Protein AF-A0A3L6FJG5-F1 (afdb_monomer)

Foldseek 3Di:
DDPPLCVVLPPFDFDPPPPPDDDPDFPPLADECSDPVVVVLLVVLVVLLVVLLLVLLVCLQQPLDDDPVNVVVLLVSLVSLVVVLVNQLRYWDQDPPRRDTDRDSVVSVVVCVVPPSVLSVLLSDQLLVVLVVPPDCSSDSVSSVSNCSVNVSCVSVVVVLVVLCVPPVDDNLVSLVVVLVVVVLSQLSNQLSVLSNVLVPDPQNCQAQVCVLPVVVVVDDPVVSSVVSSVVSVCLLVVVCPVSGDGRDPVSVVSSVVSNVVSVVSVVVVVVSVVVSVCVVCVLVVVLVVVLVVLLVVCVVVVPDPVVSVVVSVQSVQCSVCVVVACQVVLVVDPLVVSLVVLCVQPLVLQCLELLCPPPDPQLSSLLSSQWDKDKDAAFDWPAAFQAQLFKKKAWQAAKKWWWDDDPNDIDTLDMDGRSYIASVLCLVLVGGGHTTIGTHHTTMIIIHTSVSNVVSLVVRVVCVVVSLVSVVVVLVVVVVVPSDDPVVSVVSVVSSVVVVPPDDPDPDPDPPDDDDDDDPDDDDDDDDDDDDDDDDDDDDDDDDDDDDDDDDDDDDDDDDDDDDDDDDDDPPPVVVVVVVVVVVVVVPPPPPDDDDDDDDDDDDDDDDDDDDDDDDDDDDDDDDDDDDDDDPDDFAKEWEWEDDDPDDDDDTDIDIDTQDPWVVVVQVVVCVVPPPDRFPWKAWPVRHTDPTSVVDGHYTYIYTYHD

Secondary structure (DSSP, 8-state):
--SSTTGGGS--PPSTTS-TT----PPTTPBPTT-HHHHHHHHHHHHHHHHHHHHHHHHHHH-SS--HHHHHHHHHHHHHHHHHHHHHTTB-EE-TTT--EE--HHHHHHHHHHHTHHHHHHTTS-HHHHHHHTTT-TT-HHHHHHHGGGGGGGHHHHHHHHHHTT-TTS-HHHHHHHHHHHHHHHHHHHHHHHHHHHHHTSSSTTSSTTTTT-TTTTTS-HHHHHHHHHHHHHHHHTT---SSS---SHHHHHHHHHHHHHHHHHHHHHHHHHHHHHHHHHHHHHHHHHHHHHHHHHHHHTT--HHHHHHHHHHHHHHHHHGGG--HHHHHTS-HHHHHHHHHHHHHHHHTTSGGGTT--HHHHHHHHHH-EEEEE-TT-EEE-TT----EEEEEEES-EEEEEEETTEEEEEEEE-TT-EESHHHHHHT---SSEEEESS-EEEEEEEHHHHHHHHHH-HHHHHHHHHHHHHHHHHHHHTT-S-HHHHHHHHHHHHHHTTS--S----SS-SS--SS-----------------------PPP--PPP-------------------S-SSSHHHHHHHHHHHHHTTGGGS--------------------------------------------EEEEEEPPPTT-------EEEE--SSHHHHHHHHHHHSTT----EEE-TTS-B---GGG--TT-EEEEE--

Organism: Zea mays (NCBI:txid4577)

Mean predicted aligned error: 19.04 Å

InterPro domains:
  IPR000595 Cyclic nucleotide-binding domain [PF00027] (375-461)
  IPR000595 Cyclic nucleotide-binding domain [PS50042] (356-475)
  IPR000595 Cyclic nucleotide-binding domain [SM00100] (356-473)
  IPR000595 Cyclic nucleotide-binding domain [cd00038] (356-469)
  IPR003938 Potassium channel, voltage-dependent, EAG/ELK/ERG-like [PR01463] (51-58)
  IPR003938 Potassium channel, voltage-dependent, EAG/ELK/ERG-like [PR01463] (74-84)
  IPR003938 Potassium channel, voltage-dependent, EAG/ELK/ERG-like [PR01463] (85-94)
  IPR003938 Potassium channel, voltage-dependent, EAG/ELK/ERG-like [PR01463] (226-243)
  IPR003938 Potassium channel, voltage-dependent, EAG/ELK/ERG-like [PR01463] (252-263)
  IPR003938 Potassium channel, voltage-dependent, EAG/ELK/ERG-like [PR01463] (270-279)
  IPR005821 Ion transport domain [PF00520] (38-280)
  IPR014710 RmlC-like jelly roll fold [G3DSA:2.60.120.10] (320-484)
  IPR018490 Cyclic nucleotide-binding domain superfamily [SSF51206] (284-474)
  IPR021789 KHA domain [PF11834] (637-705)
  IPR021789 KHA domain [PS51490] (638-708)
  IPR045319 Potassium channel KAT/AKT [PTHR45743] (7-481)

Sequence (708 aa):
MEDISNIFHNDLLPSLGAKANESIKLRKFIISPYDSCYRTWETFLLVLVVYSAWICPFELAFLRHLSWVLFLVENIVNSFFAIDIILTFFLAYLDKKSYLLVDNPKRIAARYISSWFIFDVCSTIPYQAFGLLFKKHANGLAYRILNMLRLWRLRRLSDLFARLEKDIRLDYYWIRCIKLISVTLFTVHCSGCFNYLIADRYPNPARTWIGAARPDYRSESLWVRYVTSIYWSITTLTTTGYGDLHAENPREMLFSICYMLFNLGLTAYLIGNMTNLVVQGSCRTRNFRDTIHAASQFAARNQLPEYIRDEMLSHICLRYKTESLKQKETLDSLPKGIRSGIAYHLFFHVIEKVYLFRGVSYTCMLQLVTAMEAEYFPPRELVILQNEAPTDVYILVSGAVEERFVIDGVEKVQGVMYAGEIFGEIGALCSVPQPFTICTTKISQLLRVSTTVLKNIIEENKDDEQTVLNNIFQVFTKTAQDQRFSTEVSGKFLGKLNQEFRKPNNYSAFNQVGQENESEAKGRVTSCCRNERCKELNESERCNHVTIHKTAKQDDFNIINNFPAKGESKEKHILTNLMFMESVYRGEADVHRQILPDSSLTRSEEDHVITQNSLEHTKKVSISSEKDGSSAVLEIKRVTIHVYPQQNKKFVPCAKVIKLPGSLDELFNIACQKFSGYCPTKVFNQEFAEIDDVTVIRDGDRLFLMES

pLDDT: mean 73.42, std 26.28, range [20.58, 97.81]

Nearest PDB structures (foldseek):
  6v1x-assembly1_A  TM=9.480E-01  e=1.011E-43  Arabidopsis thaliana
  7wm2-assembly1_B  TM=8.315E-01  e=1.389E-44  Arabidopsis thaliana
  7fcv-assembly1_D  TM=8.790E-01  e=3.978E-43  Arabidopsis thaliana
  7cal-assembly1_A  TM=9.215E-01  e=3.264E-40  Arabidopsis thaliana
  7xuf-assembly1_C  TM=7.719E-01  e=6.211E-34  Arabidopsis thaliana

Solvent-accessible surface area (backbone atoms only — not comparable to full-atom values): 43091 Å² total; per-residue (Å²): 147,75,88,64,79,63,59,77,75,61,80,55,77,53,58,92,86,57,67,95,83,64,78,88,74,65,53,91,86,47,44,57,81,81,37,66,70,52,48,52,50,52,53,53,49,51,54,51,38,55,52,52,52,58,46,48,45,44,44,68,39,72,46,90,68,80,50,72,67,57,52,49,51,54,50,53,54,32,48,55,53,52,52,47,62,59,50,55,48,32,41,37,43,76,38,94,83,67,56,43,77,46,63,53,52,71,58,37,39,52,53,40,60,76,72,48,42,66,60,55,50,59,33,42,58,61,46,55,59,52,27,56,72,60,80,83,56,45,83,38,68,66,44,52,57,57,51,54,41,41,53,62,52,50,55,59,56,54,56,44,51,68,43,54,68,67,38,88,90,48,62,55,68,59,54,52,50,53,52,54,52,52,53,52,53,51,49,29,51,45,50,13,25,51,54,48,34,52,40,75,69,40,91,57,53,52,58,19,38,60,17,64,74,32,70,62,61,89,76,53,57,71,65,60,54,50,52,56,25,38,50,52,29,42,35,52,54,71,70,62,61,88,66,80,64,49,65,66,35,75,66,50,41,53,52,48,54,54,48,48,57,49,31,56,54,50,52,52,52,52,51,57,52,52,52,54,53,53,52,62,74,42,41,69,66,47,55,52,52,54,50,54,49,53,52,51,49,51,30,59,76,67,66,52,56,67,67,62,45,53,51,53,52,47,49,54,56,47,44,63,73,48,46,88,67,56,53,53,70,65,48,69,72,43,58,68,71,59,43,36,55,50,32,44,76,75,41,44,80,47,54,60,64,20,69,54,50,48,91,49,50,70,67,51,51,51,53,49,39,61,61,43,43,74,46,74,44,52,51,72,41,76,79,43,53,54,65,34,77,43,59,52,27,37,35,32,68,40,46,34,34,35,37,27,41,73,58,100,88,43,80,42,78,77,47,76,48,47,57,44,42,74,48,45,54,67,12,34,71,73,69,40,53,23,85,38,25,34,31,26,71,31,63,25,36,32,37,39,35,43,33,67,59,52,48,52,52,36,66,73,36,63,82,34,39,59,43,35,53,50,38,50,51,57,49,52,58,52,45,64,73,66,65,76,57,62,68,68,59,53,50,58,50,53,53,51,53,56,52,64,77,56,61,87,71,96,69,98,78,88,89,85,84,86,71,91,90,87,84,81,94,81,83,82,84,90,87,81,92,86,87,82,90,86,81,91,82,90,91,82,86,86,81,86,83,85,84,89,83,89,79,88,81,91,87,89,88,89,86,84,88,82,87,88,86,88,79,91,90,86,77,80,75,65,56,61,62,54,55,56,54,55,55,61,66,54,63,73,64,70,80,78,77,84,90,84,82,86,86,87,84,87,77,88,77,89,79,91,80,84,90,79,90,85,86,89,84,90,82,89,84,90,87,79,88,78,89,84,91,79,86,78,80,76,78,85,37,36,29,35,42,33,70,64,81,68,99,85,70,96,74,81,86,67,70,43,80,43,70,64,59,97,40,59,70,53,45,33,52,52,43,31,71,73,39,81,92,44,74,44,76,46,42,21,43,87,84,69,48,76,59,94,57,61,83,83,63,56,69,69,39,51,36,40,34,33,69,126

Radius of gyration: 41.22 Å; Cα contacts (8 Å, |Δi|>4): 668; chains: 1; bounding box: 122×80×101 Å

Structure (mmCIF, N/CA/C/O backbone):
data_AF-A0A3L6FJG5-F1
#
_entry.id   AF-A0A3L6FJG5-F1
#
loop_
_atom_site.group_PDB
_atom_site.id
_atom_site.type_symbol
_atom_site.label_atom_id
_atom_site.label_alt_id
_atom_site.label_comp_id
_atom_site.label_asym_id
_atom_site.label_entity_id
_atom_site.label_seq_id
_atom_site.pdbx_PDB_ins_code
_atom_site.Cartn_x
_atom_site.Cartn_y
_atom_site.Cartn_z
_atom_site.occupancy
_atom_site.B_iso_or_equiv
_atom_site.auth_seq_id
_atom_site.auth_comp_id
_atom_site.auth_asym_id
_atom_site.auth_atom_id
_atom_site.pdbx_PDB_model_num
ATOM 1 N N . MET A 1 1 ? -23.208 -10.099 -10.665 1.00 35.62 1 MET A N 1
ATOM 2 C CA . MET A 1 1 ? -21.875 -9.582 -10.271 1.00 35.62 1 MET A CA 1
ATOM 3 C C . MET A 1 1 ? -21.671 -8.267 -11.010 1.00 35.62 1 MET A C 1
ATOM 5 O O . MET A 1 1 ? -20.768 -8.119 -11.820 1.00 35.62 1 MET A O 1
ATOM 9 N N . GLU A 1 2 ? -22.595 -7.347 -10.763 1.00 32.53 2 GLU A N 1
ATOM 10 C CA . GLU A 1 2 ? -22.761 -6.049 -11.418 1.00 32.53 2 GLU A CA 1
ATOM 11 C C . GLU A 1 2 ? -22.976 -5.029 -10.278 1.00 32.53 2 GLU A C 1
ATOM 13 O O . GLU A 1 2 ? -23.153 -5.451 -9.134 1.00 32.53 2 GLU A O 1
ATOM 18 N N . ASP A 1 3 ? -22.880 -3.725 -10.552 1.00 34.44 3 ASP A N 1
ATOM 19 C CA . ASP A 1 3 ? -22.921 -2.629 -9.556 1.00 34.44 3 ASP A CA 1
ATOM 20 C C . ASP A 1 3 ? -21.723 -2.477 -8.591 1.00 34.44 3 ASP A C 1
ATOM 22 O O . ASP A 1 3 ? -21.869 -2.138 -7.420 1.00 34.44 3 ASP A O 1
ATOM 26 N N . ILE A 1 4 ? -20.493 -2.596 -9.113 1.00 39.47 4 ILE A N 1
ATOM 27 C CA . ILE A 1 4 ? -19.288 -2.014 -8.465 1.00 39.47 4 ILE A CA 1
ATOM 28 C C . ILE A 1 4 ? -18.603 -0.956 -9.357 1.00 39.47 4 ILE A C 1
ATOM 30 O O . ILE A 1 4 ? -17.954 -0.038 -8.858 1.00 39.47 4 ILE A O 1
ATOM 34 N N . SER A 1 5 ? -18.811 -0.996 -10.678 1.00 33.47 5 SER A N 1
ATOM 35 C CA . SER A 1 5 ? -18.321 0.022 -11.627 1.00 33.47 5 SER A CA 1
ATOM 36 C C . SER A 1 5 ? -18.883 1.428 -11.372 1.00 33.47 5 SER A C 1
ATOM 38 O O . SER A 1 5 ? -18.210 2.410 -11.677 1.00 33.47 5 SER A O 1
ATOM 40 N N . ASN A 1 6 ? -20.077 1.528 -10.778 1.00 34.03 6 ASN A N 1
ATOM 41 C CA . ASN A 1 6 ? -20.745 2.796 -10.475 1.00 34.03 6 ASN A CA 1
ATOM 42 C C . ASN A 1 6 ? -20.192 3.519 -9.230 1.00 34.03 6 ASN A C 1
ATOM 44 O O . ASN A 1 6 ? -20.401 4.722 -9.099 1.00 34.03 6 ASN A O 1
ATOM 48 N N . ILE A 1 7 ? -19.456 2.837 -8.341 1.00 37.31 7 ILE A N 1
ATOM 49 C CA . ILE A 1 7 ? -18.935 3.452 -7.103 1.00 37.31 7 ILE A CA 1
ATOM 50 C C . ILE A 1 7 ? -17.881 4.519 -7.446 1.00 37.31 7 ILE A C 1
ATOM 52 O O . ILE A 1 7 ? -18.029 5.681 -7.074 1.00 37.31 7 ILE A O 1
ATOM 56 N N . PHE A 1 8 ? -16.908 4.171 -8.296 1.00 37.22 8 PHE A N 1
ATOM 57 C CA . PHE A 1 8 ? -15.863 5.092 -8.771 1.00 37.22 8 PHE A CA 1
ATOM 58 C C . PHE A 1 8 ? -16.368 6.242 -9.664 1.00 37.22 8 PHE A C 1
ATOM 60 O O . PHE A 1 8 ? -15.586 7.113 -10.046 1.00 37.22 8 PHE A O 1
ATOM 67 N N . HIS A 1 9 ? -17.650 6.250 -10.041 1.00 38.78 9 HIS A N 1
ATOM 68 C CA . HIS A 1 9 ? -18.231 7.303 -10.874 1.00 38.78 9 HIS A CA 1
ATOM 69 C C . HIS A 1 9 ? -18.632 8.557 -10.073 1.00 38.78 9 HIS A C 1
ATOM 71 O O . HIS A 1 9 ? -18.805 9.616 -10.677 1.00 38.78 9 HIS A O 1
ATOM 77 N N . ASN A 1 10 ? -18.734 8.448 -8.738 1.00 40.69 10 ASN A N 1
ATOM 78 C CA . ASN A 1 10 ? -19.227 9.496 -7.833 1.00 40.69 10 ASN A CA 1
ATOM 79 C C . ASN A 1 10 ? -18.192 9.990 -6.794 1.00 40.69 10 ASN A C 1
ATOM 81 O O . ASN A 1 10 ? -18.536 10.821 -5.957 1.00 40.69 10 ASN A O 1
ATOM 85 N N . ASP A 1 11 ? -16.933 9.538 -6.849 1.00 38.97 11 ASP A N 1
ATOM 86 C CA . ASP A 1 11 ? -15.881 9.776 -5.829 1.00 38.97 11 ASP A CA 1
ATOM 87 C C . ASP A 1 11 ? -15.458 11.246 -5.604 1.00 38.97 11 ASP A C 1
ATOM 89 O O . ASP A 1 11 ? -14.556 11.537 -4.815 1.00 38.97 11 ASP A O 1
ATOM 93 N N . LEU A 1 12 ? -16.059 12.198 -6.314 1.00 49.44 12 LEU A N 1
ATOM 94 C CA . LEU A 1 12 ? -15.664 13.602 -6.311 1.00 49.44 12 LEU A CA 1
ATOM 95 C C . LEU A 1 12 ? -16.887 14.468 -6.031 1.00 49.44 12 LEU A C 1
ATOM 97 O O . LEU A 1 12 ? -17.510 15.014 -6.943 1.00 49.44 12 LEU A O 1
ATOM 101 N N . LEU A 1 13 ? -17.212 14.594 -4.740 1.00 46.19 13 LEU A N 1
ATOM 102 C CA . LEU A 1 13 ? -18.152 15.604 -4.264 1.00 46.19 13 LEU A CA 1
ATOM 103 C C . LEU A 1 13 ? -17.676 16.979 -4.763 1.00 46.19 13 LEU A C 1
ATOM 105 O O . LEU A 1 13 ? -16.559 17.392 -4.428 1.00 46.19 13 LEU A O 1
ATOM 109 N N . PRO A 1 14 ? -18.483 17.700 -5.559 1.00 51.94 14 PRO A N 1
ATOM 110 C CA . PRO A 1 14 ? -18.124 19.043 -5.979 1.00 51.94 14 PRO A CA 1
ATOM 111 C C . PRO A 1 14 ? -18.064 19.967 -4.755 1.00 51.94 14 PRO A C 1
ATOM 113 O O . PRO A 1 14 ? -18.696 19.710 -3.728 1.00 51.94 14 PRO A O 1
ATOM 116 N N . SER A 1 15 ? -17.318 21.072 -4.861 1.00 54.16 15 SER A N 1
ATOM 117 C CA . SER A 1 15 ? -17.267 22.100 -3.811 1.00 54.16 15 SER A CA 1
ATOM 118 C C . SER A 1 15 ? -18.678 22.483 -3.358 1.00 54.16 15 SER A C 1
ATOM 120 O O . SER A 1 15 ? -19.525 22.726 -4.216 1.00 54.16 15 SER A O 1
ATOM 122 N N . LEU A 1 16 ? -18.917 22.557 -2.044 1.00 48.50 16 LEU A N 1
ATOM 123 C CA . LEU A 1 16 ? -20.246 22.722 -1.440 1.00 48.50 16 LEU A CA 1
ATOM 124 C C . LEU A 1 16 ? -21.122 23.747 -2.199 1.00 48.50 16 LEU A C 1
ATOM 126 O O . LEU A 1 16 ? -20.778 24.924 -2.283 1.00 48.50 16 LEU A O 1
ATOM 130 N N . GLY A 1 17 ? -22.239 23.284 -2.773 1.00 54.69 17 GLY A N 1
ATOM 131 C CA . GLY A 1 17 ? -23.172 24.101 -3.568 1.00 54.69 17 GLY A CA 1
ATOM 132 C C . GLY A 1 17 ? -22.933 24.127 -5.089 1.00 54.69 17 GLY A C 1
ATOM 133 O O . GLY A 1 17 ? -23.800 24.588 -5.831 1.00 54.69 17 GLY A O 1
ATOM 134 N N . ALA A 1 18 ? -21.819 23.600 -5.601 1.00 51.22 18 ALA A N 1
ATOM 135 C CA . ALA A 1 18 ? -21.574 23.522 -7.040 1.00 51.22 18 ALA A CA 1
ATOM 136 C C . ALA A 1 18 ? -22.298 22.316 -7.673 1.00 51.22 18 ALA A C 1
ATOM 138 O O . ALA A 1 18 ? -21.834 21.186 -7.587 1.00 51.22 18 ALA A O 1
ATOM 139 N N . LYS A 1 19 ? -23.402 22.588 -8.383 1.00 54.78 19 LYS A N 1
ATOM 140 C CA . LYS A 1 19 ? -24.131 21.654 -9.271 1.00 54.78 19 LYS A CA 1
ATOM 141 C C . LYS A 1 19 ? -24.721 20.401 -8.601 1.00 54.78 19 LYS A C 1
ATOM 143 O O . LYS A 1 19 ? -24.334 19.277 -8.898 1.00 54.78 19 LYS A O 1
ATOM 148 N N . ALA A 1 20 ? -25.778 20.593 -7.815 1.00 42.34 20 ALA A N 1
ATOM 149 C CA . ALA A 1 20 ? -26.560 19.502 -7.221 1.00 42.34 20 ALA A CA 1
ATOM 150 C C . ALA A 1 20 ? -27.376 18.631 -8.214 1.00 42.34 20 ALA A C 1
ATOM 152 O O . ALA A 1 20 ? -27.966 17.651 -7.780 1.00 42.34 20 ALA A O 1
ATOM 153 N N . ASN A 1 21 ? -27.454 18.980 -9.510 1.00 40.34 21 ASN A N 1
ATOM 154 C CA . ASN A 1 21 ? -28.410 18.375 -10.460 1.00 40.34 21 ASN A CA 1
ATOM 155 C C . ASN A 1 21 ? -27.870 18.094 -11.882 1.00 40.34 21 ASN A C 1
ATOM 157 O O . ASN A 1 21 ? -28.651 17.783 -12.780 1.00 40.34 21 ASN A O 1
ATOM 161 N N . GLU A 1 22 ? -26.559 18.188 -12.133 1.00 49.66 22 GLU A N 1
ATOM 162 C CA . GLU A 1 22 ? -25.997 17.867 -13.456 1.00 49.66 22 GLU A CA 1
ATOM 163 C C . GLU A 1 22 ? -25.148 16.594 -13.425 1.00 49.66 22 GLU A C 1
ATOM 165 O O . GLU A 1 22 ? -24.020 16.594 -12.936 1.00 49.66 22 GLU A O 1
ATOM 170 N N . SER A 1 23 ? -25.649 15.530 -14.063 1.00 51.00 23 SER A N 1
ATOM 171 C CA . SER A 1 23 ? -24.800 14.442 -14.562 1.00 51.00 23 SER A CA 1
ATOM 172 C C . SER A 1 23 ? -23.644 15.047 -15.366 1.00 51.00 23 SER A C 1
ATOM 174 O O . SER A 1 23 ? -23.915 15.854 -16.263 1.00 51.00 23 SER A O 1
ATOM 176 N N . ILE A 1 24 ? -22.391 14.665 -15.094 1.00 58.06 24 ILE A N 1
ATOM 177 C CA . ILE A 1 24 ? -21.201 15.248 -15.741 1.00 58.06 24 ILE A CA 1
ATOM 178 C C . ILE A 1 24 ? -21.165 14.872 -17.234 1.00 58.06 24 ILE A C 1
ATOM 180 O O . ILE A 1 24 ? -20.502 13.925 -17.657 1.00 58.06 24 ILE A O 1
ATOM 184 N N . LYS A 1 25 ? -21.891 15.632 -18.059 1.00 64.56 25 LYS A N 1
ATOM 185 C CA . LYS A 1 25 ? -21.864 15.534 -19.519 1.00 64.56 25 LYS A CA 1
ATOM 186 C C . LYS A 1 25 ? -20.622 16.254 -20.028 1.00 64.56 25 LYS A C 1
ATOM 188 O O . LYS A 1 25 ? -20.619 17.473 -20.193 1.00 64.56 25 LYS A O 1
ATOM 193 N N . LEU A 1 26 ? -19.564 15.481 -20.259 1.00 74.69 26 LEU A N 1
ATOM 194 C CA . LEU A 1 26 ? -18.355 15.948 -20.934 1.00 74.69 26 LEU A CA 1
ATOM 195 C C . LEU A 1 26 ? -18.698 16.518 -22.321 1.00 74.69 26 LEU A C 1
ATOM 197 O O . LEU A 1 26 ? -19.633 16.062 -22.987 1.00 74.69 26 LEU A O 1
ATOM 201 N N . ARG A 1 27 ? -17.919 17.504 -22.780 1.00 79.69 27 ARG A N 1
ATOM 202 C CA . ARG A 1 27 ? -18.013 18.005 -24.160 1.00 79.69 27 ARG A CA 1
ATOM 203 C C . ARG A 1 27 ? -17.850 16.869 -25.169 1.00 79.69 27 ARG A C 1
ATOM 205 O O . ARG A 1 27 ? -17.051 15.953 -24.987 1.00 79.69 27 ARG A O 1
ATOM 212 N N . LYS A 1 28 ? -18.569 16.986 -26.288 1.00 75.50 28 LYS A N 1
ATOM 213 C CA . LYS A 1 28 ? -18.437 16.087 -27.440 1.00 75.50 28 LYS A CA 1
ATOM 214 C C . LYS A 1 28 ? -16.959 15.995 -27.859 1.00 75.50 28 LYS A C 1
ATOM 216 O O . LYS A 1 28 ? -16.297 17.026 -27.951 1.00 75.50 28 LYS A O 1
ATOM 221 N N . PHE A 1 29 ? -16.485 14.775 -28.122 1.00 82.69 29 PHE A N 1
ATOM 222 C CA . PHE A 1 29 ? -15.083 14.424 -28.423 1.00 82.69 29 PHE A CA 1
ATOM 223 C C . PHE A 1 29 ? -14.076 14.493 -27.255 1.00 82.69 29 PHE A C 1
ATOM 225 O O . PHE A 1 29 ? -12.879 14.390 -27.505 1.00 82.69 29 PHE A O 1
ATOM 232 N N . ILE A 1 30 ? -14.518 14.619 -25.997 1.00 89.75 30 ILE A N 1
ATOM 233 C CA . ILE A 1 30 ? -13.650 14.462 -24.817 1.00 89.75 30 ILE A CA 1
ATOM 234 C C . ILE A 1 30 ? -13.895 13.098 -24.161 1.00 89.75 30 ILE A C 1
ATOM 236 O O . ILE A 1 30 ? -15.036 12.737 -23.873 1.00 89.75 30 ILE A O 1
ATOM 240 N N . ILE A 1 31 ? -12.818 12.352 -23.917 1.00 89.88 31 ILE A N 1
ATOM 241 C CA . ILE A 1 31 ? -12.832 11.018 -23.307 1.00 89.88 31 ILE A CA 1
ATOM 242 C C . ILE A 1 31 ? -12.720 11.156 -21.783 1.00 89.88 31 ILE A C 1
ATOM 244 O O . ILE A 1 31 ? -11.904 11.929 -21.272 1.00 89.88 31 ILE A O 1
ATOM 248 N N . SER A 1 32 ? -13.532 10.392 -21.047 1.00 86.94 32 SER A N 1
ATOM 249 C CA . SER A 1 32 ? -13.420 10.292 -19.589 1.00 86.94 32 SER A CA 1
ATOM 250 C C . SER A 1 32 ? -12.255 9.373 -19.202 1.00 86.94 32 SER A C 1
ATOM 252 O O . SER A 1 32 ? -12.206 8.247 -19.695 1.00 86.94 32 SER A O 1
ATOM 254 N N . PRO A 1 33 ? -11.377 9.747 -18.252 1.00 86.06 33 PRO A N 1
ATOM 255 C CA . PRO A 1 33 ? -10.353 8.835 -17.726 1.00 86.06 33 PRO A CA 1
ATOM 256 C C . PRO A 1 33 ? -10.943 7.647 -16.935 1.00 86.06 33 PRO A C 1
ATOM 258 O O . PRO A 1 33 ? -10.221 6.719 -16.568 1.00 86.06 33 PRO A O 1
ATOM 261 N N . TYR A 1 34 ? -12.252 7.665 -16.664 1.00 81.88 34 TYR A N 1
ATOM 262 C CA . TYR A 1 34 ? -12.988 6.583 -16.007 1.00 81.88 34 TYR A CA 1
ATOM 263 C C . TYR A 1 34 ? -13.673 5.621 -16.994 1.00 81.88 34 TYR A C 1
ATOM 265 O O . TYR A 1 34 ? -14.159 4.580 -16.560 1.00 81.88 34 TYR A O 1
ATOM 273 N N . ASP A 1 35 ? -13.682 5.928 -18.297 1.00 85.81 35 ASP A N 1
ATOM 274 C CA . ASP A 1 35 ? -14.275 5.068 -19.329 1.00 85.81 35 ASP A CA 1
ATOM 275 C C . ASP A 1 35 ? -13.577 3.696 -19.375 1.00 85.81 35 ASP A C 1
ATOM 277 O O . ASP A 1 35 ? -12.345 3.598 -19.424 1.00 85.81 35 ASP A O 1
ATOM 281 N N . SER A 1 36 ? -14.368 2.621 -19.374 1.00 84.44 36 SER A N 1
ATOM 282 C CA . SER A 1 36 ? -13.882 1.246 -19.482 1.00 84.44 36 SER A CA 1
ATOM 283 C C . SER A 1 36 ? -13.061 1.020 -20.752 1.00 84.44 36 SER A C 1
ATOM 285 O O . SER A 1 36 ? -12.018 0.375 -20.675 1.00 84.44 36 SER A O 1
ATOM 287 N N . CYS A 1 37 ? -13.458 1.599 -21.892 1.00 89.38 37 CYS A N 1
ATOM 288 C CA . CYS A 1 37 ? -12.708 1.459 -23.142 1.00 89.38 37 CYS A CA 1
ATOM 289 C C . CYS A 1 37 ? -11.311 2.091 -23.028 1.00 89.38 37 CYS A C 1
ATOM 291 O O . CYS A 1 37 ? -10.309 1.484 -23.416 1.00 89.38 37 CYS A O 1
ATOM 293 N N . TYR A 1 38 ? -11.226 3.286 -22.434 1.00 89.75 38 TYR A N 1
ATOM 294 C CA . TYR A 1 38 ? -9.953 3.965 -22.197 1.00 89.75 38 TYR A CA 1
ATOM 295 C C . TYR A 1 38 ? -9.073 3.216 -21.178 1.00 89.75 38 TYR A C 1
ATOM 297 O O . TYR A 1 38 ? -7.867 3.095 -21.379 1.00 89.75 38 TYR A O 1
ATOM 305 N N . ARG A 1 39 ? -9.658 2.628 -20.125 1.00 88.88 39 ARG A N 1
ATOM 306 C CA . ARG A 1 39 ? -8.927 1.789 -19.154 1.00 88.88 39 ARG A CA 1
ATOM 307 C C . ARG A 1 39 ? -8.369 0.503 -19.773 1.00 88.88 39 ARG A C 1
ATOM 309 O O . ARG A 1 39 ? -7.253 0.096 -19.441 1.00 88.88 39 ARG A O 1
ATOM 316 N N . THR A 1 40 ? -9.099 -0.133 -20.691 1.00 91.38 40 THR A N 1
ATOM 317 C CA . THR A 1 40 ? -8.589 -1.281 -21.459 1.00 91.38 40 THR A CA 1
ATOM 318 C C . THR A 1 40 ? -7.444 -0.863 -22.383 1.00 91.38 40 THR A C 1
ATOM 320 O O . THR A 1 40 ? -6.418 -1.541 -22.414 1.00 91.38 40 THR A O 1
ATOM 323 N N . TRP A 1 41 ? -7.566 0.280 -23.069 1.00 94.25 41 TRP A N 1
ATOM 324 C CA . TRP A 1 41 ? -6.487 0.864 -23.876 1.00 94.25 41 TRP A CA 1
ATOM 325 C C . TRP A 1 41 ? -5.234 1.173 -23.042 1.00 94.25 41 TRP A C 1
ATOM 327 O O . TRP A 1 41 ? -4.132 0.773 -23.415 1.00 94.25 41 TRP A O 1
ATOM 337 N N . GLU A 1 42 ? -5.388 1.800 -21.873 1.00 91.81 42 GLU A N 1
ATOM 338 C CA . GLU A 1 42 ? -4.275 2.081 -20.961 1.00 91.81 42 GLU A CA 1
ATOM 339 C C . GLU A 1 42 ? -3.577 0.787 -20.505 1.00 91.81 42 GLU A C 1
ATOM 341 O O . GLU A 1 42 ? -2.348 0.706 -20.507 1.00 91.81 42 GLU A O 1
ATOM 346 N N . THR A 1 43 ? -4.352 -0.252 -20.182 1.00 91.31 43 THR A N 1
ATOM 347 C CA . THR A 1 43 ? -3.834 -1.568 -19.776 1.00 91.31 43 THR A CA 1
ATOM 348 C C . THR A 1 43 ? -3.068 -2.249 -20.915 1.00 91.31 43 THR A C 1
ATOM 350 O O . THR A 1 43 ? -1.980 -2.781 -20.696 1.00 91.31 43 THR A O 1
ATOM 353 N N . PHE A 1 44 ? -3.578 -2.177 -22.147 1.00 95.50 44 PHE A N 1
ATOM 354 C CA . PHE A 1 44 ? -2.879 -2.653 -23.342 1.00 95.50 44 PHE A CA 1
ATOM 355 C C . PHE A 1 44 ? -1.551 -1.909 -23.567 1.00 95.50 44 PHE A C 1
ATOM 357 O O . PHE A 1 44 ? -0.513 -2.543 -23.771 1.00 95.50 44 PHE A O 1
ATOM 364 N N . LEU A 1 45 ? -1.540 -0.577 -23.444 1.00 94.88 45 LEU A N 1
ATOM 365 C CA . LEU A 1 45 ? -0.305 0.204 -23.545 1.00 94.88 45 LEU A CA 1
ATOM 366 C C . LEU A 1 45 ? 0.711 -0.156 -22.459 1.00 94.88 45 LEU A C 1
ATOM 368 O O . LEU A 1 45 ? 1.903 -0.193 -22.750 1.00 94.88 45 LEU A O 1
ATOM 372 N N . LEU A 1 46 ? 0.280 -0.450 -21.230 1.00 94.81 46 LEU A N 1
ATOM 373 C CA . LEU A 1 46 ? 1.181 -0.868 -20.149 1.00 94.81 46 LEU A CA 1
ATOM 374 C C . LEU A 1 46 ? 1.916 -2.176 -20.493 1.00 94.81 46 LEU A C 1
ATOM 376 O O . LEU A 1 46 ? 3.119 -2.268 -20.247 1.00 94.81 46 LEU A O 1
ATOM 380 N N . VAL A 1 47 ? 1.252 -3.134 -21.153 1.00 95.44 47 VAL A N 1
ATOM 381 C CA . VAL A 1 47 ? 1.906 -4.347 -21.688 1.00 95.44 47 VAL A CA 1
ATOM 382 C C . VAL A 1 47 ? 2.954 -3.985 -22.751 1.00 95.44 47 VAL A C 1
ATOM 384 O O . VAL A 1 47 ? 4.083 -4.481 -22.696 1.00 95.44 47 VAL A O 1
ATOM 387 N N . LEU A 1 48 ? 2.637 -3.061 -23.668 1.00 95.75 48 LEU A N 1
ATOM 388 C CA . LEU A 1 48 ? 3.603 -2.568 -24.662 1.00 95.75 48 LEU A CA 1
ATOM 389 C C . LEU A 1 48 ? 4.786 -1.813 -24.028 1.00 95.75 48 LEU A C 1
ATOM 391 O O . LEU A 1 48 ? 5.895 -1.865 -24.564 1.00 95.75 48 LEU A O 1
ATOM 395 N N . VAL A 1 49 ? 4.595 -1.137 -22.888 1.00 96.00 49 VAL A N 1
ATOM 396 C CA . VAL A 1 49 ? 5.690 -0.502 -22.132 1.00 96.00 49 VAL A CA 1
ATOM 397 C C . VAL A 1 49 ? 6.629 -1.554 -21.544 1.00 96.00 49 VAL A C 1
ATOM 399 O O . VAL A 1 49 ? 7.839 -1.399 -21.691 1.00 96.00 49 VAL A O 1
ATOM 402 N N . VAL A 1 50 ? 6.110 -2.625 -20.930 1.00 95.44 50 VAL A N 1
ATOM 403 C CA . VAL A 1 50 ? 6.945 -3.723 -20.395 1.00 95.44 50 VAL A CA 1
ATOM 404 C C . VAL A 1 50 ? 7.767 -4.367 -21.515 1.00 95.44 50 VAL A C 1
ATOM 406 O O . VAL A 1 50 ? 8.986 -4.491 -21.387 1.00 95.44 50 VAL A O 1
ATOM 409 N N . TYR A 1 51 ? 7.126 -4.693 -22.644 1.00 95.25 51 TYR A N 1
ATOM 410 C CA . TYR A 1 51 ? 7.803 -5.209 -23.838 1.00 95.25 51 TYR A CA 1
ATOM 411 C C . TYR A 1 51 ? 8.912 -4.260 -24.324 1.00 95.25 51 TYR A C 1
ATOM 413 O O . TYR A 1 51 ? 10.073 -4.656 -24.439 1.00 95.25 51 TYR A O 1
ATOM 421 N N . SER A 1 52 ? 8.575 -2.983 -24.546 1.00 93.88 52 SER A N 1
ATOM 422 C CA . SER A 1 52 ? 9.515 -1.982 -25.060 1.00 93.88 52 SER A CA 1
ATOM 423 C C . SER A 1 52 ? 10.673 -1.714 -24.097 1.00 93.88 52 SER A C 1
ATOM 425 O O . SER A 1 52 ? 11.770 -1.401 -24.556 1.00 93.88 52 SER A O 1
ATOM 427 N N . ALA A 1 53 ? 10.454 -1.813 -22.784 1.00 94.75 53 ALA A N 1
ATOM 428 C CA . ALA A 1 53 ? 11.501 -1.645 -21.784 1.00 94.75 53 ALA A CA 1
ATOM 429 C C . ALA A 1 53 ? 12.481 -2.824 -21.771 1.00 94.75 53 ALA A C 1
ATOM 431 O O . ALA A 1 53 ? 13.682 -2.605 -21.640 1.00 94.75 53 ALA A O 1
ATOM 432 N N . TRP A 1 54 ? 11.996 -4.056 -21.952 1.00 94.75 54 TRP A N 1
ATOM 433 C CA . TRP A 1 54 ? 12.856 -5.240 -22.001 1.00 94.75 54 TRP A CA 1
ATOM 434 C C . TRP A 1 54 ? 13.641 -5.337 -23.314 1.00 94.75 54 TRP A C 1
ATOM 436 O O . TRP A 1 54 ? 14.845 -5.596 -23.308 1.00 94.75 54 TRP A O 1
ATOM 446 N N . ILE A 1 55 ? 12.995 -5.085 -24.455 1.00 92.69 55 ILE A N 1
ATOM 447 C CA . ILE A 1 55 ? 13.650 -5.189 -25.766 1.00 92.69 55 ILE A CA 1
ATOM 448 C C . ILE A 1 55 ? 14.683 -4.080 -25.992 1.00 92.69 55 ILE A C 1
ATOM 450 O O . ILE A 1 55 ? 15.710 -4.340 -26.608 1.00 92.69 55 ILE A O 1
ATOM 454 N N . CYS A 1 56 ? 14.484 -2.870 -25.464 1.00 92.06 56 CYS A N 1
ATOM 455 C CA . CYS A 1 56 ? 15.339 -1.724 -25.788 1.00 92.06 56 CYS A CA 1
ATOM 456 C C . CYS A 1 56 ? 16.837 -1.896 -25.397 1.00 92.06 56 CYS A C 1
ATOM 458 O O . CYS A 1 56 ? 17.686 -1.732 -26.280 1.00 92.06 56 CYS A O 1
ATOM 460 N N . PRO A 1 57 ? 17.212 -2.314 -24.165 1.00 94.19 57 PRO A N 1
ATOM 461 C CA . PRO A 1 57 ? 18.603 -2.653 -23.831 1.00 94.19 57 PRO A CA 1
ATOM 462 C C . PRO A 1 57 ? 19.135 -3.863 -24.615 1.00 94.19 57 PRO A C 1
ATOM 464 O O . PRO A 1 57 ? 20.304 -3.891 -25.002 1.00 94.19 57 PRO A O 1
ATOM 467 N N . PHE A 1 58 ? 18.275 -4.854 -24.874 1.00 93.56 58 PHE A N 1
ATOM 468 C CA . PHE A 1 58 ? 18.638 -6.085 -25.578 1.00 93.56 58 PHE A CA 1
ATOM 469 C C . PHE A 1 58 ? 18.970 -5.830 -27.059 1.00 93.56 58 PHE A C 1
ATOM 471 O O . PHE A 1 58 ? 19.985 -6.318 -27.558 1.00 93.56 58 PHE A O 1
ATOM 478 N N . GLU A 1 59 ? 18.165 -5.013 -27.747 1.00 90.62 59 GLU A N 1
ATOM 479 C CA . GLU A 1 59 ? 18.410 -4.551 -29.118 1.00 90.62 59 GLU A CA 1
ATOM 480 C C . GLU A 1 59 ? 19.747 -3.807 -29.211 1.00 90.62 59 GLU A C 1
ATOM 482 O O . GLU A 1 59 ? 20.565 -4.101 -30.087 1.00 90.62 59 GLU A O 1
ATOM 487 N N . LEU A 1 60 ? 19.989 -2.868 -28.288 1.00 89.56 60 LEU A N 1
ATOM 488 C CA . LEU A 1 60 ? 21.210 -2.066 -28.263 1.00 89.56 60 LEU A CA 1
ATOM 489 C C . LEU A 1 60 ? 22.471 -2.939 -28.131 1.00 89.56 60 LEU A C 1
ATOM 491 O O . LEU A 1 60 ? 23.461 -2.682 -28.823 1.00 89.56 60 LEU A O 1
ATOM 495 N N . ALA A 1 61 ? 22.428 -3.942 -27.249 1.00 91.38 61 ALA A N 1
ATOM 496 C CA . ALA A 1 61 ? 23.571 -4.772 -26.882 1.00 91.38 61 ALA A CA 1
ATOM 497 C C . ALA A 1 61 ? 23.819 -5.954 -27.834 1.00 91.38 61 ALA A C 1
ATOM 499 O O . ALA A 1 61 ? 24.938 -6.128 -28.316 1.00 91.38 61 ALA A O 1
ATOM 500 N N . PHE A 1 62 ? 22.795 -6.765 -28.115 1.00 90.06 62 PHE A N 1
ATOM 501 C CA . PHE A 1 62 ? 22.958 -8.059 -28.790 1.00 90.06 62 PHE A CA 1
ATOM 502 C C . PHE A 1 62 ? 22.648 -8.011 -30.294 1.00 90.06 62 PHE A C 1
ATOM 504 O O . PHE A 1 62 ? 23.266 -8.740 -31.075 1.00 90.06 62 PHE A O 1
ATOM 511 N N . LEU A 1 63 ? 21.725 -7.150 -30.741 1.00 85.88 63 LEU A N 1
ATOM 512 C CA . LEU A 1 63 ? 21.244 -7.155 -32.127 1.00 85.88 63 LEU A CA 1
ATOM 513 C C . LEU A 1 63 ? 22.066 -6.220 -33.027 1.00 85.88 63 LEU A C 1
ATOM 515 O O . LEU A 1 63 ? 21.742 -5.055 -33.262 1.00 85.88 63 LEU A O 1
ATOM 519 N N . ARG A 1 64 ? 23.150 -6.750 -33.608 1.00 73.56 64 ARG A N 1
ATOM 520 C CA . ARG A 1 64 ? 23.967 -6.019 -34.600 1.00 73.56 64 ARG A CA 1
ATOM 521 C C . ARG A 1 64 ? 23.192 -5.661 -35.873 1.00 73.56 64 ARG A C 1
ATOM 523 O O . ARG A 1 64 ? 23.401 -4.568 -36.396 1.00 73.56 64 ARG A O 1
ATOM 530 N N . HIS A 1 65 ? 22.260 -6.503 -36.312 1.00 72.56 65 HIS A N 1
ATOM 531 C CA . HIS A 1 65 ? 21.309 -6.204 -37.385 1.00 72.56 65 HIS A CA 1
ATOM 532 C C . HIS A 1 65 ? 19.901 -6.570 -36.923 1.00 72.56 65 HIS A C 1
ATOM 534 O O . HIS A 1 65 ? 19.705 -7.640 -36.348 1.00 72.56 65 HIS A O 1
ATOM 540 N N . LEU A 1 66 ? 18.931 -5.688 -37.170 1.00 71.81 66 LEU A N 1
ATOM 541 C CA . LEU A 1 66 ? 17.532 -5.976 -36.874 1.00 71.81 66 LEU A CA 1
ATOM 542 C C . LEU A 1 66 ? 16.936 -6.804 -38.013 1.00 71.81 66 LEU A C 1
ATOM 544 O O . LEU A 1 66 ? 17.094 -6.450 -39.182 1.00 71.81 66 LEU A O 1
ATOM 548 N N . SER A 1 67 ? 16.251 -7.900 -37.684 1.00 83.06 67 SER A N 1
ATOM 549 C CA . SER A 1 67 ? 15.475 -8.634 -38.684 1.00 83.06 67 SER A CA 1
ATOM 550 C C . SER A 1 67 ? 14.305 -7.769 -39.161 1.00 83.06 67 SER A C 1
ATOM 552 O O . SER A 1 67 ? 13.782 -6.946 -38.406 1.00 83.06 67 SER A O 1
ATOM 554 N N . TRP A 1 68 ? 13.860 -7.968 -40.404 1.00 81.75 68 TRP A N 1
ATOM 555 C CA . TRP A 1 68 ? 12.716 -7.229 -40.953 1.00 81.75 68 TRP A CA 1
ATOM 556 C C . TRP A 1 68 ? 11.450 -7.391 -40.094 1.00 81.75 68 TRP A C 1
ATOM 558 O O . TRP A 1 68 ? 10.696 -6.441 -39.908 1.00 81.75 68 TRP A O 1
ATOM 568 N N . VAL A 1 69 ? 11.257 -8.580 -39.511 1.00 88.12 69 VAL A N 1
ATOM 569 C CA . VAL A 1 69 ? 10.135 -8.892 -38.612 1.00 88.12 69 VAL A CA 1
ATOM 570 C C . VAL A 1 69 ? 10.210 -8.057 -37.331 1.00 88.12 69 VAL A C 1
ATOM 572 O O . VAL A 1 69 ? 9.230 -7.409 -36.981 1.00 88.12 69 VAL A O 1
ATOM 575 N N . LEU A 1 70 ? 11.369 -8.010 -36.660 1.00 84.81 70 LEU A N 1
ATOM 576 C CA . LEU A 1 70 ? 11.539 -7.181 -35.461 1.00 84.81 70 LEU A CA 1
ATOM 577 C C . LEU A 1 70 ? 11.399 -5.692 -35.795 1.00 84.81 70 LEU A C 1
ATOM 579 O O . LEU A 1 70 ? 10.700 -4.977 -35.090 1.00 84.81 70 LEU A O 1
ATOM 583 N N . PHE A 1 71 ? 11.964 -5.230 -36.914 1.00 85.31 71 PHE A N 1
ATOM 584 C CA . PHE A 1 71 ? 11.775 -3.854 -37.378 1.00 85.31 71 PHE A CA 1
ATOM 585 C C . PHE A 1 71 ? 10.294 -3.507 -37.599 1.00 85.31 71 PHE A C 1
ATOM 587 O O . PHE A 1 71 ? 9.856 -2.421 -37.219 1.00 85.31 71 PHE A O 1
ATOM 594 N N . LEU A 1 72 ? 9.504 -4.418 -38.173 1.00 89.00 72 LEU A N 1
ATOM 595 C CA . LEU A 1 72 ? 8.066 -4.223 -38.344 1.00 89.00 72 LEU A CA 1
ATOM 596 C C . LEU A 1 72 ? 7.342 -4.133 -36.989 1.00 89.00 72 LEU A C 1
ATOM 598 O O . LEU A 1 72 ? 6.579 -3.191 -36.781 1.00 89.00 72 LEU A O 1
ATOM 602 N N . VAL A 1 73 ? 7.620 -5.057 -36.062 1.00 90.75 73 VAL A N 1
ATOM 603 C CA . VAL A 1 73 ? 7.029 -5.066 -34.710 1.00 90.75 73 VAL A CA 1
ATOM 604 C C . VAL A 1 73 ? 7.351 -3.774 -33.954 1.00 90.75 73 VAL A C 1
ATOM 606 O O . VAL A 1 73 ? 6.440 -3.128 -33.442 1.00 90.75 73 VAL A O 1
ATOM 609 N N . GLU A 1 74 ? 8.609 -3.333 -33.955 1.00 88.19 74 GLU A N 1
ATOM 610 C CA . GLU A 1 74 ? 9.021 -2.095 -33.285 1.00 88.19 74 GLU A CA 1
ATOM 611 C C . GLU A 1 74 ? 8.323 -0.852 -33.857 1.00 88.19 74 GLU A C 1
ATOM 613 O O . GLU A 1 74 ? 7.934 0.047 -33.107 1.00 88.19 74 GLU A O 1
ATOM 618 N N . ASN A 1 75 ? 8.109 -0.794 -35.176 1.00 89.69 75 ASN A N 1
ATOM 619 C CA . ASN A 1 75 ? 7.355 0.299 -35.789 1.00 89.69 75 ASN A CA 1
ATOM 620 C C . ASN A 1 75 ? 5.862 0.250 -35.427 1.00 89.69 75 ASN A C 1
ATOM 622 O O . ASN A 1 75 ? 5.305 1.293 -35.095 1.00 89.69 75 ASN A O 1
ATOM 626 N N . ILE A 1 76 ? 5.238 -0.935 -35.403 1.00 93.31 76 ILE A N 1
ATOM 627 C CA . ILE A 1 76 ? 3.844 -1.117 -34.955 1.00 93.31 76 ILE A CA 1
ATOM 628 C C . ILE A 1 76 ? 3.675 -0.645 -33.500 1.00 93.31 76 ILE A C 1
ATOM 630 O O . ILE A 1 76 ? 2.753 0.112 -33.196 1.00 93.31 76 ILE A O 1
ATOM 634 N N . VAL A 1 77 ? 4.595 -1.024 -32.606 1.00 93.94 77 VAL A N 1
ATOM 635 C CA . VAL A 1 77 ? 4.595 -0.573 -31.203 1.00 93.94 77 VAL A CA 1
ATOM 636 C C . VAL A 1 77 ? 4.719 0.952 -31.118 1.00 93.94 77 VAL A C 1
ATOM 638 O O . VAL A 1 77 ? 3.966 1.590 -30.382 1.00 93.94 77 VAL A O 1
ATOM 641 N N . ASN A 1 78 ? 5.608 1.567 -31.906 1.00 92.31 78 ASN A N 1
ATOM 642 C CA . ASN A 1 78 ? 5.728 3.028 -31.967 1.00 92.31 78 ASN A CA 1
ATOM 643 C C . ASN A 1 78 ? 4.450 3.705 -32.504 1.00 92.31 78 ASN A C 1
ATOM 645 O O . ASN A 1 78 ? 4.082 4.767 -32.001 1.00 92.31 78 ASN A O 1
ATOM 649 N N . SER A 1 79 ? 3.733 3.096 -33.456 1.00 93.88 79 SER A N 1
ATOM 650 C CA . SER A 1 79 ? 2.443 3.610 -33.939 1.00 93.88 79 SER A CA 1
ATOM 651 C C . SER A 1 79 ? 1.373 3.647 -32.843 1.00 93.88 79 SER A C 1
ATOM 653 O O . SER A 1 79 ? 0.655 4.641 -32.752 1.00 93.88 79 SER A O 1
ATOM 655 N N . PHE A 1 80 ? 1.292 2.638 -31.967 1.00 96.25 80 PHE A N 1
ATOM 656 C CA . PHE A 1 80 ? 0.358 2.666 -30.831 1.00 96.25 80 PHE A CA 1
ATOM 657 C C . PHE A 1 80 ? 0.653 3.819 -29.856 1.00 96.25 80 PHE A C 1
ATOM 659 O O . PHE A 1 80 ? -0.270 4.522 -29.445 1.00 96.25 80 PHE A O 1
ATOM 666 N N . PHE A 1 81 ? 1.927 4.087 -29.546 1.00 95.44 81 PHE A N 1
ATOM 667 C CA . PHE A 1 81 ? 2.299 5.244 -28.720 1.00 95.44 81 PHE A CA 1
ATOM 668 C C . PHE A 1 81 ? 2.058 6.590 -29.426 1.00 95.44 81 PHE A C 1
ATOM 670 O O . PHE A 1 81 ? 1.674 7.556 -28.770 1.00 95.44 81 PHE A O 1
ATOM 677 N N . ALA A 1 82 ? 2.202 6.662 -30.754 1.00 95.44 82 ALA A N 1
ATOM 678 C CA . ALA A 1 82 ? 1.852 7.860 -31.522 1.00 95.44 82 ALA A CA 1
ATOM 679 C C . ALA A 1 82 ? 0.337 8.145 -31.506 1.00 95.44 82 ALA A C 1
ATOM 681 O O . ALA A 1 82 ? -0.067 9.295 -31.338 1.00 95.44 82 ALA A O 1
ATOM 682 N N . ILE A 1 83 ? -0.498 7.104 -31.615 1.00 95.75 83 ILE A N 1
ATOM 683 C CA . ILE A 1 83 ? -1.957 7.208 -31.444 1.00 95.75 83 ILE A CA 1
ATOM 684 C C . ILE A 1 83 ? -2.292 7.700 -30.029 1.00 95.75 83 ILE A C 1
ATOM 686 O O . ILE A 1 83 ? -3.129 8.585 -29.872 1.00 95.75 83 ILE A O 1
ATOM 690 N N . ASP A 1 84 ? -1.607 7.197 -29.002 1.00 95.56 84 ASP A N 1
ATOM 691 C CA . ASP A 1 84 ? -1.852 7.609 -27.618 1.00 95.56 84 ASP A CA 1
ATOM 692 C C . ASP A 1 84 ? -1.500 9.078 -27.330 1.00 95.56 84 ASP A C 1
ATOM 694 O O . ASP A 1 84 ? -2.232 9.758 -26.610 1.00 95.56 84 ASP A O 1
ATOM 698 N N . ILE A 1 85 ? -0.434 9.611 -27.940 1.00 94.81 85 ILE A N 1
ATOM 699 C CA . ILE A 1 85 ? -0.121 11.050 -27.872 1.00 94.81 85 ILE A CA 1
ATOM 700 C C . ILE A 1 85 ? -1.296 11.875 -28.416 1.00 94.81 85 ILE A C 1
ATOM 702 O O . ILE A 1 85 ? -1.662 12.883 -27.814 1.00 94.81 85 ILE A O 1
ATOM 706 N N . ILE A 1 86 ? -1.923 11.435 -29.515 1.00 94.75 86 ILE A N 1
ATOM 707 C CA . ILE A 1 86 ? -3.103 12.096 -30.095 1.00 94.75 86 ILE A CA 1
ATOM 708 C C . ILE A 1 86 ? -4.311 11.966 -29.153 1.00 94.75 86 ILE A C 1
ATOM 710 O O . ILE A 1 86 ? -4.957 12.971 -28.860 1.00 94.75 86 ILE A O 1
ATOM 714 N N . LEU A 1 87 ? -4.590 10.768 -28.626 1.00 92.69 87 LEU A N 1
ATOM 715 C CA . LEU A 1 87 ? -5.689 10.527 -27.678 1.00 92.69 87 LEU A CA 1
ATOM 716 C C . LEU A 1 87 ? -5.548 11.348 -26.386 1.00 92.69 87 LEU A C 1
ATOM 718 O O . LEU A 1 87 ? -6.545 11.840 -25.860 1.00 92.69 87 LEU A O 1
ATOM 722 N N . THR A 1 88 ? -4.320 11.578 -25.915 1.00 93.06 88 THR A N 1
ATOM 723 C CA . THR A 1 88 ? -4.033 12.361 -24.700 1.00 93.06 88 THR A CA 1
ATOM 724 C C . THR A 1 88 ? -4.515 13.817 -24.806 1.00 93.06 88 THR A C 1
ATOM 726 O O . THR A 1 88 ? -4.915 14.400 -23.799 1.00 93.06 88 THR A O 1
ATOM 729 N N . PHE A 1 89 ? -4.579 14.408 -26.008 1.00 93.75 89 PHE A N 1
ATOM 730 C CA . PHE A 1 89 ? -5.170 15.744 -26.209 1.00 93.75 89 PHE A CA 1
ATOM 731 C C . PHE A 1 89 ? -6.698 15.785 -26.029 1.00 93.75 89 PHE A C 1
ATOM 733 O O . PHE A 1 89 ? -7.252 16.862 -25.801 1.00 93.75 89 PHE A O 1
ATOM 740 N N . PHE A 1 90 ? -7.370 14.634 -26.106 1.00 93.19 90 PHE A N 1
ATOM 741 C CA . PHE A 1 90 ? -8.817 14.485 -25.925 1.00 93.19 90 PHE A CA 1
ATOM 742 C C . PHE A 1 90 ? -9.201 13.944 -24.539 1.00 93.19 90 PHE A C 1
ATOM 744 O O . PHE A 1 90 ? -10.387 13.813 -24.243 1.00 93.19 90 PHE A O 1
ATOM 751 N N . LEU A 1 91 ? -8.229 13.638 -23.675 1.00 91.88 91 LEU A N 1
ATOM 752 C CA . LEU A 1 91 ? -8.472 13.067 -22.353 1.00 91.88 91 LEU A CA 1
ATOM 753 C C . LEU A 1 91 ? -8.775 14.158 -21.314 1.00 91.88 91 LEU A C 1
ATOM 755 O O . LEU A 1 91 ? -7.951 15.041 -21.060 1.00 91.88 91 LEU A O 1
ATOM 759 N N . ALA A 1 92 ? -9.938 14.079 -20.662 1.00 90.56 92 ALA A N 1
ATOM 760 C CA . ALA A 1 92 ? -10.241 14.934 -19.516 1.00 90.56 92 ALA A CA 1
ATOM 761 C C . ALA A 1 92 ? -9.303 14.624 -18.338 1.00 90.56 92 ALA A C 1
ATOM 763 O O . ALA A 1 92 ? -8.976 13.469 -18.067 1.00 90.56 92 ALA A O 1
ATOM 764 N N . TYR A 1 93 ? -8.906 15.655 -17.590 1.00 88.00 93 TYR A N 1
ATOM 765 C CA . TYR A 1 93 ? -8.058 15.490 -16.408 1.00 88.00 93 TYR A CA 1
ATOM 766 C C . TYR A 1 93 ? -8.765 15.947 -15.135 1.00 88.00 93 TYR A C 1
ATOM 768 O O . TYR A 1 93 ? -9.558 16.886 -15.157 1.00 88.00 93 TYR A O 1
ATOM 776 N N . LEU A 1 94 ? -8.401 15.349 -14.000 1.00 85.06 94 LEU A N 1
ATOM 777 C CA . LEU A 1 94 ? -8.797 15.849 -12.686 1.00 85.06 94 LEU A CA 1
ATOM 778 C C . LEU A 1 94 ? -7.914 17.036 -12.270 1.00 85.06 94 LEU A C 1
ATOM 780 O O . LEU A 1 94 ? -6.676 16.952 -12.318 1.00 85.06 94 LEU A O 1
ATOM 784 N N . ASP A 1 95 ? -8.532 18.159 -11.903 1.00 85.12 95 ASP A N 1
ATOM 785 C CA . ASP A 1 95 ? -7.819 19.294 -11.316 1.00 85.12 95 ASP A CA 1
ATOM 786 C C . ASP A 1 95 ? -7.574 19.080 -9.814 1.00 85.12 95 ASP A C 1
ATOM 788 O O . ASP A 1 95 ? -8.483 18.743 -9.063 1.00 85.12 95 ASP A O 1
ATOM 792 N N . LYS A 1 96 ? -6.339 19.329 -9.363 1.00 81.56 96 LYS A N 1
ATOM 793 C CA . LYS A 1 96 ? -5.907 19.076 -7.976 1.00 81.56 96 LYS A CA 1
ATOM 794 C C . LYS A 1 96 ? -6.495 20.053 -6.951 1.00 81.56 96 LYS A C 1
ATOM 796 O O . LYS A 1 96 ? -6.373 19.798 -5.759 1.00 81.56 96 LYS A O 1
ATOM 801 N N . LYS A 1 97 ? -7.035 21.197 -7.392 1.00 83.00 97 LYS A N 1
ATOM 802 C CA . LYS A 1 97 ? -7.608 22.224 -6.506 1.00 83.00 97 LYS A CA 1
ATOM 803 C C . LYS A 1 97 ? -9.121 22.101 -6.400 1.00 83.00 97 LYS A C 1
ATOM 805 O O . LYS A 1 97 ? -9.652 22.066 -5.300 1.00 83.00 97 LYS A O 1
ATOM 810 N N . SER A 1 98 ? -9.801 22.067 -7.544 1.00 78.81 98 SER A N 1
ATOM 811 C CA . SER A 1 98 ? -11.264 22.001 -7.599 1.00 78.81 98 SER A CA 1
ATOM 812 C C . SER A 1 98 ? -11.824 20.587 -7.465 1.00 78.81 98 SER A C 1
ATOM 814 O O . SER A 1 98 ? -13.014 20.460 -7.204 1.00 78.81 98 SER A O 1
ATOM 816 N N . TYR A 1 99 ? -11.006 19.543 -7.658 1.00 77.38 99 TYR A N 1
ATOM 817 C CA . TYR A 1 99 ? -11.453 18.144 -7.716 1.00 77.38 99 TYR A CA 1
ATOM 818 C C . TYR A 1 99 ? -12.539 17.888 -8.781 1.00 77.38 99 TYR A C 1
ATOM 820 O O . TYR A 1 99 ? -13.226 16.873 -8.761 1.00 77.38 99 TYR A O 1
ATOM 828 N N . LEU A 1 100 ? -12.651 18.779 -9.773 1.00 80.94 100 LEU A N 1
ATOM 829 C CA . LEU A 1 100 ? -13.551 18.634 -10.912 1.00 80.94 100 LEU A CA 1
ATOM 830 C C . LEU A 1 100 ? -12.796 18.132 -12.148 1.00 80.94 100 LEU A C 1
ATOM 832 O O . LEU A 1 100 ? -11.621 18.453 -12.369 1.00 80.94 100 LEU A O 1
ATOM 836 N N . LEU A 1 101 ? -13.499 17.363 -12.981 1.00 83.19 101 LEU A N 1
ATOM 837 C CA . LEU A 1 101 ? -13.030 16.975 -14.309 1.00 83.19 101 LEU A CA 1
ATOM 838 C C . LEU A 1 101 ? -12.992 18.202 -15.229 1.00 83.19 101 LEU A C 1
ATOM 840 O O . LEU A 1 101 ? -14.011 18.840 -15.489 1.00 83.19 101 LEU A O 1
ATOM 844 N N . VAL A 1 102 ? -11.804 18.526 -15.739 1.00 87.00 102 VAL A N 1
ATOM 845 C CA . VAL A 1 102 ? -11.599 19.612 -16.700 1.00 87.00 102 VAL A CA 1
ATOM 846 C C . VAL A 1 102 ? -11.686 19.052 -18.115 1.00 87.00 102 VAL A C 1
ATOM 848 O O . VAL A 1 102 ? -10.815 18.310 -18.562 1.00 87.00 102 VAL A O 1
ATOM 851 N N . ASP A 1 103 ? -12.727 19.474 -18.828 1.00 86.38 103 ASP A N 1
ATOM 852 C CA . ASP A 1 103 ? -13.078 19.060 -20.192 1.00 86.38 103 ASP A CA 1
ATOM 853 C C . ASP A 1 103 ? -12.632 20.057 -21.283 1.00 86.38 103 ASP A C 1
ATOM 855 O O . ASP A 1 103 ? -12.877 19.859 -22.470 1.00 86.38 103 ASP A O 1
ATOM 859 N N . ASN A 1 104 ? -12.026 21.181 -20.892 1.00 89.38 104 ASN A N 1
ATOM 860 C CA . ASN A 1 104 ? -11.728 22.284 -21.802 1.00 89.38 104 ASN A CA 1
ATOM 861 C C . ASN A 1 104 ? -10.478 21.964 -22.647 1.00 89.38 104 ASN A C 1
ATOM 863 O O . ASN A 1 104 ? -9.370 22.026 -22.100 1.00 89.38 104 ASN A O 1
ATOM 867 N N . PRO A 1 105 ? -10.586 21.734 -23.974 1.00 90.38 105 PRO A N 1
ATOM 868 C CA . PRO A 1 105 ? -9.473 21.225 -24.785 1.00 90.38 105 PRO A CA 1
ATOM 869 C C . PRO A 1 105 ? -8.259 22.161 -24.800 1.00 90.38 105 PRO A C 1
ATOM 871 O O . PRO A 1 105 ? -7.124 21.700 -24.754 1.00 90.38 105 PRO A O 1
ATOM 874 N N . LYS A 1 106 ? -8.468 23.487 -24.747 1.00 92.12 106 LYS A N 1
ATOM 875 C CA . LYS A 1 106 ? -7.367 24.463 -24.629 1.00 92.12 106 LYS A CA 1
ATOM 876 C C . LYS A 1 106 ? -6.557 24.291 -23.334 1.00 92.12 106 LYS A C 1
ATOM 878 O O . LYS A 1 106 ? -5.344 24.466 -23.356 1.00 92.12 106 LYS A O 1
ATOM 883 N N . ARG A 1 107 ? -7.206 23.941 -22.212 1.00 90.94 107 ARG A N 1
ATOM 884 C CA . ARG A 1 107 ? -6.528 23.690 -20.925 1.00 90.94 107 ARG A CA 1
ATOM 885 C C . ARG A 1 107 ? -5.846 22.322 -20.909 1.00 90.94 107 ARG A C 1
ATOM 887 O O . ARG A 1 107 ? -4.732 22.229 -20.405 1.00 90.94 107 ARG A O 1
ATOM 894 N N . ILE A 1 108 ? -6.478 21.299 -21.491 1.00 92.69 108 ILE A N 1
ATOM 895 C CA . ILE A 1 108 ? -5.899 19.955 -21.669 1.00 92.69 108 ILE A CA 1
ATOM 896 C C . ILE A 1 108 ? -4.608 20.052 -22.498 1.00 92.69 108 ILE A C 1
ATOM 898 O O . ILE A 1 108 ? -3.540 19.680 -22.010 1.00 92.69 108 ILE A O 1
ATOM 902 N N . ALA A 1 109 ? -4.674 20.665 -23.684 1.00 93.38 109 ALA A N 1
ATOM 903 C CA . ALA A 1 109 ? -3.523 20.861 -24.562 1.00 93.38 109 ALA A CA 1
ATOM 904 C C . ALA A 1 109 ? -2.405 21.683 -23.899 1.00 93.38 109 ALA A C 1
ATOM 906 O O . ALA A 1 109 ? -1.258 21.247 -23.891 1.00 93.38 109 ALA A O 1
ATOM 907 N N . ALA A 1 110 ? -2.723 22.831 -23.283 1.00 93.75 110 ALA A N 1
ATOM 908 C CA . ALA A 1 110 ? -1.721 23.658 -22.604 1.00 93.75 110 ALA A CA 1
ATOM 909 C C . ALA A 1 110 ? -1.029 22.911 -21.448 1.00 93.75 110 ALA A C 1
ATOM 911 O O . ALA A 1 110 ? 0.194 22.983 -21.314 1.00 93.75 110 ALA A O 1
ATOM 912 N N . ARG A 1 111 ? -1.787 22.148 -20.645 1.00 92.69 111 ARG A N 1
ATOM 913 C CA . ARG A 1 111 ? -1.230 21.305 -19.578 1.00 92.69 111 ARG A CA 1
ATOM 914 C C . ARG A 1 111 ? -0.311 20.225 -20.151 1.00 92.69 111 ARG A C 1
ATOM 916 O O . ARG A 1 111 ? 0.779 20.036 -19.616 1.00 92.69 111 ARG A O 1
ATOM 923 N N . TYR A 1 112 ? -0.726 19.521 -21.204 1.00 94.06 112 TYR A N 1
ATOM 924 C CA . TYR A 1 112 ? 0.049 18.413 -21.768 1.00 94.06 112 TYR A CA 1
ATOM 925 C C . TYR A 1 112 ? 1.336 18.889 -22.462 1.00 94.06 112 TYR A C 1
ATOM 927 O O . TYR A 1 112 ? 2.414 18.364 -22.172 1.00 94.06 112 TYR A O 1
ATOM 935 N N . ILE A 1 113 ? 1.241 19.944 -23.283 1.00 94.31 113 ILE A N 1
ATOM 936 C CA . ILE A 1 113 ? 2.379 20.567 -23.982 1.00 94.31 113 ILE A CA 1
ATOM 937 C C . ILE A 1 113 ? 3.435 21.071 -22.990 1.00 94.31 113 ILE A C 1
ATOM 939 O O . ILE A 1 113 ? 4.624 20.851 -23.203 1.00 94.31 113 ILE A O 1
ATOM 943 N N . SER A 1 114 ? 3.006 21.693 -21.887 1.00 92.06 114 SER A N 1
ATOM 944 C CA . SER A 1 114 ? 3.898 22.255 -20.861 1.00 92.06 114 SER A CA 1
ATOM 945 C C . SER A 1 114 ? 4.569 21.207 -19.954 1.00 92.06 114 SER A C 1
ATOM 947 O O . SER A 1 114 ? 5.559 21.512 -19.295 1.00 92.06 114 SER A O 1
ATOM 949 N N . SER A 1 115 ? 4.053 19.972 -19.894 1.00 89.12 115 SER A N 1
ATOM 950 C CA . SER A 1 115 ? 4.529 18.954 -18.938 1.00 89.12 115 SER A CA 1
ATOM 951 C C . SER A 1 115 ? 5.275 17.788 -19.580 1.00 89.12 115 SER A C 1
ATOM 953 O O . SER A 1 115 ? 6.423 17.526 -19.232 1.00 89.12 115 SER A O 1
ATOM 955 N N . TRP A 1 116 ? 4.628 17.061 -20.491 1.00 90.69 116 TRP A N 1
ATOM 956 C CA . TRP A 1 116 ? 5.079 15.720 -20.882 1.00 90.69 116 TRP A CA 1
ATOM 957 C C . TRP A 1 116 ? 5.231 15.523 -22.390 1.00 90.69 116 TRP A C 1
ATOM 959 O O . TRP A 1 116 ? 6.031 14.686 -22.804 1.00 90.69 116 TRP A O 1
ATOM 969 N N . PHE A 1 117 ? 4.527 16.317 -23.202 1.00 93.69 117 PHE A N 1
ATOM 970 C CA . PHE A 1 117 ? 4.463 16.175 -24.660 1.00 93.69 117 PHE A CA 1
ATOM 971 C C . PHE A 1 117 ? 5.835 16.047 -25.338 1.00 93.69 117 PHE A C 1
ATOM 973 O O . PHE A 1 117 ? 6.034 15.134 -26.132 1.00 93.69 117 PHE A O 1
ATOM 980 N N . ILE A 1 118 ? 6.796 16.919 -25.005 1.00 93.50 118 ILE A N 1
ATOM 981 C CA . ILE A 1 118 ? 8.132 16.922 -25.632 1.00 93.50 118 ILE A CA 1
ATOM 982 C C . ILE A 1 118 ? 8.839 15.577 -25.422 1.00 93.50 118 ILE A C 1
ATOM 984 O O . ILE A 1 118 ? 9.355 14.990 -26.371 1.00 93.50 118 ILE A O 1
ATOM 988 N N . PHE A 1 119 ? 8.833 15.060 -24.192 1.00 93.12 119 PHE A N 1
ATOM 989 C CA . PHE A 1 119 ? 9.475 13.786 -23.878 1.00 93.12 119 PHE A CA 1
ATOM 990 C C . PHE A 1 119 ? 8.721 12.597 -24.481 1.00 93.12 119 PHE A C 1
ATOM 992 O O . PHE A 1 119 ? 9.349 11.672 -24.992 1.00 93.12 119 PHE A O 1
ATOM 999 N N . ASP A 1 120 ? 7.388 12.632 -24.474 1.00 93.81 120 ASP A N 1
ATOM 1000 C CA . ASP A 1 120 ? 6.560 11.577 -25.058 1.00 93.81 120 ASP A CA 1
ATOM 1001 C C . ASP A 1 120 ? 6.788 11.490 -26.585 1.00 93.81 120 ASP A C 1
ATOM 1003 O O . ASP A 1 120 ? 7.028 10.395 -27.105 1.00 93.81 120 ASP A O 1
ATOM 1007 N N . VAL A 1 121 ? 6.841 12.630 -27.289 1.00 94.19 121 VAL A N 1
ATOM 1008 C CA . VAL A 1 121 ? 7.187 12.723 -28.722 1.00 94.19 121 VAL A CA 1
ATOM 1009 C C . VAL A 1 121 ? 8.606 12.220 -28.985 1.00 94.19 121 VAL A C 1
ATOM 1011 O O . VAL A 1 121 ? 8.778 11.319 -29.805 1.00 94.19 121 VAL A O 1
ATOM 1014 N N . CYS A 1 122 ? 9.617 12.718 -28.263 1.00 92.06 122 CYS A N 1
ATOM 1015 C CA . CYS A 1 122 ? 11.000 12.244 -28.405 1.00 92.06 122 CYS A CA 1
ATOM 1016 C C . CYS A 1 122 ? 11.126 10.733 -28.149 1.00 92.06 122 CYS A C 1
ATOM 1018 O O . CYS A 1 122 ? 11.841 10.045 -28.868 1.00 92.06 122 CYS A O 1
ATOM 1020 N N . SER A 1 123 ? 10.375 10.179 -27.192 1.00 92.38 123 SER A N 1
ATOM 1021 C CA . SER A 1 123 ? 10.354 8.733 -26.935 1.00 92.38 123 SER A CA 1
ATOM 1022 C C . SER A 1 123 ? 9.667 7.911 -28.035 1.00 92.38 123 SER A C 1
ATOM 1024 O O . SER A 1 123 ? 9.791 6.689 -28.036 1.00 92.38 123 SER A O 1
ATOM 1026 N N . THR A 1 124 ? 8.924 8.543 -28.950 1.00 91.69 124 THR A N 1
ATOM 1027 C CA . THR A 1 124 ? 8.090 7.886 -29.978 1.00 91.69 124 THR A CA 1
ATOM 1028 C C . THR A 1 124 ? 8.706 7.936 -31.380 1.00 91.69 124 THR A C 1
ATOM 1030 O O . THR A 1 124 ? 8.359 7.119 -32.232 1.00 91.69 124 THR A O 1
ATOM 1033 N N . ILE A 1 125 ? 9.666 8.834 -31.622 1.00 88.62 125 ILE A N 1
ATOM 1034 C CA . ILE A 1 125 ? 10.361 8.958 -32.910 1.00 88.62 125 ILE A CA 1
ATOM 1035 C C . ILE A 1 125 ? 11.146 7.665 -33.235 1.00 88.62 125 ILE A C 1
ATOM 1037 O O . ILE A 1 125 ? 12.019 7.263 -32.461 1.00 88.62 125 ILE A O 1
ATOM 1041 N N . PRO A 1 126 ? 10.917 7.019 -34.397 1.00 85.06 126 PRO A N 1
ATOM 1042 C CA . PRO A 1 126 ? 11.657 5.827 -34.811 1.00 85.06 126 PRO A CA 1
ATOM 1043 C C . PRO A 1 126 ? 13.040 6.205 -35.377 1.00 85.06 126 PRO A C 1
ATOM 1045 O O . PRO A 1 126 ? 13.287 6.124 -36.582 1.00 85.06 126 PRO A O 1
ATOM 1048 N N . TYR A 1 127 ? 13.967 6.621 -34.506 1.00 80.25 127 TYR A N 1
ATOM 1049 C CA . TYR A 1 127 ? 15.308 7.110 -34.880 1.00 80.25 127 TYR A CA 1
ATOM 1050 C C . TYR A 1 127 ? 16.080 6.164 -35.819 1.00 80.25 127 TYR A C 1
ATOM 1052 O O . TYR A 1 127 ? 16.778 6.620 -36.726 1.00 80.25 127 TYR A O 1
ATOM 1060 N N . GLN A 1 128 ? 15.913 4.849 -35.653 1.00 73.44 128 GLN A N 1
ATOM 1061 C CA . GLN A 1 128 ? 16.555 3.826 -36.486 1.00 73.44 128 GLN A CA 1
ATOM 1062 C C . GLN A 1 128 ? 15.990 3.767 -37.918 1.00 73.44 128 GLN A C 1
ATOM 1064 O O . GLN A 1 128 ? 16.746 3.546 -38.864 1.00 73.44 128 GLN A O 1
ATOM 1069 N N . ALA A 1 129 ? 14.690 4.027 -38.106 1.00 74.56 129 ALA A N 1
ATOM 1070 C CA . ALA A 1 129 ? 14.079 4.125 -39.434 1.00 74.56 129 ALA A CA 1
ATOM 1071 C C . ALA A 1 129 ? 14.543 5.397 -40.166 1.00 74.56 129 ALA A C 1
ATOM 1073 O O . ALA A 1 129 ? 14.886 5.349 -41.347 1.00 74.56 129 ALA A O 1
ATOM 1074 N N . PHE A 1 130 ? 14.645 6.522 -39.448 1.00 70.69 130 PHE A N 1
ATOM 1075 C CA . PHE A 1 130 ? 15.192 7.765 -39.998 1.00 70.69 130 PHE A CA 1
ATOM 1076 C C . PHE A 1 130 ? 16.662 7.630 -40.418 1.00 70.69 130 PHE A C 1
ATOM 1078 O O . PHE A 1 130 ? 17.026 8.095 -41.498 1.00 70.69 130 PHE A O 1
ATOM 1085 N N . GLY A 1 131 ? 17.494 6.939 -39.630 1.00 68.81 131 GLY A N 1
ATOM 1086 C CA . GLY A 1 131 ? 18.882 6.644 -40.004 1.00 68.81 131 GLY A CA 1
ATOM 1087 C C . GLY A 1 131 ? 19.018 5.785 -41.271 1.00 68.81 131 GLY A C 1
ATOM 1088 O O . GLY A 1 131 ? 20.010 5.914 -41.989 1.00 68.81 131 GLY A O 1
ATOM 1089 N N . LEU A 1 132 ? 18.026 4.934 -41.569 1.00 69.44 132 LEU A N 1
ATOM 1090 C CA . LEU A 1 132 ? 17.964 4.125 -42.792 1.00 69.44 132 LEU A CA 1
ATOM 1091 C C . LEU A 1 132 ? 17.552 4.956 -44.023 1.00 69.44 132 LEU A C 1
ATOM 1093 O O . LEU A 1 132 ? 18.122 4.782 -45.100 1.00 69.44 132 LEU A O 1
ATOM 1097 N N . LEU A 1 133 ? 16.589 5.870 -43.853 1.00 69.44 133 LEU A N 1
ATOM 1098 C CA . LEU A 1 133 ? 16.100 6.779 -44.898 1.00 69.44 133 LEU A CA 1
ATOM 1099 C C . LEU A 1 133 ? 17.155 7.822 -45.303 1.00 69.44 133 LEU A C 1
ATOM 1101 O O . LEU A 1 133 ? 17.428 8.010 -46.490 1.00 69.44 133 LEU A O 1
ATOM 1105 N N . PHE A 1 134 ? 17.797 8.470 -44.329 1.00 69.19 134 PHE A N 1
ATOM 1106 C CA . PHE A 1 134 ? 18.841 9.468 -44.568 1.00 69.19 134 PHE A CA 1
ATOM 1107 C C . PHE A 1 134 ? 20.217 8.797 -44.744 1.00 69.19 134 PHE A C 1
ATOM 1109 O O . PHE A 1 134 ? 21.055 8.769 -43.842 1.00 69.19 134 PHE A O 1
ATOM 1116 N N . LYS A 1 135 ? 20.439 8.224 -45.937 1.00 57.47 135 LYS A N 1
ATOM 1117 C CA . LYS A 1 135 ? 21.637 7.451 -46.325 1.00 57.47 135 LYS A CA 1
ATOM 1118 C C . LYS A 1 135 ? 22.979 8.091 -45.908 1.00 57.47 135 LYS A C 1
ATOM 1120 O O . LYS A 1 135 ? 23.524 8.908 -46.647 1.00 57.47 135 LYS A O 1
ATOM 1125 N N . LYS A 1 136 ? 23.578 7.579 -44.820 1.00 53.69 136 LYS A N 1
ATOM 1126 C CA . LYS A 1 136 ? 24.991 7.103 -44.775 1.00 53.69 136 LYS A CA 1
ATOM 1127 C C . LYS A 1 136 ? 25.413 6.432 -43.457 1.00 53.69 136 LYS A C 1
ATOM 1129 O O . LYS A 1 136 ? 26.368 5.661 -43.478 1.00 53.69 136 LYS A O 1
ATOM 1134 N N . HIS A 1 137 ? 24.709 6.646 -42.338 1.00 55.47 137 HIS A N 1
ATOM 1135 C CA . HIS A 1 137 ? 25.111 6.115 -41.018 1.00 55.47 137 HIS A CA 1
ATOM 1136 C C . HIS A 1 137 ? 23.982 5.440 -40.206 1.00 55.47 137 HIS A C 1
ATOM 1138 O O . HIS A 1 137 ? 23.963 5.528 -38.980 1.00 55.47 137 HIS A O 1
ATOM 1144 N N . ALA A 1 138 ? 23.090 4.687 -40.863 1.00 51.50 138 ALA A N 1
ATOM 1145 C CA . ALA A 1 138 ? 21.983 3.947 -40.227 1.00 51.50 138 ALA A CA 1
ATOM 1146 C C . ALA A 1 138 ? 22.390 3.064 -39.024 1.00 51.50 138 ALA A C 1
ATOM 1148 O O . ALA A 1 138 ? 21.624 2.895 -38.082 1.00 51.50 138 ALA A O 1
ATOM 1149 N N . ASN A 1 139 ? 23.612 2.517 -39.044 1.00 56.75 139 ASN A N 1
ATOM 1150 C CA . ASN A 1 139 ? 24.155 1.647 -37.993 1.00 56.75 139 ASN A CA 1
ATOM 1151 C C . ASN A 1 139 ? 25.029 2.382 -36.957 1.00 56.75 139 ASN A C 1
ATOM 1153 O O . ASN A 1 139 ? 25.698 1.734 -36.150 1.00 56.75 139 ASN A O 1
ATOM 1157 N N . GLY A 1 140 ? 25.056 3.719 -36.977 1.00 68.94 140 GLY A N 1
ATOM 1158 C CA . GLY A 1 140 ? 25.823 4.521 -36.028 1.00 68.94 140 GLY A CA 1
ATOM 1159 C C . GLY A 1 140 ? 25.356 4.307 -34.585 1.00 68.94 140 GLY A C 1
ATOM 1160 O O . GLY A 1 140 ? 24.158 4.335 -34.304 1.00 68.94 140 GLY A O 1
ATOM 1161 N N . LEU A 1 141 ? 26.311 4.141 -33.661 1.00 75.19 141 LEU A N 1
ATOM 1162 C CA . LEU A 1 141 ? 26.053 3.949 -32.226 1.00 75.19 141 LEU A CA 1
ATOM 1163 C C . LEU A 1 141 ? 25.107 5.029 -31.662 1.00 75.19 141 LEU A C 1
ATOM 1165 O O . LEU A 1 141 ? 24.210 4.715 -30.887 1.00 75.19 141 LEU A O 1
ATOM 1169 N N . ALA A 1 142 ? 25.264 6.277 -32.118 1.00 79.38 142 ALA A N 1
ATOM 1170 C CA . ALA A 1 142 ? 24.441 7.415 -31.716 1.00 79.38 142 ALA A CA 1
ATOM 1171 C C . ALA A 1 142 ? 22.934 7.198 -31.954 1.00 79.38 142 ALA A C 1
ATOM 1173 O O . ALA A 1 142 ? 22.146 7.422 -31.040 1.00 79.38 142 ALA A O 1
ATOM 1174 N N . TYR A 1 143 ? 22.517 6.700 -33.126 1.00 78.31 143 TYR A N 1
ATOM 1175 C CA . TYR A 1 143 ? 21.094 6.459 -33.416 1.00 78.31 143 TYR A CA 1
ATOM 1176 C C . TYR A 1 143 ? 20.493 5.357 -32.534 1.00 78.31 143 TYR A C 1
ATOM 1178 O O . TYR A 1 143 ? 19.322 5.437 -32.166 1.00 78.31 143 TYR A O 1
ATOM 1186 N N . ARG A 1 144 ? 21.298 4.363 -32.135 1.00 78.56 144 ARG A N 1
ATOM 1187 C CA . ARG A 1 144 ? 20.872 3.310 -31.200 1.00 78.56 144 ARG A CA 1
ATOM 1188 C C . ARG A 1 144 ? 20.794 3.809 -29.760 1.00 78.56 144 ARG A C 1
ATOM 1190 O O . ARG A 1 144 ? 19.871 3.443 -29.046 1.00 78.56 144 ARG A O 1
ATOM 1197 N N . ILE A 1 145 ? 21.711 4.684 -29.345 1.00 84.50 145 ILE A N 1
ATOM 1198 C CA . ILE A 1 145 ? 21.647 5.341 -28.031 1.00 84.50 145 ILE A CA 1
ATOM 1199 C C . ILE A 1 145 ? 20.427 6.274 -27.957 1.00 84.50 145 ILE A C 1
ATOM 1201 O O . ILE A 1 145 ? 19.723 6.256 -26.954 1.00 84.50 145 ILE A O 1
ATOM 1205 N N . LEU A 1 146 ? 20.096 7.012 -29.024 1.00 84.62 146 LEU A N 1
ATOM 1206 C CA . LEU A 1 146 ? 18.850 7.793 -29.093 1.00 84.62 146 LEU A CA 1
ATOM 1207 C C . LEU A 1 146 ? 17.594 6.912 -28.982 1.00 84.62 146 LEU A C 1
ATOM 1209 O O . LEU A 1 146 ? 16.597 7.337 -28.405 1.00 84.62 146 LEU A O 1
ATOM 1213 N N . ASN A 1 147 ? 17.648 5.658 -29.444 1.00 83.88 147 ASN A N 1
ATOM 1214 C CA . ASN A 1 147 ? 16.560 4.691 -29.274 1.00 83.88 147 ASN A CA 1
ATOM 1215 C C . ASN A 1 147 ? 16.270 4.376 -27.786 1.00 83.88 147 ASN A C 1
ATOM 1217 O O . ASN A 1 147 ? 15.143 4.011 -27.457 1.00 83.88 147 ASN A O 1
ATOM 1221 N N . MET A 1 148 ? 17.228 4.601 -26.870 1.00 88.75 148 MET A N 1
ATOM 1222 C CA . MET A 1 148 ? 17.026 4.458 -25.417 1.00 88.75 148 MET A CA 1
ATOM 1223 C C . MET A 1 148 ? 16.052 5.488 -24.830 1.00 88.75 148 MET A C 1
ATOM 1225 O O . MET A 1 148 ? 15.522 5.264 -23.742 1.00 88.75 148 MET A O 1
ATOM 1229 N N . LEU A 1 149 ? 15.734 6.577 -25.548 1.00 91.25 149 LEU A N 1
ATOM 1230 C CA . LEU A 1 149 ? 14.697 7.535 -25.138 1.00 91.25 149 LEU A CA 1
ATOM 1231 C C . LEU A 1 149 ? 13.314 6.875 -24.983 1.00 91.25 149 LEU A C 1
ATOM 1233 O O . LEU A 1 149 ? 12.475 7.382 -24.241 1.00 91.25 149 LEU A O 1
ATOM 1237 N N . ARG A 1 150 ? 13.088 5.705 -25.598 1.00 92.06 150 ARG A N 1
ATOM 1238 C CA . ARG A 1 150 ? 11.894 4.873 -25.373 1.00 92.06 150 ARG A CA 1
ATOM 1239 C C . ARG A 1 150 ? 11.710 4.451 -23.914 1.00 92.06 150 ARG A C 1
ATOM 1241 O O . ARG A 1 150 ? 10.570 4.272 -23.493 1.00 92.06 150 ARG A O 1
ATOM 1248 N N . LEU A 1 151 ? 12.784 4.340 -23.121 1.00 93.44 151 LEU A N 1
ATOM 1249 C CA . LEU A 1 151 ? 12.685 4.016 -21.692 1.00 93.44 151 LEU A CA 1
ATOM 1250 C C . LEU A 1 151 ? 11.904 5.070 -20.895 1.00 93.44 151 LEU A C 1
ATOM 1252 O O . LEU A 1 151 ? 11.352 4.741 -19.851 1.00 93.44 151 LEU A O 1
ATOM 1256 N N . TRP A 1 152 ? 11.752 6.297 -21.406 1.00 93.94 152 TRP A N 1
ATOM 1257 C CA . TRP A 1 152 ? 10.859 7.306 -20.824 1.00 93.94 152 TRP A CA 1
ATOM 1258 C C . TRP A 1 152 ? 9.421 6.795 -20.612 1.00 93.94 152 TRP A C 1
ATOM 1260 O O . TRP A 1 152 ? 8.757 7.154 -19.637 1.00 93.94 152 TRP A O 1
ATOM 1270 N N . ARG A 1 153 ? 8.954 5.886 -21.481 1.00 94.06 153 ARG A N 1
ATOM 1271 C CA . ARG A 1 153 ? 7.620 5.274 -21.403 1.00 94.06 153 ARG A CA 1
ATOM 1272 C C . ARG A 1 153 ? 7.387 4.509 -20.087 1.00 94.06 153 ARG A C 1
ATOM 1274 O O . ARG A 1 153 ? 6.235 4.391 -19.670 1.00 94.06 153 ARG A O 1
ATOM 1281 N N . LEU A 1 154 ? 8.450 4.076 -19.389 1.00 94.00 154 LEU A N 1
ATOM 1282 C CA . LEU A 1 154 ? 8.392 3.438 -18.061 1.00 94.00 154 LEU A CA 1
ATOM 1283 C C . LEU A 1 154 ? 7.679 4.288 -16.998 1.00 94.00 154 LEU A C 1
ATOM 1285 O O . LEU A 1 154 ? 7.142 3.720 -16.046 1.00 94.00 154 LEU A O 1
ATOM 1289 N N . ARG A 1 155 ? 7.591 5.619 -17.169 1.00 92.81 155 ARG A N 1
ATOM 1290 C CA . ARG A 1 155 ? 6.787 6.503 -16.301 1.00 92.81 155 ARG A CA 1
ATOM 1291 C C . ARG A 1 155 ? 5.367 5.958 -16.094 1.00 92.81 155 ARG A C 1
ATOM 1293 O O . ARG A 1 155 ? 4.879 5.955 -14.971 1.00 92.81 155 ARG A O 1
ATOM 1300 N N . ARG A 1 156 ? 4.754 5.395 -17.144 1.00 92.12 156 ARG A N 1
ATOM 1301 C CA . ARG A 1 156 ? 3.396 4.823 -17.103 1.00 92.12 156 ARG A CA 1
ATOM 1302 C C . ARG A 1 156 ? 3.272 3.645 -16.129 1.00 92.12 156 ARG A C 1
ATOM 1304 O O . ARG A 1 156 ? 2.249 3.515 -15.467 1.00 92.12 156 ARG A O 1
ATOM 1311 N N . LEU A 1 157 ? 4.317 2.821 -15.991 1.00 92.69 157 LEU A N 1
ATOM 1312 C CA . LEU A 1 157 ? 4.351 1.742 -14.995 1.00 92.69 157 LEU A CA 1
ATOM 1313 C C . LEU A 1 157 ? 4.537 2.288 -13.572 1.00 92.69 157 LEU A C 1
ATOM 1315 O O . LEU A 1 157 ? 3.938 1.761 -12.640 1.00 92.69 157 LEU A O 1
ATOM 1319 N N . SER A 1 158 ? 5.291 3.379 -13.394 1.00 91.88 158 SER A N 1
ATOM 1320 C CA . SER A 1 158 ? 5.361 4.083 -12.102 1.00 91.88 158 SER A CA 1
ATOM 1321 C C . SER A 1 158 ? 3.985 4.624 -11.683 1.00 91.88 158 SER A C 1
ATOM 1323 O O . SER A 1 158 ? 3.547 4.401 -10.552 1.00 91.88 158 SER A O 1
ATOM 1325 N N . ASP A 1 159 ? 3.258 5.244 -12.620 1.00 89.44 159 ASP A N 1
ATOM 1326 C CA . ASP A 1 159 ? 1.892 5.743 -12.411 1.00 89.44 159 ASP A CA 1
ATOM 1327 C C . ASP A 1 159 ? 0.877 4.604 -12.171 1.00 89.44 159 ASP A C 1
ATOM 1329 O O . ASP A 1 159 ? -0.085 4.772 -11.419 1.00 89.44 159 ASP A O 1
ATOM 1333 N N . LEU A 1 160 ? 1.082 3.421 -12.769 1.00 89.69 160 LEU A N 1
ATOM 1334 C CA . LEU A 1 160 ? 0.323 2.207 -12.449 1.00 89.69 160 LEU A CA 1
ATOM 1335 C C . LEU A 1 160 ? 0.564 1.775 -10.998 1.00 89.69 160 LEU A C 1
ATOM 1337 O O . LEU A 1 160 ? -0.396 1.672 -10.240 1.00 89.69 160 LEU A O 1
ATOM 1341 N N . PHE A 1 161 ? 1.817 1.568 -10.579 1.00 91.12 161 PHE A N 1
ATOM 1342 C CA . PHE A 1 161 ? 2.116 1.158 -9.202 1.00 91.12 161 PHE A CA 1
ATOM 1343 C C . PHE A 1 161 ? 1.597 2.174 -8.172 1.00 91.12 161 PHE A C 1
ATOM 1345 O O . PHE A 1 161 ? 1.020 1.775 -7.167 1.00 91.12 161 PHE A O 1
ATOM 1352 N N . ALA A 1 162 ? 1.698 3.478 -8.447 1.00 89.62 162 ALA A N 1
ATOM 1353 C CA . ALA A 1 162 ? 1.155 4.534 -7.586 1.00 89.62 162 ALA A CA 1
ATOM 1354 C C . ALA A 1 162 ? -0.391 4.573 -7.508 1.00 89.62 162 ALA A C 1
ATOM 1356 O O . ALA A 1 162 ? -0.938 5.278 -6.651 1.00 89.62 162 ALA A O 1
ATOM 1357 N N . ARG A 1 163 ? -1.093 3.858 -8.401 1.00 87.62 163 ARG A N 1
ATOM 1358 C CA . ARG A 1 163 ? -2.541 3.597 -8.330 1.00 87.62 163 ARG A CA 1
ATOM 1359 C C . ARG A 1 163 ? -2.844 2.271 -7.636 1.00 87.62 163 ARG A C 1
ATOM 1361 O O . ARG A 1 163 ? -3.684 2.264 -6.747 1.00 87.62 163 ARG A O 1
ATOM 1368 N N . LEU A 1 164 ? -2.138 1.190 -7.982 1.00 89.44 164 LEU A N 1
ATOM 1369 C CA . LEU A 1 164 ? -2.324 -0.129 -7.360 1.00 89.44 164 LEU A CA 1
ATOM 1370 C C . LEU A 1 164 ? -2.018 -0.108 -5.853 1.00 89.44 164 LEU A C 1
ATOM 1372 O O . LEU A 1 164 ? -2.736 -0.730 -5.085 1.00 89.44 164 LEU A O 1
ATOM 1376 N N . GLU A 1 165 ? -1.025 0.672 -5.408 1.00 89.25 165 GLU A N 1
ATOM 1377 C CA . GLU A 1 165 ? -0.728 0.902 -3.980 1.00 89.25 165 GLU A CA 1
ATOM 1378 C C . GLU A 1 165 ? -1.862 1.610 -3.208 1.00 89.25 165 GLU A C 1
ATOM 1380 O O . GLU A 1 165 ? -1.798 1.693 -1.984 1.00 89.25 165 GLU A O 1
ATOM 1385 N N . LYS A 1 166 ? -2.873 2.147 -3.906 1.00 87.25 166 LYS A N 1
ATOM 1386 C CA . LYS A 1 166 ? -4.038 2.841 -3.332 1.00 87.25 166 LYS A CA 1
ATOM 1387 C C . LYS A 1 166 ? -5.356 2.100 -3.568 1.00 87.25 166 LYS A C 1
ATOM 1389 O O . LYS A 1 166 ? -6.391 2.575 -3.110 1.00 87.25 166 LYS A O 1
ATOM 1394 N N . ASP A 1 167 ? -5.343 0.991 -4.307 1.00 86.25 167 ASP A N 1
ATOM 1395 C CA . ASP A 1 167 ? -6.545 0.196 -4.537 1.00 86.25 167 ASP A CA 1
ATOM 1396 C C . ASP A 1 167 ? -6.801 -0.685 -3.311 1.00 86.25 167 ASP A C 1
ATOM 1398 O O . ASP A 1 167 ? -6.055 -1.622 -3.036 1.00 86.25 167 ASP A O 1
ATOM 1402 N N . ILE A 1 168 ? -7.880 -0.389 -2.584 1.00 83.75 168 ILE A N 1
ATOM 1403 C CA . ILE A 1 168 ? -8.310 -1.124 -1.383 1.00 83.75 168 ILE A CA 1
ATOM 1404 C C . ILE A 1 168 ? -8.603 -2.610 -1.641 1.00 83.75 168 ILE A C 1
ATOM 1406 O O . ILE A 1 168 ? -8.753 -3.378 -0.696 1.00 83.75 168 ILE A O 1
ATOM 1410 N N . ARG A 1 169 ? -8.719 -3.022 -2.909 1.00 86.88 169 ARG A N 1
ATOM 1411 C CA . ARG A 1 169 ? -8.960 -4.411 -3.320 1.00 86.88 169 ARG A CA 1
ATOM 1412 C C . ARG A 1 169 ? -7.682 -5.245 -3.412 1.00 86.88 169 ARG A C 1
ATOM 1414 O O . ARG A 1 169 ? -7.779 -6.441 -3.680 1.00 86.88 169 ARG A O 1
ATOM 1421 N N . LEU A 1 170 ? -6.509 -4.625 -3.277 1.00 88.38 170 LEU A N 1
ATOM 1422 C CA . LEU A 1 170 ? -5.208 -5.257 -3.466 1.00 88.38 170 LEU A CA 1
ATOM 1423 C C . LEU A 1 170 ? -4.369 -5.165 -2.192 1.00 88.38 170 LEU A C 1
ATOM 1425 O O . LEU A 1 170 ? -4.267 -4.115 -1.561 1.00 88.38 170 LEU A O 1
ATOM 1429 N N . ASP A 1 171 ? -3.703 -6.264 -1.847 1.00 89.56 171 ASP A N 1
ATOM 1430 C CA . ASP A 1 171 ? -2.808 -6.305 -0.696 1.00 89.56 171 ASP A CA 1
ATOM 1431 C C . ASP A 1 171 ? -1.584 -5.410 -0.911 1.00 89.56 171 ASP A C 1
ATOM 1433 O O . ASP A 1 171 ? -0.690 -5.706 -1.714 1.00 89.56 171 ASP A O 1
ATOM 1437 N N . TYR A 1 172 ? -1.503 -4.342 -0.117 1.00 89.06 172 TYR A N 1
ATOM 1438 C CA . TYR A 1 172 ? -0.403 -3.377 -0.132 1.00 89.06 172 TYR A CA 1
ATOM 1439 C C . TYR A 1 172 ? 0.988 -4.036 -0.057 1.00 89.06 172 TYR A C 1
ATOM 1441 O O . TYR A 1 172 ? 1.915 -3.630 -0.765 1.00 89.06 172 TYR A O 1
ATOM 1449 N N . TYR A 1 173 ? 1.120 -5.087 0.762 1.00 90.50 173 TYR A N 1
ATOM 1450 C CA . TYR A 1 173 ? 2.346 -5.877 0.906 1.00 90.50 173 TYR A CA 1
ATOM 1451 C C . TYR A 1 173 ? 2.806 -6.467 -0.436 1.00 90.50 173 TYR A C 1
ATOM 1453 O O . TYR A 1 173 ? 3.931 -6.217 -0.875 1.00 90.50 173 TYR A O 1
ATOM 1461 N N . TRP A 1 174 ? 1.923 -7.196 -1.125 1.00 91.25 174 TRP A N 1
ATOM 1462 C CA . TRP A 1 174 ? 2.253 -7.879 -2.376 1.00 91.25 174 TRP A CA 1
ATOM 1463 C C . TRP A 1 174 ? 2.557 -6.895 -3.507 1.00 91.25 174 TRP A C 1
ATOM 1465 O O . TRP A 1 174 ? 3.544 -7.082 -4.220 1.00 91.25 174 TRP A O 1
ATOM 1475 N N . ILE A 1 175 ? 1.787 -5.808 -3.633 1.00 93.56 175 ILE A N 1
ATOM 1476 C CA . ILE A 1 175 ? 2.032 -4.773 -4.651 1.00 93.56 175 ILE A CA 1
ATOM 1477 C C . ILE A 1 175 ? 3.415 -4.131 -4.470 1.00 93.56 175 ILE A C 1
ATOM 1479 O O . ILE A 1 175 ? 4.159 -3.982 -5.446 1.00 93.56 175 ILE A O 1
ATOM 1483 N N . ARG A 1 176 ? 3.807 -3.811 -3.228 1.00 92.56 176 ARG A N 1
ATOM 1484 C CA . ARG A 1 176 ? 5.132 -3.243 -2.939 1.00 92.56 176 ARG A CA 1
ATOM 1485 C C . ARG A 1 176 ? 6.253 -4.254 -3.207 1.00 92.56 176 ARG A C 1
ATOM 1487 O O . ARG A 1 176 ? 7.247 -3.881 -3.826 1.00 92.56 176 ARG A O 1
ATOM 1494 N N . CYS A 1 177 ? 6.087 -5.527 -2.845 1.00 94.12 177 CYS A N 1
ATOM 1495 C CA . CYS A 1 177 ? 7.054 -6.583 -3.169 1.00 94.12 177 CYS A CA 1
ATOM 1496 C C . CYS A 1 177 ? 7.245 -6.765 -4.688 1.00 94.12 177 CYS A C 1
ATOM 1498 O O . CYS A 1 177 ? 8.381 -6.763 -5.165 1.00 94.12 177 CYS A O 1
ATOM 1500 N N . ILE A 1 178 ? 6.157 -6.838 -5.467 1.00 94.38 178 ILE A N 1
ATOM 1501 C CA . ILE A 1 178 ? 6.198 -6.966 -6.937 1.00 94.38 178 ILE A CA 1
ATOM 1502 C C . ILE A 1 178 ? 6.927 -5.775 -7.575 1.00 94.38 178 ILE A C 1
ATOM 1504 O O . ILE A 1 178 ? 7.755 -5.960 -8.471 1.00 94.38 178 ILE A O 1
ATOM 1508 N N . LYS A 1 179 ? 6.666 -4.553 -7.097 1.00 94.62 179 LYS A N 1
ATOM 1509 C CA . LYS A 1 179 ? 7.344 -3.329 -7.550 1.00 94.62 179 LYS A CA 1
ATOM 1510 C C . LYS A 1 179 ? 8.856 -3.389 -7.321 1.00 94.62 179 LYS A C 1
ATOM 1512 O O . LYS A 1 179 ? 9.615 -3.097 -8.243 1.00 94.62 179 LYS A O 1
ATOM 1517 N N . LEU A 1 180 ? 9.292 -3.798 -6.127 1.00 94.88 180 LEU A N 1
ATOM 1518 C CA . LEU A 1 180 ? 10.716 -3.923 -5.792 1.00 94.88 180 LEU A CA 1
ATOM 1519 C C . LEU A 1 180 ? 11.401 -4.978 -6.673 1.00 94.88 180 LEU A C 1
ATOM 1521 O O . LEU A 1 180 ? 12.407 -4.670 -7.306 1.00 94.88 180 LEU A O 1
ATOM 1525 N N . ILE A 1 181 ? 10.807 -6.170 -6.803 1.00 95.69 181 ILE A N 1
ATOM 1526 C CA . ILE A 1 181 ? 11.319 -7.252 -7.663 1.00 95.69 181 ILE A CA 1
ATOM 1527 C C . ILE A 1 181 ? 11.430 -6.788 -9.124 1.00 95.69 181 ILE A C 1
ATOM 1529 O O . ILE A 1 181 ? 12.445 -7.034 -9.774 1.00 95.69 181 ILE A O 1
ATOM 1533 N N . SER A 1 182 ? 10.427 -6.067 -9.634 1.00 94.88 182 SER A N 1
ATOM 1534 C CA . SER A 1 182 ? 10.415 -5.552 -11.013 1.00 94.88 182 SER A CA 1
ATOM 1535 C C . SER A 1 182 ? 11.566 -4.576 -11.281 1.00 94.88 182 SER A C 1
ATOM 1537 O O . SER A 1 182 ? 12.221 -4.664 -12.320 1.00 94.88 182 SER A O 1
ATOM 1539 N N . VAL A 1 183 ? 11.845 -3.670 -10.334 1.00 95.25 183 VAL A N 1
ATOM 1540 C CA . VAL A 1 183 ? 12.981 -2.734 -10.413 1.00 95.25 183 VAL A CA 1
ATOM 1541 C C . VAL A 1 183 ? 14.309 -3.494 -10.402 1.00 95.25 183 VAL A C 1
ATOM 1543 O O . VAL A 1 183 ? 15.158 -3.241 -11.253 1.00 95.25 183 VAL A O 1
ATOM 1546 N N . THR A 1 184 ? 14.469 -4.469 -9.504 1.00 96.50 184 THR A N 1
ATOM 1547 C CA . THR A 1 184 ? 15.679 -5.299 -9.409 1.00 96.50 184 THR A CA 1
ATOM 1548 C C . THR A 1 184 ? 15.940 -6.093 -10.693 1.00 96.50 184 THR A C 1
ATOM 1550 O O . THR A 1 184 ? 17.050 -6.049 -11.222 1.00 96.50 184 THR A O 1
ATOM 1553 N N . LEU A 1 185 ? 14.926 -6.771 -11.245 1.00 96.88 185 LEU A N 1
ATOM 1554 C CA . LEU A 1 185 ? 15.054 -7.530 -12.496 1.00 96.88 185 LEU A CA 1
ATOM 1555 C C . LEU A 1 185 ? 15.420 -6.626 -13.681 1.00 96.88 185 LEU A C 1
ATOM 1557 O O . LEU A 1 185 ? 16.296 -6.972 -14.475 1.00 96.88 185 LEU A O 1
ATOM 1561 N N . PHE A 1 186 ? 14.803 -5.445 -13.778 1.00 96.50 186 PHE A N 1
ATOM 1562 C CA . PHE A 1 186 ? 15.120 -4.474 -14.825 1.00 96.50 186 PHE A CA 1
ATOM 1563 C C . PHE A 1 186 ? 16.554 -3.927 -14.707 1.00 96.50 186 PHE A C 1
ATOM 1565 O O . PHE A 1 186 ? 17.229 -3.760 -15.725 1.00 96.50 186 PHE A O 1
ATOM 1572 N N . THR A 1 187 ? 17.053 -3.707 -13.485 1.00 96.44 187 THR A N 1
ATOM 1573 C CA . THR A 1 187 ? 18.457 -3.351 -13.230 1.00 96.44 187 THR A CA 1
ATOM 1574 C C . THR A 1 187 ? 19.414 -4.436 -13.723 1.00 96.44 187 THR A C 1
ATOM 1576 O O . THR A 1 187 ? 20.333 -4.118 -14.476 1.00 96.44 187 THR A O 1
ATOM 1579 N N . VAL A 1 188 ? 19.206 -5.703 -13.335 1.00 97.56 188 VAL A N 1
ATOM 1580 C CA . VAL A 1 188 ? 20.059 -6.834 -13.758 1.00 97.56 188 VAL A CA 1
ATOM 1581 C C . VAL A 1 188 ? 20.080 -6.960 -15.283 1.00 97.56 188 VAL A C 1
ATOM 1583 O O . VAL A 1 188 ? 21.142 -7.111 -15.887 1.00 97.56 188 VAL A O 1
ATOM 1586 N N . HIS A 1 189 ? 18.915 -6.842 -15.923 1.00 97.56 189 HIS A N 1
ATOM 1587 C CA . HIS A 1 189 ? 18.802 -6.895 -17.379 1.00 97.56 189 HIS A CA 1
ATOM 1588 C C . HIS A 1 189 ? 19.569 -5.762 -18.071 1.00 97.56 189 HIS A C 1
ATOM 1590 O O . HIS A 1 189 ? 20.376 -6.020 -18.967 1.00 97.56 189 HIS A O 1
ATOM 1596 N N . CYS A 1 190 ? 19.375 -4.515 -17.632 1.00 96.75 190 CYS A N 1
ATOM 1597 C CA . CYS A 1 190 ? 20.070 -3.358 -18.195 1.00 96.75 190 CYS A CA 1
ATOM 1598 C C . CYS A 1 190 ? 21.591 -3.450 -18.019 1.00 96.75 190 CYS A C 1
ATOM 1600 O O . CYS A 1 190 ? 22.326 -3.270 -18.990 1.00 96.75 190 CYS A O 1
ATOM 1602 N N . SER A 1 191 ? 22.072 -3.754 -16.811 1.00 96.44 191 SER A N 1
ATOM 1603 C CA . SER A 1 191 ? 23.509 -3.819 -16.522 1.00 96.44 191 SER A CA 1
ATOM 1604 C C . SER A 1 191 ? 24.206 -4.974 -17.242 1.00 96.44 191 SER A C 1
ATOM 1606 O O . SER A 1 191 ? 25.286 -4.764 -17.796 1.00 96.44 191 SER A O 1
ATOM 1608 N N . GLY A 1 192 ? 23.574 -6.150 -17.343 1.00 97.38 192 GLY A N 1
ATOM 1609 C CA . GLY A 1 192 ? 24.073 -7.253 -18.169 1.00 97.38 192 GLY A CA 1
ATOM 1610 C C . GLY A 1 192 ? 24.170 -6.874 -19.652 1.00 97.38 192 GLY A C 1
ATOM 1611 O O . GLY A 1 192 ? 25.209 -7.083 -20.279 1.00 97.38 192 GLY A O 1
ATOM 1612 N N . CYS A 1 193 ? 23.131 -6.236 -20.207 1.00 96.56 193 CYS A N 1
ATOM 1613 C CA . CYS A 1 193 ? 23.148 -5.747 -21.589 1.00 96.56 193 CYS A CA 1
ATOM 1614 C C . CYS A 1 193 ? 24.254 -4.700 -21.822 1.00 96.56 193 CYS A C 1
ATOM 1616 O O . CYS A 1 193 ? 24.992 -4.792 -22.804 1.00 96.56 193 CYS A O 1
ATOM 1618 N N . PHE A 1 194 ? 24.416 -3.722 -20.925 1.00 95.38 194 PHE A N 1
ATOM 1619 C CA . PHE A 1 194 ? 25.460 -2.703 -21.062 1.00 95.38 194 PHE A CA 1
ATOM 1620 C C . PHE A 1 194 ? 26.875 -3.281 -20.928 1.00 95.38 194 PHE A C 1
ATOM 1622 O O . PHE A 1 194 ? 27.745 -2.902 -21.712 1.00 95.38 194 PHE A O 1
ATOM 1629 N N . ASN A 1 195 ? 27.115 -4.233 -20.020 1.00 96.06 195 ASN A N 1
ATOM 1630 C CA . ASN A 1 195 ? 28.438 -4.849 -19.890 1.00 96.06 195 ASN A CA 1
ATOM 1631 C C . ASN A 1 195 ? 28.805 -5.713 -21.111 1.00 96.06 195 ASN A C 1
ATOM 1633 O O . ASN A 1 195 ? 29.945 -5.686 -21.582 1.00 96.06 195 ASN A O 1
ATOM 1637 N N . TYR A 1 196 ? 27.831 -6.423 -21.695 1.00 95.94 196 TYR A N 1
ATOM 1638 C CA . TYR A 1 196 ? 28.027 -7.110 -22.976 1.00 95.94 196 TYR A CA 1
ATOM 1639 C C . TYR A 1 196 ? 28.316 -6.125 -24.118 1.00 95.94 196 TYR A C 1
ATOM 1641 O O . TYR A 1 196 ? 29.226 -6.354 -24.913 1.00 95.94 196 TYR A O 1
ATOM 1649 N N . LEU A 1 197 ? 27.593 -5.000 -24.187 1.00 93.62 197 LEU A N 1
ATOM 1650 C CA . LEU A 1 197 ? 27.828 -3.958 -25.191 1.00 93.62 197 LEU A CA 1
ATOM 1651 C C . LEU A 1 197 ? 29.250 -3.380 -25.101 1.00 93.62 197 LEU A C 1
ATOM 1653 O O . LEU A 1 197 ? 29.869 -3.137 -26.136 1.00 93.62 197 LEU A O 1
ATOM 1657 N N . ILE A 1 198 ? 29.773 -3.159 -23.891 1.00 94.12 198 ILE A N 1
ATOM 1658 C CA . ILE A 1 198 ? 31.141 -2.659 -23.685 1.00 94.12 198 ILE A CA 1
ATOM 1659 C C . ILE A 1 198 ? 32.165 -3.674 -24.214 1.00 94.12 198 ILE A C 1
ATOM 1661 O O . ILE A 1 198 ? 33.033 -3.290 -25.003 1.00 94.12 198 ILE A O 1
ATOM 1665 N N . ALA A 1 199 ? 32.018 -4.957 -23.866 1.00 94.12 199 ALA A N 1
ATOM 1666 C CA . ALA A 1 199 ? 32.902 -6.027 -24.333 1.00 94.12 199 ALA A CA 1
ATOM 1667 C C . ALA A 1 199 ? 32.833 -6.231 -25.859 1.00 94.12 199 ALA A C 1
ATOM 1669 O O . ALA A 1 199 ? 33.866 -6.260 -26.534 1.00 94.12 199 ALA A O 1
ATOM 1670 N N . ASP A 1 200 ? 31.631 -6.292 -26.448 1.00 91.31 200 ASP A N 1
ATOM 1671 C CA . ASP A 1 200 ? 31.472 -6.505 -27.892 1.00 91.31 200 ASP A CA 1
ATOM 1672 C C . ASP A 1 200 ? 32.051 -5.350 -28.727 1.00 91.31 200 ASP A C 1
ATOM 1674 O O . ASP A 1 200 ? 32.504 -5.563 -29.854 1.00 91.31 200 ASP A O 1
ATOM 1678 N N . ARG A 1 201 ? 32.084 -4.132 -28.170 1.00 89.25 201 ARG A N 1
ATOM 1679 C CA . ARG A 1 201 ? 32.662 -2.936 -28.804 1.00 89.25 201 ARG A CA 1
ATOM 1680 C C . ARG A 1 201 ? 34.145 -2.720 -28.497 1.00 89.25 201 ARG A C 1
ATOM 1682 O O . ARG A 1 201 ? 34.734 -1.800 -29.069 1.00 89.25 201 ARG A O 1
ATOM 1689 N N . TYR A 1 202 ? 34.759 -3.526 -27.632 1.00 92.56 202 TYR A N 1
ATOM 1690 C CA . TYR A 1 202 ? 36.184 -3.405 -27.343 1.00 92.56 202 TYR A CA 1
ATOM 1691 C C . TYR A 1 202 ? 37.035 -3.947 -28.516 1.00 92.56 202 TYR A C 1
ATOM 1693 O O . TYR A 1 202 ? 36.669 -4.973 -29.107 1.00 92.56 202 TYR A O 1
ATOM 1701 N N . PRO A 1 203 ? 38.157 -3.289 -28.893 1.00 90.44 203 PRO A N 1
ATOM 1702 C CA . PRO A 1 203 ? 38.950 -3.702 -30.057 1.00 90.44 203 PRO A CA 1
ATOM 1703 C C . PRO A 1 203 ? 39.540 -5.113 -29.945 1.00 90.44 203 PRO A C 1
ATOM 1705 O O . PRO A 1 203 ? 39.505 -5.858 -30.920 1.00 90.44 203 PRO A O 1
ATOM 1708 N N . ASN A 1 204 ? 40.033 -5.489 -28.758 1.00 92.00 204 ASN A N 1
ATOM 1709 C CA . ASN A 1 204 ? 40.721 -6.760 -28.512 1.00 92.00 204 ASN A CA 1
ATOM 1710 C C . ASN A 1 204 ? 39.787 -7.728 -27.763 1.00 92.00 204 ASN A C 1
ATOM 1712 O O . ASN A 1 204 ? 39.650 -7.585 -26.548 1.00 92.00 204 ASN A O 1
ATOM 1716 N N . PRO A 1 205 ? 39.153 -8.718 -28.423 1.00 89.62 205 PRO A N 1
ATOM 1717 C CA . PRO A 1 205 ? 38.049 -9.473 -27.820 1.00 89.62 205 PRO A CA 1
ATOM 1718 C C . PRO A 1 205 ? 38.472 -10.290 -26.598 1.00 89.62 205 PRO A C 1
ATOM 1720 O O . PRO A 1 205 ? 37.739 -10.325 -25.616 1.00 89.62 205 PRO A O 1
ATOM 1723 N N . ALA A 1 206 ? 39.675 -10.871 -26.632 1.00 90.38 206 ALA A N 1
ATOM 1724 C CA . ALA A 1 206 ? 40.233 -11.677 -25.547 1.00 90.38 206 ALA A CA 1
ATOM 1725 C C . ALA A 1 206 ? 40.488 -10.889 -24.246 1.00 90.38 206 ALA A C 1
ATOM 1727 O O . ALA A 1 206 ? 40.580 -11.492 -23.187 1.00 90.38 206 ALA A O 1
ATOM 1728 N N . ARG A 1 207 ? 40.585 -9.550 -24.300 1.00 92.94 207 ARG A N 1
ATOM 1729 C CA . ARG A 1 207 ? 40.835 -8.694 -23.125 1.00 92.94 207 ARG A CA 1
ATOM 1730 C C . ARG A 1 207 ? 39.550 -8.008 -22.648 1.00 92.94 207 ARG A C 1
ATOM 1732 O O . ARG A 1 207 ? 39.464 -6.780 -22.565 1.00 92.94 207 ARG A O 1
ATOM 1739 N N . THR A 1 208 ? 38.536 -8.834 -22.414 1.00 96.19 208 THR A N 1
ATOM 1740 C CA . THR A 1 208 ? 37.201 -8.459 -21.930 1.00 96.19 208 THR A CA 1
ATOM 1741 C C . THR A 1 208 ? 36.710 -9.509 -20.939 1.00 96.19 208 THR A C 1
ATOM 1743 O O . THR A 1 208 ? 37.097 -10.674 -21.053 1.00 96.19 208 THR A O 1
ATOM 1746 N N . TRP A 1 209 ? 35.824 -9.124 -20.021 1.00 95.25 209 TRP A N 1
ATOM 1747 C CA . TRP A 1 209 ? 35.287 -9.999 -18.967 1.00 95.25 209 TRP A CA 1
ATOM 1748 C C . TRP A 1 209 ? 34.723 -11.343 -19.458 1.00 95.25 209 TRP A C 1
ATOM 1750 O O . TRP A 1 209 ? 34.822 -12.348 -18.759 1.00 95.25 209 TRP A O 1
ATOM 1760 N N . ILE A 1 210 ? 34.139 -11.376 -20.662 1.00 95.25 210 ILE A N 1
ATOM 1761 C CA . ILE A 1 210 ? 33.620 -12.602 -21.286 1.00 95.25 210 ILE A CA 1
ATOM 1762 C C . ILE A 1 210 ? 34.658 -13.276 -22.190 1.00 95.25 210 ILE A C 1
ATOM 1764 O O . ILE A 1 210 ? 34.698 -14.501 -22.265 1.00 95.25 210 ILE A O 1
ATOM 1768 N N . GLY A 1 211 ? 35.511 -12.499 -22.863 1.00 93.38 211 GLY A N 1
ATOM 1769 C CA . GLY A 1 211 ? 36.492 -13.010 -23.819 1.00 93.38 211 GLY A CA 1
ATOM 1770 C C . GLY A 1 211 ? 37.694 -13.706 -23.186 1.00 93.38 211 GLY A C 1
ATOM 1771 O O . GLY A 1 211 ? 38.251 -14.602 -23.813 1.00 93.38 211 GLY A O 1
ATOM 1772 N N . ALA A 1 212 ? 38.057 -13.347 -21.951 1.00 91.62 212 ALA A N 1
ATOM 1773 C CA . ALA A 1 212 ? 39.091 -14.046 -21.189 1.00 91.62 212 ALA A CA 1
ATOM 1774 C C . ALA A 1 212 ? 38.642 -15.468 -20.799 1.00 91.62 212 ALA A C 1
ATOM 1776 O O . ALA A 1 212 ? 39.400 -16.423 -20.947 1.00 91.62 212 ALA A O 1
ATOM 1777 N N . ALA A 1 213 ? 37.378 -15.625 -20.384 1.00 91.06 213 ALA A N 1
ATOM 1778 C CA . ALA A 1 213 ? 36.784 -16.925 -20.067 1.00 91.06 213 ALA A CA 1
ATOM 1779 C C . ALA A 1 213 ? 36.357 -17.724 -21.317 1.00 91.06 213 ALA A C 1
ATOM 1781 O O . ALA A 1 213 ? 36.334 -18.955 -21.292 1.00 91.06 213 ALA A O 1
ATOM 1782 N N . ARG A 1 214 ? 35.975 -17.043 -22.409 1.00 90.12 214 ARG A N 1
ATOM 1783 C CA . ARG A 1 214 ? 35.490 -17.645 -23.664 1.00 90.12 214 ARG A CA 1
ATOM 1784 C C . ARG A 1 214 ? 36.006 -16.870 -24.887 1.00 90.12 214 ARG A C 1
ATOM 1786 O O . ARG A 1 214 ? 35.320 -15.953 -25.345 1.00 90.12 214 ARG A O 1
ATOM 1793 N N . PRO A 1 215 ? 37.156 -17.255 -25.472 1.00 87.12 215 PRO A N 1
ATOM 1794 C CA . PRO A 1 215 ? 37.772 -16.528 -26.588 1.00 87.12 215 PRO A CA 1
ATOM 1795 C C . PRO A 1 215 ? 36.825 -16.268 -27.772 1.00 87.12 215 PRO A C 1
ATOM 1797 O O . PRO A 1 215 ? 36.756 -15.147 -28.279 1.00 87.12 215 PRO A O 1
ATOM 1800 N N . ASP A 1 216 ? 36.019 -17.268 -28.144 1.00 87.75 216 ASP A N 1
ATOM 1801 C CA . ASP A 1 216 ? 35.105 -17.221 -29.292 1.00 87.75 216 ASP A CA 1
ATOM 1802 C C . ASP A 1 216 ? 33.652 -16.848 -28.934 1.00 87.75 216 ASP A C 1
ATOM 1804 O O . ASP A 1 216 ? 32.719 -17.157 -29.676 1.00 87.75 216 ASP A O 1
ATOM 1808 N N . TYR A 1 217 ? 33.411 -16.107 -27.842 1.00 90.25 217 TYR A N 1
ATOM 1809 C CA . TYR A 1 217 ? 32.052 -15.696 -27.430 1.00 90.25 217 TYR A CA 1
ATOM 1810 C C . TYR A 1 217 ? 31.235 -14.968 -28.523 1.00 90.25 217 TYR A C 1
ATOM 1812 O O . TYR A 1 217 ? 30.015 -14.832 -28.410 1.00 90.25 217 TYR A O 1
ATOM 1820 N N . ARG A 1 218 ? 31.886 -14.469 -29.585 1.00 88.81 218 ARG A N 1
ATOM 1821 C CA . ARG A 1 218 ? 31.243 -13.805 -30.729 1.00 88.81 218 ARG A CA 1
ATOM 1822 C C . ARG A 1 218 ? 30.645 -14.748 -31.779 1.00 88.81 218 ARG A C 1
ATOM 1824 O O . ARG A 1 218 ? 29.870 -14.250 -32.601 1.00 88.81 218 ARG A O 1
ATOM 1831 N N . SER A 1 219 ? 30.939 -16.049 -31.761 1.00 88.50 219 SER A N 1
ATOM 1832 C CA . SER A 1 219 ? 30.284 -17.063 -32.613 1.00 88.50 219 SER A CA 1
ATOM 1833 C C . SER A 1 219 ? 29.132 -17.785 -31.896 1.00 88.50 219 SER A C 1
ATOM 1835 O O . SER A 1 219 ? 28.174 -18.197 -32.544 1.00 88.50 219 SER A O 1
ATOM 1837 N N . GLU A 1 220 ? 29.179 -17.842 -30.563 1.00 89.88 220 GLU A N 1
ATOM 1838 C CA . GLU A 1 220 ? 28.198 -18.482 -29.673 1.00 89.88 220 GLU A CA 1
ATOM 1839 C C . GLU A 1 220 ? 26.738 -18.050 -29.878 1.00 89.88 220 GLU A C 1
ATOM 1841 O O . GLU A 1 220 ? 26.450 -16.936 -30.322 1.00 89.88 220 GLU A O 1
ATOM 1846 N N . SER A 1 221 ? 25.784 -18.890 -29.473 1.00 93.12 221 SER A N 1
ATOM 1847 C CA . SER A 1 221 ? 24.356 -18.542 -29.566 1.00 93.12 221 SER A CA 1
ATOM 1848 C C . SER A 1 221 ? 23.999 -17.288 -28.745 1.00 93.12 221 SER A C 1
ATOM 1850 O O . SER A 1 221 ? 24.577 -17.026 -27.687 1.00 93.12 221 SER A O 1
ATOM 1852 N N . LEU A 1 222 ? 23.005 -16.509 -29.201 1.00 92.12 222 LEU A N 1
ATOM 1853 C CA . LEU A 1 222 ? 22.531 -15.320 -28.469 1.00 92.12 222 LEU A CA 1
ATOM 1854 C C . LEU A 1 222 ? 22.061 -15.663 -27.047 1.00 92.12 222 LEU A C 1
ATOM 1856 O O . LEU A 1 222 ? 22.281 -14.876 -26.130 1.00 92.12 222 LEU A O 1
ATOM 1860 N N . TRP A 1 223 ? 21.466 -16.847 -26.867 1.00 93.88 223 TRP A N 1
ATOM 1861 C CA . TRP A 1 223 ? 21.038 -17.359 -25.566 1.00 93.88 223 TRP A CA 1
ATOM 1862 C C . TRP A 1 223 ? 22.210 -17.489 -24.591 1.00 93.88 223 TRP A C 1
ATOM 1864 O O . TRP A 1 223 ? 22.156 -16.923 -23.503 1.00 93.88 223 TRP A O 1
ATOM 1874 N N . VAL A 1 224 ? 23.294 -18.158 -25.003 1.00 94.31 224 VAL A N 1
ATOM 1875 C CA . VAL A 1 224 ? 24.498 -18.339 -24.175 1.00 94.31 224 VAL A CA 1
ATOM 1876 C C . VAL A 1 224 ? 25.068 -16.988 -23.747 1.00 94.31 224 VAL A C 1
ATOM 1878 O O . VAL A 1 224 ? 25.263 -16.757 -22.557 1.00 94.31 224 VAL A O 1
ATOM 1881 N N . ARG A 1 225 ? 25.254 -16.053 -24.689 1.00 95.06 225 ARG A N 1
ATOM 1882 C CA . ARG A 1 225 ? 25.801 -14.720 -24.378 1.00 95.06 225 ARG A CA 1
ATOM 1883 C C . ARG A 1 225 ? 24.907 -13.932 -23.421 1.00 95.06 225 ARG A C 1
ATOM 1885 O O . ARG A 1 225 ? 25.413 -13.302 -22.493 1.00 95.06 225 ARG A O 1
ATOM 1892 N N . TYR A 1 226 ? 23.591 -13.966 -23.638 1.00 96.56 226 TYR A N 1
ATOM 1893 C CA . TYR A 1 226 ? 22.625 -13.281 -22.783 1.00 96.56 226 TYR A CA 1
ATOM 1894 C C . TYR A 1 226 ? 22.633 -13.857 -21.363 1.00 96.56 226 TYR A C 1
ATOM 1896 O O . TYR A 1 226 ? 22.834 -13.106 -20.412 1.00 96.56 226 TYR A O 1
ATOM 1904 N N . VAL A 1 227 ? 22.526 -15.182 -21.216 1.00 96.94 227 VAL A N 1
ATOM 1905 C CA . VAL A 1 227 ? 22.554 -15.859 -19.909 1.00 96.94 227 VAL A CA 1
ATOM 1906 C C . VAL A 1 227 ? 23.863 -15.581 -19.166 1.00 96.94 227 VAL A C 1
ATOM 1908 O O . VAL A 1 227 ? 23.815 -15.218 -17.995 1.00 96.94 227 VAL A O 1
ATOM 1911 N N . THR A 1 228 ? 25.020 -15.645 -19.834 1.00 96.38 228 THR A N 1
ATOM 1912 C CA . THR A 1 228 ? 26.320 -15.303 -19.226 1.00 96.38 228 THR A CA 1
ATOM 1913 C C . THR A 1 228 ? 26.386 -13.837 -18.765 1.00 96.38 228 THR A C 1
ATOM 1915 O O . THR A 1 228 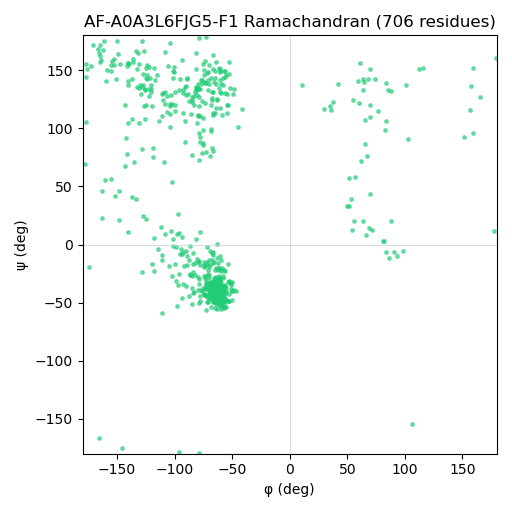? 26.945 -13.552 -17.707 1.00 96.38 228 THR A O 1
ATOM 1918 N N . SER A 1 229 ? 25.762 -12.908 -19.495 1.00 97.06 229 SER A N 1
ATOM 1919 C CA . SER A 1 229 ? 25.718 -11.481 -19.128 1.00 97.06 229 SER A CA 1
ATOM 1920 C C . SER A 1 229 ? 24.774 -11.190 -17.957 1.00 97.06 229 SER A C 1
ATOM 1922 O O . SER A 1 229 ? 25.097 -10.385 -17.084 1.00 97.06 229 SER A O 1
ATOM 1924 N N . ILE A 1 230 ? 23.624 -11.868 -17.905 1.00 97.81 230 ILE A N 1
ATOM 1925 C CA . ILE A 1 230 ? 22.696 -11.810 -16.767 1.00 97.81 230 ILE A CA 1
ATOM 1926 C C . ILE A 1 230 ? 23.329 -12.443 -15.524 1.00 97.81 230 ILE A C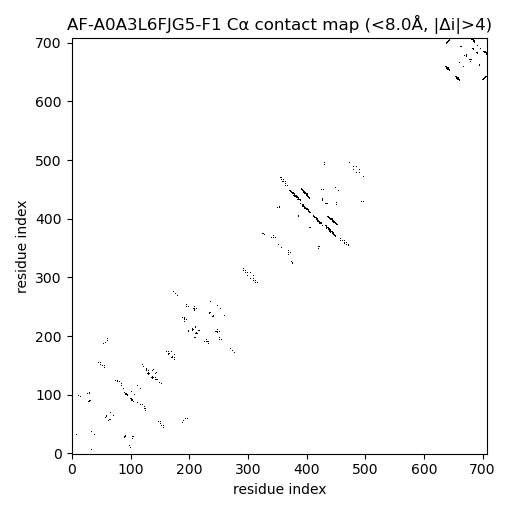 1
ATOM 1928 O O . ILE A 1 230 ? 23.236 -11.865 -14.446 1.00 97.81 230 ILE A O 1
ATOM 1932 N N . TYR A 1 231 ? 24.026 -13.572 -15.673 1.00 97.50 231 TYR A N 1
ATOM 1933 C CA . TYR A 1 231 ? 24.756 -14.239 -14.593 1.00 97.50 231 TYR A CA 1
ATOM 1934 C C . TYR A 1 231 ? 25.848 -13.341 -13.983 1.00 97.50 231 TYR A C 1
ATOM 1936 O O . TYR A 1 231 ? 25.892 -13.183 -12.764 1.00 97.50 231 TYR A O 1
ATOM 1944 N N . TRP A 1 232 ? 26.664 -12.667 -14.801 1.00 97.25 232 TRP A N 1
ATOM 1945 C CA . TRP A 1 232 ? 27.618 -11.663 -14.306 1.00 97.25 232 TRP A CA 1
ATOM 1946 C C . TRP A 1 232 ? 26.919 -10.508 -13.569 1.00 97.25 232 TRP A C 1
ATOM 1948 O O . TRP A 1 232 ? 27.345 -10.078 -12.494 1.00 97.25 232 TRP A O 1
ATOM 1958 N N . SER A 1 233 ? 25.813 -10.005 -14.129 1.00 97.62 233 SER A N 1
ATOM 1959 C CA . SER A 1 233 ? 25.111 -8.862 -13.546 1.00 97.62 233 SER A CA 1
ATOM 1960 C C . SER A 1 233 ? 24.422 -9.209 -12.225 1.00 97.62 233 SER A C 1
ATOM 1962 O O . SER A 1 233 ? 24.441 -8.388 -11.310 1.00 97.62 233 SER A O 1
ATOM 1964 N N . ILE A 1 234 ? 23.837 -10.405 -12.093 1.00 97.12 234 ILE A N 1
ATOM 1965 C CA . ILE A 1 234 ? 23.163 -10.816 -10.857 1.00 97.12 234 ILE A CA 1
ATOM 1966 C C . ILE A 1 234 ? 24.168 -11.157 -9.754 1.00 97.12 234 ILE A C 1
ATOM 1968 O O . ILE A 1 234 ? 23.987 -10.670 -8.645 1.00 97.12 234 ILE A O 1
ATOM 1972 N N . THR A 1 235 ? 25.265 -11.870 -10.046 1.00 97.19 235 THR A N 1
ATOM 1973 C CA . THR A 1 235 ? 26.299 -12.203 -9.040 1.00 97.19 235 THR A CA 1
ATOM 1974 C C . THR A 1 235 ? 27.029 -10.969 -8.505 1.00 97.19 235 THR A C 1
ATOM 1976 O O . THR A 1 235 ? 27.458 -10.959 -7.349 1.00 97.19 235 THR A O 1
ATOM 1979 N N . THR A 1 236 ? 27.128 -9.910 -9.316 1.00 96.38 236 THR A N 1
ATOM 1980 C CA . THR A 1 236 ? 27.651 -8.596 -8.908 1.00 96.38 236 THR A CA 1
ATOM 1981 C C . THR A 1 236 ? 26.616 -7.778 -8.119 1.00 96.38 236 THR A C 1
ATOM 1983 O O . THR A 1 236 ? 26.982 -7.044 -7.202 1.00 96.38 236 THR A O 1
ATOM 1986 N N . LEU A 1 237 ? 25.318 -7.902 -8.429 1.00 96.12 237 LEU A N 1
ATOM 1987 C CA . LEU A 1 237 ? 24.238 -7.260 -7.669 1.00 96.12 237 LEU A CA 1
ATOM 1988 C C . LEU A 1 237 ? 24.055 -7.878 -6.279 1.00 96.12 237 LEU A C 1
ATOM 1990 O O . LEU A 1 237 ? 23.952 -7.148 -5.297 1.00 96.12 237 LEU A O 1
ATOM 1994 N N . THR A 1 238 ? 24.035 -9.208 -6.189 1.00 96.06 238 THR A N 1
ATOM 1995 C CA . THR A 1 238 ? 23.890 -9.961 -4.931 1.00 96.06 238 THR A CA 1
ATOM 1996 C C . THR A 1 238 ? 25.185 -10.019 -4.119 1.00 96.06 238 THR A C 1
ATOM 1998 O O . THR A 1 238 ? 25.279 -10.796 -3.170 1.00 96.06 238 THR A O 1
ATOM 2001 N N . THR A 1 239 ? 26.195 -9.226 -4.504 1.00 95.38 239 THR A N 1
ATOM 2002 C CA . THR A 1 239 ? 27.514 -9.134 -3.859 1.00 95.38 239 THR A CA 1
ATOM 2003 C C . THR A 1 239 ? 28.174 -10.499 -3.619 1.00 95.38 239 THR A C 1
ATOM 2005 O O . THR A 1 239 ? 28.860 -10.696 -2.624 1.00 95.38 239 THR A O 1
ATOM 2008 N N . THR A 1 240 ? 27.937 -11.460 -4.519 1.00 96.50 240 THR A N 1
ATOM 2009 C CA . THR A 1 240 ? 28.443 -12.837 -4.413 1.00 96.50 240 THR A CA 1
ATOM 2010 C C . THR A 1 240 ? 29.830 -12.965 -5.036 1.00 96.50 240 THR A C 1
ATOM 2012 O O . THR A 1 240 ? 30.711 -13.557 -4.427 1.00 96.50 240 THR A O 1
ATOM 2015 N N . GLY A 1 241 ? 30.028 -12.380 -6.225 1.00 92.50 241 GLY A N 1
ATOM 2016 C CA . GLY A 1 241 ? 31.351 -12.143 -6.815 1.00 92.50 241 GLY A CA 1
ATOM 2017 C C . GLY A 1 241 ? 32.293 -13.353 -6.886 1.00 92.50 241 GLY A C 1
ATOM 2018 O O . GLY A 1 241 ? 33.408 -13.265 -6.384 1.00 92.50 241 GLY A O 1
ATOM 2019 N N . TYR A 1 242 ? 31.890 -14.452 -7.540 1.00 94.06 242 TYR A N 1
ATOM 2020 C CA . TYR A 1 242 ? 32.716 -15.669 -7.668 1.00 94.06 242 TYR A CA 1
ATOM 2021 C C . TYR A 1 242 ? 34.102 -15.453 -8.314 1.00 94.06 242 TYR A C 1
ATOM 2023 O O . TYR A 1 242 ? 34.995 -16.274 -8.122 1.00 94.06 242 TYR A O 1
ATOM 2031 N N . GLY A 1 243 ? 34.292 -14.372 -9.081 1.00 91.88 243 GLY A N 1
ATOM 2032 C CA . GLY A 1 243 ? 35.570 -14.010 -9.714 1.00 91.88 243 GLY A CA 1
ATOM 2033 C C . GLY A 1 243 ? 35.852 -14.707 -11.052 1.00 91.88 243 GLY A C 1
ATOM 2034 O O . GLY A 1 243 ? 36.796 -14.334 -11.746 1.00 91.88 243 GLY A O 1
ATOM 2035 N N . ASP A 1 244 ? 35.002 -15.650 -11.452 1.00 92.88 244 ASP A N 1
ATOM 2036 C CA . ASP A 1 244 ? 35.015 -16.339 -12.748 1.00 92.88 244 ASP A CA 1
ATOM 2037 C C . ASP A 1 244 ? 34.828 -15.396 -13.950 1.00 92.88 244 ASP A C 1
ATOM 2039 O O . ASP A 1 244 ? 35.357 -15.648 -15.031 1.00 92.88 244 ASP A O 1
ATOM 2043 N N . LEU A 1 245 ? 34.102 -14.293 -13.753 1.00 94.94 245 LEU A N 1
ATOM 2044 C CA . LEU A 1 245 ? 33.856 -13.247 -14.742 1.00 94.94 245 LEU A CA 1
ATOM 2045 C C . LEU A 1 245 ? 34.153 -11.873 -14.127 1.00 94.94 245 LEU A C 1
ATOM 2047 O O . LEU A 1 245 ? 33.363 -11.344 -13.343 1.00 94.94 245 LEU A O 1
ATOM 2051 N N . HIS A 1 246 ? 35.286 -11.274 -14.488 1.00 94.31 246 HIS A N 1
ATOM 2052 C CA . HIS A 1 246 ? 35.755 -10.001 -13.933 1.00 94.31 246 HIS A CA 1
ATOM 2053 C C . HIS A 1 246 ? 36.289 -9.058 -15.021 1.00 94.31 246 HIS A C 1
ATOM 2055 O O . HIS A 1 246 ? 36.599 -9.475 -16.132 1.00 94.31 246 HIS A O 1
ATOM 2061 N N . ALA A 1 247 ? 36.358 -7.759 -14.724 1.00 95.12 247 ALA A N 1
ATOM 2062 C CA . ALA A 1 247 ? 36.750 -6.742 -15.697 1.00 95.12 247 ALA A CA 1
ATOM 2063 C C . ALA A 1 247 ? 38.258 -6.775 -16.010 1.00 95.12 247 ALA A C 1
ATOM 2065 O O . ALA A 1 247 ? 39.082 -6.554 -15.126 1.00 95.12 247 ALA A O 1
ATOM 2066 N N . GLU A 1 248 ? 38.602 -6.958 -17.287 1.00 94.56 248 GLU A N 1
ATOM 2067 C CA . GLU A 1 248 ? 39.990 -7.105 -17.778 1.00 94.56 248 GLU A CA 1
ATOM 2068 C C . GLU A 1 248 ? 40.572 -5.819 -18.389 1.00 94.56 248 GLU A C 1
ATOM 2070 O O . GLU A 1 248 ? 41.785 -5.667 -18.587 1.00 94.56 248 GLU A O 1
ATOM 2075 N N . ASN A 1 249 ? 39.701 -4.864 -18.728 1.00 95.44 249 ASN A N 1
ATOM 2076 C CA . ASN A 1 249 ? 40.094 -3.588 -19.311 1.00 95.44 249 ASN A CA 1
ATOM 2077 C C . ASN A 1 249 ? 39.583 -2.385 -18.493 1.00 95.44 249 ASN A C 1
ATOM 2079 O O . ASN A 1 249 ? 38.545 -2.474 -17.833 1.00 95.44 249 ASN A O 1
ATOM 2083 N N . PRO A 1 250 ? 40.257 -1.216 -18.566 1.00 95.50 250 PRO A N 1
ATOM 2084 C CA . PRO A 1 250 ? 39.899 -0.057 -17.743 1.00 95.50 250 PRO A CA 1
ATOM 2085 C C . PRO A 1 250 ? 38.475 0.483 -17.957 1.00 95.50 250 PRO A C 1
ATOM 2087 O O . PRO A 1 250 ? 37.949 1.177 -17.090 1.00 95.50 250 PRO A O 1
ATOM 2090 N N . ARG A 1 251 ? 37.837 0.188 -19.101 1.00 94.88 251 ARG A N 1
ATOM 2091 C CA . ARG A 1 251 ? 36.466 0.639 -19.402 1.00 94.88 251 ARG A CA 1
ATOM 2092 C C . ARG A 1 251 ? 35.434 -0.209 -18.663 1.00 94.88 251 ARG A C 1
ATOM 2094 O O . ARG A 1 251 ? 34.521 0.341 -18.055 1.00 94.88 251 ARG A O 1
ATOM 2101 N N . GLU A 1 252 ? 35.617 -1.527 -18.677 1.00 96.00 252 GLU A N 1
ATOM 2102 C CA . GLU A 1 252 ? 34.831 -2.476 -17.884 1.00 96.00 252 GLU A CA 1
ATOM 2103 C C . GLU A 1 252 ? 35.054 -2.262 -16.383 1.00 96.00 252 GLU A C 1
ATOM 2105 O O . GLU A 1 252 ? 34.093 -2.303 -15.618 1.00 96.00 252 GLU A O 1
ATOM 2110 N N . MET A 1 253 ? 36.288 -1.958 -15.958 1.00 96.38 253 MET A N 1
ATOM 2111 C CA . MET A 1 253 ? 36.597 -1.643 -14.556 1.00 96.38 253 MET A CA 1
ATOM 2112 C C . MET A 1 253 ? 35.837 -0.397 -14.085 1.00 96.38 253 MET A C 1
ATOM 2114 O O . MET A 1 253 ? 35.175 -0.444 -13.051 1.00 96.38 253 MET A O 1
ATOM 2118 N N . LEU A 1 254 ? 35.855 0.692 -14.865 1.00 97.19 254 LEU A N 1
ATOM 2119 C CA . LEU A 1 254 ? 35.105 1.910 -14.544 1.00 97.19 254 LEU A CA 1
ATOM 2120 C C . LEU A 1 254 ? 33.589 1.656 -14.481 1.00 97.19 254 LEU A C 1
ATOM 2122 O O . LEU A 1 254 ? 32.939 2.078 -13.527 1.00 97.19 254 LEU A O 1
ATOM 2126 N N . PHE A 1 255 ? 33.030 0.928 -15.456 1.00 96.75 255 PHE A N 1
ATOM 2127 C CA . PHE A 1 255 ? 31.614 0.547 -15.438 1.00 96.75 255 PHE A CA 1
ATOM 2128 C C . PHE A 1 255 ? 31.264 -0.305 -14.207 1.00 96.75 255 PHE A C 1
ATOM 2130 O O . PHE A 1 255 ? 30.267 -0.036 -13.537 1.00 96.75 255 PHE A O 1
ATOM 2137 N N . SER A 1 256 ? 32.111 -1.279 -13.866 1.00 95.94 256 SER A N 1
ATOM 2138 C CA . SER A 1 256 ? 31.933 -2.152 -12.701 1.00 95.94 256 SER A CA 1
ATOM 2139 C C . SER A 1 256 ? 31.984 -1.371 -11.388 1.00 95.94 256 SER A C 1
ATOM 2141 O O . SER A 1 256 ? 31.150 -1.607 -10.522 1.00 95.94 256 SER A O 1
ATOM 2143 N N . ILE A 1 257 ? 32.888 -0.393 -11.245 1.00 96.88 257 ILE A N 1
ATOM 2144 C CA . ILE A 1 257 ? 32.939 0.503 -10.074 1.00 96.88 257 ILE A CA 1
ATOM 2145 C C . ILE A 1 257 ? 31.621 1.276 -9.929 1.00 96.88 257 ILE A C 1
ATOM 2147 O O . ILE A 1 257 ? 31.017 1.267 -8.856 1.00 96.88 257 ILE A O 1
ATOM 2151 N N . CYS A 1 258 ? 31.130 1.896 -11.008 1.00 97.31 258 CYS A N 1
ATOM 2152 C CA . CYS A 1 258 ? 29.847 2.602 -10.988 1.00 97.31 258 CYS A CA 1
ATOM 2153 C C . CYS A 1 258 ? 28.672 1.667 -10.657 1.00 97.31 258 CYS A C 1
ATOM 2155 O O . CYS A 1 258 ? 27.786 2.046 -9.890 1.00 97.31 258 CYS A O 1
ATOM 2157 N N . TYR A 1 259 ? 28.668 0.444 -11.197 1.00 97.06 259 TYR A N 1
ATOM 2158 C CA . TYR A 1 259 ? 27.614 -0.535 -10.944 1.00 97.06 259 TYR A CA 1
ATOM 2159 C C . TYR A 1 259 ? 27.639 -1.057 -9.501 1.00 97.06 259 TYR A C 1
ATOM 2161 O O . TYR A 1 259 ? 26.593 -1.097 -8.863 1.00 97.06 259 TYR A O 1
ATOM 2169 N N . MET A 1 260 ? 28.811 -1.362 -8.935 1.00 96.56 260 MET A N 1
ATOM 2170 C CA . MET A 1 260 ? 28.944 -1.779 -7.532 1.00 96.56 260 MET A CA 1
ATOM 2171 C C . MET A 1 260 ? 28.491 -0.684 -6.554 1.00 96.56 260 MET A C 1
ATOM 2173 O O . MET A 1 260 ? 27.768 -0.978 -5.602 1.00 96.56 260 MET A O 1
ATOM 2177 N N . LEU A 1 261 ? 28.833 0.586 -6.815 1.00 97.31 261 LEU A N 1
ATOM 2178 C CA . LEU A 1 261 ? 28.344 1.723 -6.020 1.00 97.31 261 LEU A CA 1
ATOM 2179 C C . LEU A 1 261 ? 26.816 1.871 -6.099 1.00 97.31 261 LEU A C 1
ATOM 2181 O O . LEU A 1 261 ? 26.163 2.119 -5.085 1.00 97.31 261 LEU A O 1
ATOM 2185 N N . PHE A 1 262 ? 26.231 1.680 -7.285 1.00 97.12 262 PHE A N 1
ATOM 2186 C CA . PHE A 1 262 ? 24.778 1.668 -7.456 1.00 97.12 262 PHE A CA 1
ATOM 2187 C C . PHE A 1 262 ? 24.119 0.492 -6.713 1.00 97.12 262 PHE A C 1
ATOM 2189 O O . PHE A 1 262 ? 23.110 0.684 -6.034 1.00 97.12 262 PHE A O 1
ATOM 2196 N N . ASN A 1 263 ? 24.706 -0.706 -6.788 1.00 96.19 263 ASN A N 1
ATOM 2197 C CA . ASN A 1 263 ? 24.200 -1.913 -6.132 1.00 96.19 263 ASN A CA 1
ATOM 2198 C C . ASN A 1 263 ? 24.176 -1.766 -4.606 1.00 96.19 263 ASN A C 1
ATOM 2200 O O . ASN A 1 263 ? 23.197 -2.167 -3.985 1.00 96.19 263 ASN A O 1
ATOM 2204 N N . LEU A 1 264 ? 25.185 -1.125 -4.005 1.00 96.50 264 LEU A N 1
ATOM 2205 C CA . LEU A 1 264 ? 25.191 -0.808 -2.573 1.00 96.50 264 LEU A CA 1
ATOM 2206 C C . LEU A 1 264 ? 23.958 0.024 -2.171 1.00 96.50 264 LEU A C 1
ATOM 2208 O O . LEU A 1 264 ? 23.265 -0.310 -1.208 1.00 96.50 264 LEU A O 1
ATOM 2212 N N . GLY A 1 265 ? 23.643 1.071 -2.943 1.00 97.12 265 GLY A N 1
ATOM 2213 C CA . GLY A 1 265 ? 22.459 1.907 -2.722 1.00 97.12 265 GLY A CA 1
ATOM 2214 C C . GLY A 1 265 ? 21.137 1.167 -2.958 1.00 97.12 265 GLY A C 1
ATOM 2215 O O . GLY A 1 265 ? 20.209 1.291 -2.157 1.00 97.12 265 GLY A O 1
ATOM 2216 N N . LEU A 1 266 ? 21.050 0.361 -4.022 1.00 96.19 266 LEU A N 1
ATOM 2217 C CA . LEU A 1 266 ? 19.856 -0.429 -4.336 1.00 96.19 266 LEU A CA 1
ATOM 2218 C C . LEU A 1 266 ? 19.585 -1.496 -3.265 1.00 96.19 266 LEU A C 1
ATOM 2220 O O . LEU A 1 266 ? 18.449 -1.622 -2.812 1.00 96.19 266 LEU A O 1
ATOM 2224 N N . THR A 1 267 ? 20.606 -2.218 -2.806 1.00 95.94 267 THR A N 1
ATOM 2225 C CA . THR A 1 267 ? 20.476 -3.231 -1.750 1.00 95.94 267 THR A CA 1
ATOM 2226 C C . THR A 1 267 ? 20.060 -2.603 -0.419 1.00 95.94 267 THR A C 1
ATOM 2228 O O . THR A 1 267 ? 19.137 -3.105 0.223 1.00 95.94 267 THR A O 1
ATOM 2231 N N . ALA A 1 268 ? 20.631 -1.453 -0.040 1.00 97.19 268 ALA A N 1
ATOM 2232 C CA . ALA A 1 268 ? 20.184 -0.705 1.139 1.00 97.19 268 ALA A CA 1
ATOM 2233 C C . ALA A 1 268 ? 18.708 -0.266 1.030 1.00 97.19 268 ALA A C 1
ATOM 2235 O O . ALA A 1 268 ? 17.941 -0.407 1.986 1.00 97.19 268 ALA A O 1
ATOM 2236 N N . TYR A 1 269 ? 18.277 0.202 -0.149 1.00 96.50 269 TYR A N 1
ATOM 2237 C CA . TYR A 1 269 ? 16.878 0.545 -0.414 1.00 96.50 269 TYR A CA 1
ATOM 2238 C C . TYR A 1 269 ? 15.947 -0.677 -0.323 1.00 96.50 269 TYR A C 1
ATOM 2240 O O . TYR A 1 269 ? 14.891 -0.588 0.308 1.00 96.50 269 TYR A O 1
ATOM 2248 N N . LEU A 1 270 ? 16.327 -1.822 -0.901 1.00 95.62 270 LEU A N 1
ATOM 2249 C CA . LEU A 1 270 ? 15.550 -3.065 -0.827 1.00 95.62 270 LEU A CA 1
ATOM 2250 C C . LEU A 1 270 ? 15.367 -3.518 0.627 1.00 95.62 270 LEU A C 1
ATOM 2252 O O . LEU A 1 270 ? 14.230 -3.728 1.053 1.00 95.62 270 LEU A O 1
ATOM 2256 N N . ILE A 1 271 ? 16.455 -3.581 1.403 1.00 95.62 271 ILE A N 1
ATOM 2257 C CA . ILE A 1 271 ? 16.423 -3.954 2.825 1.00 95.62 271 ILE A CA 1
ATOM 2258 C C . ILE A 1 271 ? 15.521 -2.992 3.609 1.00 95.62 271 ILE A C 1
ATOM 2260 O O . ILE A 1 271 ? 14.605 -3.440 4.294 1.00 95.62 271 ILE A O 1
ATOM 2264 N N . GLY A 1 272 ? 15.692 -1.674 3.457 1.00 96.75 272 GLY A N 1
ATOM 2265 C CA . GLY A 1 272 ? 14.873 -0.683 4.166 1.00 96.75 272 GLY A CA 1
ATOM 2266 C C . GLY A 1 272 ? 13.372 -0.756 3.843 1.00 96.75 272 GLY A C 1
ATOM 2267 O O . GLY A 1 272 ? 12.532 -0.514 4.712 1.00 96.75 272 GLY A O 1
ATOM 2268 N N . ASN A 1 273 ? 13.001 -1.126 2.613 1.00 94.00 273 ASN A N 1
ATOM 2269 C CA . ASN A 1 273 ? 11.597 -1.343 2.252 1.00 94.00 273 ASN A CA 1
ATOM 2270 C C . ASN A 1 273 ? 11.044 -2.650 2.839 1.00 94.00 273 ASN A C 1
ATOM 2272 O O . ASN A 1 273 ? 9.929 -2.644 3.363 1.00 94.00 273 ASN A O 1
ATOM 2276 N N . MET A 1 274 ? 11.811 -3.742 2.782 1.00 92.75 274 MET A N 1
ATOM 2277 C CA . MET A 1 274 ? 11.396 -5.035 3.333 1.00 92.75 274 MET A CA 1
ATOM 2278 C C . MET A 1 274 ? 11.257 -4.982 4.859 1.00 92.75 274 MET A C 1
ATOM 2280 O O . MET A 1 274 ? 10.246 -5.438 5.389 1.00 92.75 274 MET A O 1
ATOM 2284 N N . THR A 1 275 ? 12.189 -4.335 5.565 1.00 94.31 275 THR A N 1
ATOM 2285 C CA . THR A 1 275 ? 12.101 -4.128 7.019 1.00 94.31 275 THR A CA 1
ATOM 2286 C C . THR A 1 275 ? 10.833 -3.367 7.407 1.00 94.31 275 THR A C 1
ATOM 2288 O O . THR A 1 275 ? 10.129 -3.797 8.317 1.00 94.31 275 THR A O 1
ATOM 2291 N N . ASN A 1 276 ? 10.476 -2.293 6.691 1.00 93.31 276 ASN A N 1
ATOM 2292 C CA . ASN A 1 276 ? 9.228 -1.559 6.947 1.00 93.31 276 ASN A CA 1
ATOM 2293 C C . ASN A 1 276 ? 7.979 -2.450 6.802 1.00 93.31 276 ASN A C 1
ATOM 2295 O O . ASN A 1 276 ? 7.086 -2.394 7.647 1.00 93.31 276 ASN A O 1
ATOM 2299 N N . LEU A 1 277 ? 7.927 -3.297 5.768 1.00 90.88 277 LEU A N 1
ATOM 2300 C CA . LEU A 1 277 ? 6.818 -4.234 5.560 1.00 90.88 277 LEU A CA 1
ATOM 2301 C C . LEU A 1 277 ? 6.734 -5.299 6.666 1.00 90.88 277 LEU A C 1
ATOM 2303 O O . LEU A 1 277 ? 5.646 -5.571 7.171 1.00 90.88 277 LEU A O 1
ATOM 2307 N N . VAL A 1 278 ? 7.871 -5.870 7.079 1.00 91.56 278 VAL A N 1
ATOM 2308 C CA . VAL A 1 278 ? 7.937 -6.875 8.158 1.00 91.56 278 VAL A CA 1
ATOM 2309 C C . VAL A 1 278 ? 7.533 -6.278 9.509 1.00 91.56 278 VAL A C 1
ATOM 2311 O O . VAL A 1 278 ? 6.765 -6.898 10.249 1.00 91.56 278 VAL A O 1
ATOM 2314 N N . VAL A 1 279 ? 7.991 -5.061 9.823 1.00 91.62 279 VAL A N 1
ATOM 2315 C CA . VAL A 1 279 ? 7.600 -4.327 11.039 1.00 91.62 279 VAL A CA 1
ATOM 2316 C C . VAL A 1 279 ? 6.095 -4.054 11.052 1.00 91.62 279 VAL A C 1
ATOM 2318 O O . VAL A 1 279 ? 5.447 -4.305 12.067 1.00 91.62 279 VAL A O 1
ATOM 2321 N N . GLN A 1 280 ? 5.517 -3.606 9.932 1.00 87.25 280 GLN A N 1
ATOM 2322 C CA . GLN A 1 280 ? 4.078 -3.355 9.836 1.00 87.25 280 GLN A CA 1
ATOM 2323 C C . GLN A 1 280 ? 3.259 -4.645 10.005 1.00 87.25 280 GLN A C 1
ATOM 2325 O O . GLN A 1 280 ? 2.323 -4.664 10.803 1.00 87.25 280 GLN A O 1
ATOM 2330 N N . GLY A 1 281 ? 3.641 -5.736 9.330 1.00 85.12 281 GLY A N 1
ATOM 2331 C CA . GLY A 1 281 ? 2.966 -7.036 9.450 1.00 85.12 281 GLY A CA 1
ATOM 2332 C C . GLY A 1 281 ? 3.044 -7.651 10.854 1.00 85.12 281 GLY A C 1
ATOM 2333 O O . GLY A 1 281 ? 2.114 -8.326 11.289 1.00 85.12 281 GLY A O 1
ATOM 2334 N N . SER A 1 282 ? 4.121 -7.373 11.596 1.00 88.81 282 SER A N 1
ATOM 2335 C CA . SER A 1 282 ? 4.364 -7.930 12.937 1.00 88.81 282 SER A CA 1
ATOM 2336 C C . SER A 1 282 ? 3.861 -7.042 14.086 1.00 88.81 282 SER A C 1
ATOM 2338 O O . SER A 1 282 ? 3.867 -7.472 15.241 1.00 88.81 282 SER A O 1
ATOM 2340 N N . CYS A 1 283 ? 3.420 -5.812 13.790 1.00 89.00 283 CYS A N 1
ATOM 2341 C CA . CYS A 1 283 ? 3.081 -4.775 14.770 1.00 89.00 283 CYS A CA 1
ATOM 2342 C C . CYS A 1 283 ? 2.074 -5.251 15.833 1.00 89.00 283 CYS A C 1
ATOM 2344 O O . CYS A 1 283 ? 2.330 -5.124 17.029 1.00 89.00 283 CYS A O 1
ATOM 2346 N N . ARG A 1 284 ? 0.972 -5.887 15.408 1.00 85.88 284 ARG A N 1
ATOM 2347 C CA . ARG A 1 284 ? -0.095 -6.375 16.302 1.00 85.88 284 ARG A CA 1
ATOM 2348 C C . ARG A 1 284 ? 0.422 -7.374 17.346 1.00 85.88 284 ARG A C 1
ATOM 2350 O O . ARG A 1 284 ? 0.158 -7.222 18.535 1.00 85.88 284 ARG A O 1
ATOM 2357 N N . THR A 1 285 ? 1.198 -8.365 16.909 1.00 88.81 285 THR A N 1
ATOM 2358 C CA . THR A 1 285 ? 1.772 -9.392 17.794 1.00 88.81 285 THR A CA 1
ATOM 2359 C C . THR A 1 285 ? 2.848 -8.813 18.712 1.00 88.81 285 THR A C 1
ATOM 2361 O O . THR A 1 285 ? 2.973 -9.253 19.854 1.00 88.81 285 THR A O 1
ATOM 2364 N N . ARG A 1 286 ? 3.610 -7.816 18.239 1.00 90.81 286 ARG A N 1
ATOM 2365 C CA . ARG A 1 286 ? 4.606 -7.109 19.053 1.00 90.81 286 ARG A CA 1
ATOM 2366 C C . ARG A 1 286 ? 3.936 -6.335 20.188 1.00 90.81 286 ARG A C 1
ATOM 2368 O O . ARG A 1 286 ? 4.219 -6.629 21.341 1.00 90.81 286 ARG A O 1
ATOM 2375 N N . ASN A 1 287 ? 2.971 -5.467 19.877 1.00 90.38 287 ASN A N 1
ATOM 2376 C CA . ASN A 1 287 ? 2.271 -4.653 20.878 1.00 90.38 287 ASN A CA 1
ATOM 2377 C C . ASN A 1 287 ? 1.587 -5.520 21.959 1.00 90.38 287 ASN A C 1
ATOM 2379 O O . ASN A 1 287 ? 1.590 -5.163 23.136 1.00 90.38 287 ASN A O 1
ATOM 2383 N N . PHE A 1 288 ? 1.055 -6.692 21.588 1.00 91.38 288 PHE A N 1
ATOM 2384 C CA . PHE A 1 288 ? 0.530 -7.668 22.550 1.00 91.38 288 PHE A CA 1
ATOM 2385 C C . PHE A 1 288 ? 1.610 -8.209 23.499 1.00 91.38 288 PHE A C 1
ATOM 2387 O O . PHE A 1 288 ? 1.416 -8.209 24.715 1.00 91.38 288 PHE A O 1
ATOM 2394 N N . ARG A 1 289 ? 2.760 -8.642 22.964 1.00 92.81 289 ARG A N 1
ATOM 2395 C CA . ARG A 1 289 ? 3.891 -9.127 23.773 1.00 92.81 289 ARG A CA 1
ATOM 2396 C C . ARG A 1 289 ? 4.446 -8.034 24.686 1.00 92.81 289 ARG A C 1
ATOM 2398 O O . ARG A 1 289 ? 4.694 -8.314 25.855 1.00 92.81 289 ARG A O 1
ATOM 2405 N N . ASP A 1 290 ? 4.563 -6.807 24.185 1.00 95.12 290 ASP A N 1
ATOM 2406 C CA . ASP A 1 290 ? 4.999 -5.642 24.961 1.00 95.12 290 ASP A CA 1
ATOM 2407 C C . ASP A 1 290 ? 4.032 -5.371 26.132 1.00 95.12 290 ASP A C 1
ATOM 2409 O O . ASP A 1 290 ? 4.470 -5.162 27.263 1.00 95.12 290 ASP A O 1
ATOM 2413 N N . THR A 1 291 ? 2.717 -5.475 25.892 1.00 94.50 291 THR A N 1
ATOM 2414 C CA . THR A 1 291 ? 1.669 -5.325 26.922 1.00 94.50 291 THR A CA 1
ATOM 2415 C C . THR A 1 291 ? 1.748 -6.418 27.994 1.00 94.50 291 THR A C 1
ATOM 2417 O O . THR A 1 291 ? 1.739 -6.116 29.187 1.00 94.50 291 THR A O 1
ATOM 2420 N N . ILE A 1 292 ? 1.869 -7.688 27.589 1.00 94.44 292 ILE A N 1
ATOM 2421 C CA . ILE A 1 292 ? 2.035 -8.834 28.502 1.00 94.44 292 ILE A CA 1
ATOM 2422 C C . ILE A 1 292 ? 3.303 -8.680 29.351 1.00 94.44 292 ILE A C 1
ATOM 2424 O O . ILE A 1 292 ? 3.278 -8.917 30.559 1.00 94.44 292 ILE A O 1
ATOM 2428 N N . HIS A 1 293 ? 4.407 -8.252 28.737 1.00 96.12 293 HIS A N 1
ATOM 2429 C CA . HIS A 1 293 ? 5.675 -8.034 29.422 1.00 96.12 293 HIS A CA 1
ATOM 2430 C C . HIS A 1 293 ? 5.584 -6.888 30.442 1.00 96.12 293 HIS A C 1
ATOM 2432 O O . HIS A 1 293 ? 5.993 -7.068 31.588 1.00 96.12 293 HIS A O 1
ATOM 2438 N N . ALA A 1 294 ? 4.979 -5.752 30.077 1.00 96.75 294 ALA A N 1
ATOM 2439 C CA . ALA A 1 294 ? 4.750 -4.634 30.993 1.00 96.75 294 ALA A CA 1
ATOM 2440 C C . ALA A 1 294 ? 3.863 -5.029 32.191 1.00 96.75 294 ALA A C 1
ATOM 2442 O O . ALA A 1 294 ? 4.201 -4.720 33.334 1.00 96.75 294 ALA A O 1
ATOM 2443 N N . ALA A 1 295 ? 2.776 -5.771 31.954 1.00 96.38 295 ALA A N 1
ATOM 2444 C CA . ALA A 1 295 ? 1.907 -6.28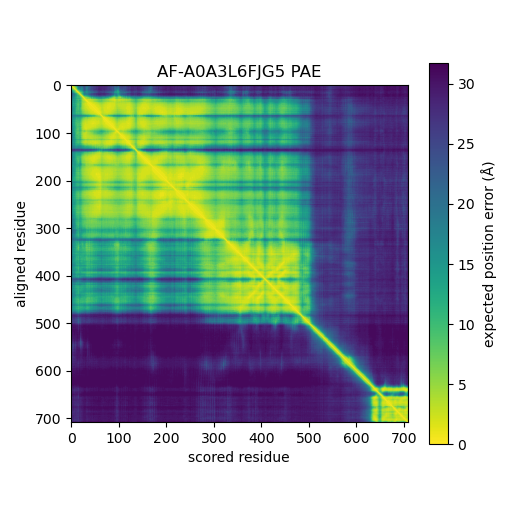0 33.015 1.00 96.38 295 ALA A CA 1
ATOM 2445 C C . ALA A 1 295 ? 2.637 -7.272 33.941 1.00 96.38 295 ALA A C 1
ATOM 2447 O O . ALA A 1 295 ? 2.540 -7.171 35.163 1.00 96.38 295 ALA A O 1
ATOM 2448 N N . SER A 1 296 ? 3.434 -8.187 33.380 1.00 95.44 296 SER A N 1
ATOM 2449 C CA . SER A 1 296 ? 4.254 -9.124 34.159 1.00 95.44 296 SER A CA 1
ATOM 2450 C C . SER A 1 296 ? 5.297 -8.401 35.027 1.00 95.44 296 SER A C 1
ATOM 2452 O O . SER A 1 296 ? 5.433 -8.699 36.215 1.00 95.44 296 SER A O 1
ATOM 2454 N N . GLN A 1 297 ? 5.970 -7.378 34.483 1.00 96.25 297 GLN A N 1
ATOM 2455 C CA . GLN A 1 297 ? 6.890 -6.533 35.253 1.00 96.25 297 GLN A CA 1
ATOM 2456 C C . GLN A 1 297 ? 6.180 -5.757 36.369 1.00 96.25 297 GLN A C 1
ATOM 2458 O O . GLN A 1 297 ? 6.715 -5.657 37.473 1.00 96.25 297 GLN A O 1
ATOM 2463 N N . PHE A 1 298 ? 4.976 -5.235 36.115 1.00 96.94 298 PHE A N 1
ATOM 2464 C CA . PHE A 1 298 ? 4.163 -4.572 37.134 1.00 96.94 298 PHE A CA 1
ATOM 2465 C C . PHE A 1 298 ? 3.802 -5.527 38.282 1.00 96.94 298 PHE A C 1
ATOM 2467 O O . PHE A 1 298 ? 3.972 -5.165 39.447 1.00 96.94 298 PHE A O 1
ATOM 2474 N N . ALA A 1 299 ? 3.373 -6.756 37.976 1.00 96.75 299 ALA A N 1
ATOM 2475 C CA . ALA A 1 299 ? 3.073 -7.760 38.996 1.00 96.75 299 ALA A CA 1
ATOM 2476 C C . ALA A 1 299 ? 4.308 -8.133 39.828 1.00 96.75 299 ALA A C 1
ATOM 2478 O O . ALA A 1 299 ? 4.238 -8.148 41.056 1.00 96.75 299 ALA A O 1
ATOM 2479 N N . ALA A 1 300 ? 5.451 -8.368 39.174 1.00 95.19 300 ALA A N 1
ATOM 2480 C CA . ALA A 1 300 ? 6.702 -8.706 39.848 1.00 95.19 300 ALA A CA 1
ATOM 2481 C C . ALA A 1 300 ? 7.215 -7.563 40.742 1.00 95.19 300 ALA A C 1
ATOM 2483 O O . ALA A 1 300 ? 7.582 -7.794 41.893 1.00 95.19 300 ALA A O 1
ATOM 2484 N N . ARG A 1 301 ? 7.195 -6.315 40.248 1.00 96.94 301 ARG A N 1
ATOM 2485 C CA . ARG A 1 301 ? 7.668 -5.133 40.991 1.00 96.94 301 ARG A CA 1
ATOM 2486 C C . ARG A 1 301 ? 6.849 -4.861 42.253 1.00 96.94 301 ARG A C 1
ATOM 2488 O O . ARG A 1 301 ? 7.418 -4.427 43.249 1.00 96.94 301 ARG A O 1
ATOM 2495 N N . ASN A 1 302 ? 5.543 -5.119 42.208 1.00 97.12 302 ASN A N 1
ATOM 2496 C CA . ASN A 1 302 ? 4.632 -4.930 43.338 1.00 97.12 302 ASN A CA 1
ATOM 2497 C C . ASN A 1 302 ? 4.422 -6.204 44.177 1.00 97.12 302 ASN A C 1
ATOM 2499 O O . ASN A 1 302 ? 3.584 -6.195 45.073 1.00 97.12 302 ASN A O 1
ATOM 2503 N N . GLN A 1 303 ? 5.166 -7.285 43.899 1.00 95.81 303 GLN A N 1
ATOM 2504 C CA . GLN A 1 303 ? 5.084 -8.567 44.616 1.00 95.81 303 GLN A CA 1
ATOM 2505 C C . GLN A 1 303 ? 3.650 -9.128 44.682 1.00 95.81 303 GLN A C 1
ATOM 2507 O O . GLN A 1 303 ? 3.220 -9.658 45.707 1.00 95.81 303 GLN A O 1
ATOM 2512 N N . LEU A 1 304 ? 2.890 -8.995 43.587 1.00 96.38 304 LEU A N 1
ATOM 2513 C CA . LEU A 1 304 ? 1.515 -9.491 43.539 1.00 96.38 304 LEU A CA 1
ATOM 2514 C C . LEU A 1 304 ? 1.486 -11.026 43.678 1.00 96.38 304 LEU A C 1
ATOM 2516 O O . LEU A 1 304 ? 2.295 -11.703 43.035 1.00 96.38 304 LEU A O 1
ATOM 2520 N N . PRO A 1 305 ? 0.537 -11.589 44.453 1.00 95.69 305 PRO A N 1
ATOM 2521 C CA . PRO A 1 305 ? 0.304 -13.027 44.511 1.00 95.69 305 PRO A CA 1
ATOM 2522 C C . PRO A 1 305 ? 0.102 -13.647 43.126 1.00 95.69 305 PRO A C 1
ATOM 2524 O O . PRO A 1 305 ? -0.501 -13.034 42.241 1.00 95.69 305 PRO A O 1
ATOM 2527 N N . GLU A 1 306 ? 0.544 -14.897 42.965 1.00 91.44 306 GLU A N 1
ATOM 2528 C CA . GLU A 1 306 ? 0.508 -15.596 41.673 1.00 91.44 306 GLU A CA 1
ATOM 2529 C C . GLU A 1 306 ? -0.896 -15.646 41.061 1.00 91.44 306 GLU A C 1
ATOM 2531 O O . GLU A 1 306 ? -1.038 -15.422 39.864 1.00 91.44 306 GLU A O 1
ATOM 2536 N N . TYR A 1 307 ? -1.943 -15.821 41.877 1.00 90.75 307 TYR A N 1
ATOM 2537 C CA . TYR A 1 307 ? -3.320 -15.862 41.380 1.00 90.75 307 TYR A CA 1
ATOM 2538 C C . TYR A 1 307 ? -3.748 -14.550 40.693 1.00 90.75 307 TYR A C 1
ATOM 2540 O O . TYR A 1 307 ? -4.312 -14.605 39.604 1.00 90.75 307 TYR A O 1
ATOM 2548 N N . ILE A 1 308 ? -3.411 -13.380 41.260 1.00 90.81 308 ILE A N 1
ATOM 2549 C CA . ILE A 1 308 ? -3.738 -12.065 40.670 1.00 90.81 308 ILE A CA 1
ATOM 2550 C C . ILE A 1 308 ? -2.956 -11.862 39.371 1.00 90.81 308 ILE A C 1
ATOM 2552 O O . ILE A 1 308 ? -3.491 -11.372 38.376 1.00 90.81 308 ILE A O 1
ATOM 2556 N N . ARG A 1 309 ? -1.673 -12.243 39.369 1.00 90.38 309 ARG A N 1
ATOM 2557 C CA . ARG A 1 309 ? -0.807 -12.160 38.188 1.00 90.38 309 ARG A CA 1
ATOM 2558 C C . ARG A 1 309 ? -1.369 -13.008 37.046 1.00 90.38 309 ARG A C 1
ATOM 2560 O O . ARG A 1 309 ? -1.479 -12.519 35.923 1.00 90.38 309 ARG A O 1
ATOM 2567 N N . ASP A 1 310 ? -1.733 -14.251 37.330 1.00 89.44 310 ASP A N 1
ATOM 2568 C CA . ASP A 1 310 ? -2.188 -15.207 36.326 1.00 89.44 310 ASP A CA 1
ATOM 2569 C C . ASP A 1 310 ? -3.597 -14.855 35.815 1.00 89.44 310 ASP A C 1
ATOM 2571 O O . ASP A 1 310 ? -3.866 -14.977 34.617 1.00 89.44 310 ASP A O 1
ATOM 2575 N N . GLU A 1 311 ? -4.468 -14.321 36.676 1.00 87.06 311 GLU A N 1
ATOM 2576 C CA . GLU A 1 311 ? -5.770 -13.752 36.306 1.00 87.06 311 GLU A CA 1
ATOM 2577 C C . GLU A 1 311 ? -5.619 -12.524 35.392 1.00 87.06 311 GLU A C 1
ATOM 2579 O O . GLU A 1 311 ? -6.191 -12.491 34.299 1.00 87.06 311 GLU A O 1
ATOM 2584 N N . MET A 1 312 ? -4.765 -11.563 35.762 1.00 91.44 312 MET A N 1
ATOM 2585 C CA . MET A 1 312 ? -4.469 -10.375 34.953 1.00 91.44 312 MET A CA 1
ATOM 2586 C C . MET A 1 312 ? -3.902 -10.739 33.571 1.00 91.44 312 MET A C 1
ATOM 2588 O O . MET A 1 312 ? -4.354 -10.214 32.551 1.00 91.44 312 MET A O 1
ATOM 2592 N N . LEU A 1 313 ? -2.923 -11.648 33.508 1.00 91.81 313 LEU A N 1
ATOM 2593 C CA . LEU A 1 313 ? -2.336 -12.094 32.240 1.00 91.81 313 LEU A CA 1
ATOM 2594 C C . LEU A 1 313 ? -3.343 -12.882 31.388 1.00 91.81 313 LEU A C 1
ATOM 2596 O O . LEU A 1 313 ? -3.372 -12.717 30.163 1.00 91.81 313 LEU A O 1
ATOM 2600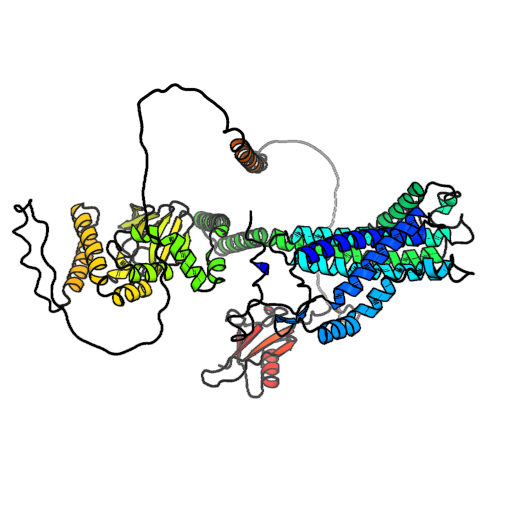 N N . SER A 1 314 ? -4.207 -13.682 32.021 1.00 88.00 314 SER A N 1
ATOM 2601 C CA . SER A 1 314 ? -5.308 -14.379 31.348 1.00 88.00 314 SER A CA 1
ATOM 2602 C C . SER A 1 314 ? -6.297 -13.392 30.732 1.00 88.00 314 SER A C 1
ATOM 2604 O O . SER A 1 314 ? -6.638 -13.545 29.558 1.00 88.00 314 SER A O 1
ATOM 2606 N N . HIS A 1 315 ? -6.693 -12.344 31.463 1.00 85.56 315 HIS A N 1
ATOM 2607 C CA . HIS A 1 315 ? -7.550 -11.281 30.938 1.00 85.56 315 HIS A CA 1
ATOM 2608 C C . HIS A 1 315 ? -6.902 -10.566 29.738 1.00 85.56 315 HIS A C 1
ATOM 2610 O O . HIS A 1 315 ? -7.549 -10.427 28.701 1.00 85.56 315 HIS A O 1
ATOM 2616 N N . ILE A 1 316 ? -5.614 -10.199 29.796 1.00 89.50 316 ILE A N 1
ATOM 2617 C CA . ILE A 1 316 ? -4.920 -9.557 28.660 1.00 89.50 316 ILE A CA 1
ATOM 2618 C C . ILE A 1 316 ? -4.860 -10.492 27.435 1.00 89.50 316 ILE A C 1
ATOM 2620 O O . ILE A 1 316 ? -5.122 -10.060 26.310 1.00 89.50 316 ILE A O 1
ATOM 2624 N N . CYS A 1 317 ? -4.562 -11.782 27.630 1.00 88.62 317 CYS A N 1
ATOM 2625 C CA . CYS A 1 317 ? -4.556 -12.782 26.556 1.00 88.62 317 CYS A CA 1
ATOM 2626 C C . CYS A 1 317 ? -5.940 -12.940 25.905 1.00 88.62 317 CYS A C 1
ATOM 2628 O O . CYS A 1 317 ? -6.070 -13.001 24.680 1.00 88.62 317 CYS A O 1
ATOM 2630 N N . LEU A 1 318 ? -6.979 -12.991 26.733 1.00 83.94 318 LEU A N 1
ATOM 2631 C CA . LEU A 1 318 ? -8.363 -13.147 26.320 1.00 83.94 318 LEU A CA 1
ATOM 2632 C C . LEU A 1 318 ? -8.875 -11.898 25.591 1.00 83.94 318 LEU A C 1
ATOM 2634 O O . LEU A 1 318 ? -9.441 -12.027 24.506 1.00 83.94 318 LEU A O 1
ATOM 2638 N N . ARG A 1 319 ? -8.571 -10.702 26.112 1.00 83.25 319 ARG A N 1
ATOM 2639 C CA . ARG A 1 319 ? -8.812 -9.412 25.455 1.00 83.25 319 ARG A CA 1
ATOM 2640 C C . ARG A 1 319 ? -8.160 -9.362 24.076 1.00 83.25 319 ARG A C 1
ATOM 2642 O O . ARG A 1 319 ? -8.838 -9.007 23.126 1.00 83.25 319 ARG A O 1
ATOM 2649 N N . TYR A 1 320 ? -6.893 -9.757 23.932 1.00 84.94 320 TYR A N 1
ATOM 2650 C CA . TYR A 1 320 ? -6.216 -9.782 22.626 1.00 84.94 320 TYR A CA 1
ATOM 2651 C C . TYR A 1 320 ? -6.886 -10.734 21.621 1.00 84.94 320 TYR A C 1
ATOM 2653 O O . TYR A 1 320 ? -7.004 -10.414 20.437 1.00 84.94 320 TYR A O 1
ATOM 2661 N N . LYS A 1 321 ? -7.374 -11.896 22.080 1.00 82.12 321 LYS A N 1
ATOM 2662 C CA . LYS A 1 321 ? -8.142 -12.828 21.236 1.00 82.12 321 LYS A CA 1
ATOM 2663 C C . LYS A 1 321 ? -9.498 -12.256 20.806 1.00 82.12 321 LYS A C 1
ATOM 2665 O O . LYS A 1 321 ? -9.946 -12.577 19.710 1.00 82.12 321 LYS A O 1
ATOM 2670 N N . THR A 1 322 ? -10.139 -11.429 21.635 1.00 77.50 322 THR A N 1
ATOM 2671 C CA . THR A 1 322 ? -11.426 -10.779 21.327 1.00 77.50 322 THR A CA 1
ATOM 2672 C C . THR A 1 322 ? -11.292 -9.372 20.735 1.00 77.50 322 THR A C 1
ATOM 2674 O O . THR A 1 322 ? -12.296 -8.782 20.349 1.00 77.50 322 THR A O 1
ATOM 2677 N N . GLU A 1 323 ? -10.081 -8.823 20.613 1.00 75.75 323 GLU A N 1
ATOM 2678 C CA . GLU A 1 323 ? -9.848 -7.437 20.182 1.00 75.75 323 GLU A CA 1
ATOM 2679 C C . GLU A 1 323 ? -10.312 -7.182 18.742 1.00 75.75 323 GLU A C 1
ATOM 2681 O O . GLU A 1 323 ? -10.861 -6.125 18.450 1.00 75.75 323 GLU A O 1
ATOM 2686 N N . SER A 1 324 ? -10.227 -8.192 17.868 1.00 66.00 324 SER A N 1
ATOM 2687 C CA . SER A 1 324 ? -10.796 -8.162 16.510 1.00 66.00 324 SER A CA 1
ATOM 2688 C C . SER A 1 324 ? -12.324 -8.022 16.468 1.00 66.00 324 SER A C 1
ATOM 2690 O O . SER A 1 324 ? -12.874 -7.694 15.417 1.00 66.00 324 SER A O 1
ATOM 2692 N N . LEU A 1 325 ? -13.017 -8.258 17.587 1.00 65.69 325 LEU A N 1
ATOM 2693 C CA . LEU A 1 325 ? -14.461 -8.062 17.727 1.00 65.69 325 LEU A CA 1
ATOM 2694 C C . LEU A 1 325 ? -14.805 -6.634 18.180 1.00 65.69 325 LEU A C 1
ATOM 2696 O O . LEU A 1 325 ? -15.942 -6.203 18.001 1.00 65.69 325 LEU A O 1
ATOM 2700 N N . LYS A 1 326 ? -13.851 -5.865 18.732 1.00 64.62 326 LYS A N 1
ATOM 2701 C CA . LYS A 1 326 ? -14.085 -4.490 19.208 1.00 64.62 326 LYS A CA 1
ATOM 2702 C C . LYS A 1 326 ? -14.170 -3.500 18.040 1.00 64.62 326 LYS A C 1
ATOM 2704 O O . LYS A 1 326 ? -13.261 -2.728 17.771 1.00 64.62 326 LYS A O 1
ATOM 2709 N N . GLN A 1 327 ? -15.327 -3.482 17.384 1.00 69.12 327 GLN A N 1
ATOM 2710 C CA . GLN A 1 327 ? -15.635 -2.645 16.216 1.00 69.12 327 GLN A CA 1
ATOM 2711 C C . GLN A 1 327 ? -15.822 -1.142 16.521 1.00 69.12 327 GLN A C 1
ATOM 2713 O O . GLN A 1 327 ? -16.042 -0.365 15.594 1.00 69.12 327 GLN A O 1
ATOM 2718 N N . LYS A 1 328 ? -15.744 -0.715 17.793 1.00 71.06 328 LYS A N 1
ATOM 2719 C CA . LYS A 1 328 ? -16.072 0.652 18.243 1.00 71.06 328 LYS A CA 1
ATOM 2720 C C . LYS A 1 328 ? -15.258 1.731 17.518 1.00 71.06 328 LYS A C 1
ATOM 2722 O O . LYS A 1 328 ? -15.848 2.606 16.898 1.00 71.06 328 LYS A O 1
ATOM 2727 N N . GLU A 1 329 ? -13.931 1.597 17.469 1.00 75.69 329 GLU A N 1
ATOM 2728 C CA . GLU A 1 329 ? -13.046 2.549 16.772 1.00 75.69 329 GLU A CA 1
ATOM 2729 C C . GLU A 1 329 ? -13.369 2.661 15.268 1.00 75.69 329 GLU A C 1
ATOM 2731 O O . GLU A 1 329 ? -13.377 3.752 14.698 1.00 75.69 329 GLU A O 1
ATOM 2736 N N . THR A 1 330 ? -13.718 1.544 14.620 1.00 80.50 330 THR A N 1
ATOM 2737 C CA . THR A 1 330 ? -14.145 1.549 13.213 1.00 80.50 330 THR A CA 1
ATOM 2738 C C . THR A 1 330 ? -15.492 2.250 13.036 1.00 80.50 330 THR A C 1
ATOM 2740 O O . THR A 1 330 ? -15.635 3.061 12.123 1.00 80.50 330 THR A O 1
ATOM 2743 N N . LEU A 1 331 ? -16.470 1.987 13.907 1.00 80.75 331 LEU A N 1
ATOM 2744 C CA . LEU A 1 331 ? -17.794 2.616 13.858 1.00 80.75 331 LEU A CA 1
ATOM 2745 C C . LEU A 1 331 ? -17.748 4.117 14.175 1.00 80.75 331 LEU A C 1
ATOM 2747 O O . LEU A 1 331 ? -18.499 4.877 13.569 1.00 80.75 331 LEU A O 1
ATOM 2751 N N . ASP A 1 332 ? -16.858 4.555 15.064 1.00 81.44 332 ASP A N 1
ATOM 2752 C CA . ASP A 1 332 ? -16.680 5.968 15.418 1.00 81.44 332 ASP A CA 1
ATOM 2753 C C . ASP A 1 332 ? -15.965 6.776 14.325 1.00 81.44 332 ASP A C 1
ATOM 2755 O O . ASP A 1 332 ? -16.133 7.993 14.249 1.00 81.44 332 ASP A O 1
ATOM 2759 N N . SER A 1 333 ? -15.254 6.108 13.408 1.00 84.44 333 SER A N 1
ATOM 2760 C CA . SER A 1 333 ? -14.756 6.742 12.180 1.00 84.44 333 SER A CA 1
ATOM 2761 C C . SER A 1 333 ? -15.865 7.052 11.155 1.00 84.44 333 SER A C 1
ATOM 2763 O O . SER A 1 333 ? -15.644 7.828 10.221 1.00 84.44 333 SER A O 1
ATOM 2765 N N . LEU A 1 334 ? -17.063 6.467 11.308 1.00 86.50 334 LEU A N 1
ATOM 2766 C CA . LEU A 1 334 ? -18.177 6.640 10.374 1.00 86.50 334 LEU A CA 1
ATOM 2767 C C . LEU A 1 334 ? -19.064 7.844 10.746 1.00 86.50 334 LEU A C 1
ATOM 2769 O O . LEU A 1 334 ? -19.387 8.051 11.918 1.00 86.50 334 LEU A O 1
ATOM 2773 N N . PRO A 1 335 ? -19.574 8.606 9.758 1.00 89.50 335 PRO A N 1
ATOM 2774 C CA . PRO A 1 335 ? -20.556 9.660 10.002 1.00 89.50 335 PRO A CA 1
ATOM 2775 C C . PRO A 1 335 ? -21.814 9.152 10.724 1.00 89.50 335 PRO A C 1
ATOM 2777 O O . PRO A 1 335 ? -22.325 8.073 10.408 1.00 89.50 335 PRO A O 1
ATOM 2780 N N . LYS A 1 336 ? -22.385 9.984 11.615 1.00 84.44 336 LYS A N 1
ATOM 2781 C CA . LYS A 1 336 ? -23.569 9.654 12.442 1.00 84.44 336 LYS A CA 1
ATOM 2782 C C . LYS A 1 336 ? -24.710 9.002 11.649 1.00 84.44 336 LYS A C 1
ATOM 2784 O O . LYS A 1 336 ? -25.313 8.062 12.151 1.00 84.44 336 LYS A O 1
ATOM 2789 N N . GLY A 1 337 ? -24.991 9.461 10.426 1.00 85.12 337 GLY A N 1
ATOM 2790 C CA . GLY A 1 337 ? -26.051 8.893 9.580 1.00 85.12 337 GLY A CA 1
ATOM 2791 C C . GLY A 1 337 ? -25.806 7.434 9.170 1.00 85.12 337 GLY A C 1
ATOM 2792 O O . GLY A 1 337 ? -26.717 6.616 9.253 1.00 85.12 337 GLY A O 1
ATOM 2793 N N . ILE A 1 338 ? -24.569 7.079 8.804 1.00 87.62 338 ILE A N 1
ATOM 2794 C CA . ILE A 1 338 ? -24.203 5.696 8.453 1.00 87.62 338 ILE A CA 1
ATOM 2795 C C . ILE A 1 338 ? -24.209 4.825 9.713 1.00 87.62 338 ILE A C 1
ATOM 2797 O O . ILE A 1 338 ? -24.823 3.760 9.719 1.00 87.62 338 ILE A O 1
ATOM 2801 N N . ARG A 1 339 ? -23.606 5.310 10.808 1.00 86.56 339 ARG A N 1
ATOM 2802 C CA . ARG A 1 339 ? -23.585 4.614 12.106 1.00 86.56 339 ARG A CA 1
ATOM 2803 C C . ARG A 1 339 ? -25.004 4.331 12.626 1.00 86.56 339 ARG A C 1
ATOM 2805 O O . ARG A 1 339 ? -25.282 3.223 13.069 1.00 86.56 339 ARG A O 1
ATOM 2812 N N . SER A 1 340 ? -25.914 5.297 12.485 1.00 84.44 340 SER A N 1
ATOM 2813 C CA . SER A 1 340 ? -27.346 5.171 12.788 1.00 84.44 340 SER A CA 1
ATOM 2814 C C . SER A 1 340 ? -28.033 4.089 11.949 1.00 84.44 340 SER A C 1
ATOM 2816 O O . SER A 1 340 ? -28.780 3.284 12.498 1.00 84.44 340 SER A O 1
ATOM 2818 N N . GLY A 1 341 ? -27.791 4.050 10.633 1.00 87.75 341 GLY A N 1
ATOM 2819 C CA . GLY A 1 341 ? -28.368 3.029 9.750 1.00 87.75 341 GLY A CA 1
ATOM 2820 C C . GLY A 1 341 ? -27.875 1.613 10.072 1.00 87.75 341 GLY A C 1
ATOM 2821 O O . GLY A 1 341 ? -28.665 0.670 10.072 1.00 87.75 341 GLY A O 1
ATOM 2822 N N . ILE A 1 342 ? -26.590 1.474 10.417 1.00 88.94 342 ILE A N 1
ATOM 2823 C CA . ILE A 1 342 ? -26.001 0.208 10.880 1.00 88.94 342 ILE A CA 1
ATOM 2824 C C . ILE A 1 342 ? -26.643 -0.230 12.204 1.00 88.94 342 ILE A C 1
ATOM 2826 O O . ILE A 1 342 ? -27.104 -1.365 12.304 1.00 88.94 342 ILE A O 1
ATOM 2830 N N . ALA A 1 343 ? -26.725 0.663 13.196 1.00 87.31 343 ALA A N 1
ATOM 2831 C CA . ALA A 1 343 ? -27.324 0.358 14.496 1.00 87.31 343 ALA A CA 1
ATOM 2832 C C . ALA A 1 343 ? -28.792 -0.087 14.366 1.00 87.31 343 ALA A C 1
ATOM 2834 O O . ALA A 1 343 ? -29.177 -1.098 14.954 1.00 87.31 343 ALA A O 1
ATOM 2835 N N . TYR A 1 344 ? -29.581 0.599 13.528 1.00 88.88 344 TYR A N 1
ATOM 2836 C CA . TYR A 1 344 ? -30.954 0.201 13.206 1.00 88.88 344 TYR A CA 1
ATOM 2837 C C . TYR A 1 344 ? -31.025 -1.234 12.668 1.00 88.88 344 TYR A C 1
ATOM 2839 O O . TYR A 1 344 ? -31.729 -2.070 13.230 1.00 88.88 344 TYR A O 1
ATOM 2847 N N . HIS A 1 345 ? -30.252 -1.546 11.624 1.00 89.44 345 HIS A N 1
ATOM 2848 C CA . HIS A 1 345 ? -30.284 -2.866 10.992 1.00 89.44 345 HIS A CA 1
ATOM 2849 C C . HIS A 1 345 ? -29.805 -3.998 11.921 1.00 89.44 345 HIS A C 1
ATOM 2851 O O . HIS A 1 345 ? -30.280 -5.126 11.806 1.00 89.44 345 HIS A O 1
ATOM 2857 N N . LEU A 1 346 ? -28.856 -3.729 12.824 1.00 88.44 346 LEU A N 1
ATOM 2858 C CA . LEU A 1 346 ? -28.298 -4.750 13.718 1.00 88.44 346 LEU A CA 1
ATOM 2859 C C . LEU A 1 346 ? -29.122 -4.972 14.995 1.00 88.44 346 LEU A C 1
ATOM 2861 O O . LEU A 1 346 ? -29.215 -6.110 15.454 1.00 88.44 346 LEU A O 1
ATOM 2865 N N . PHE A 1 347 ? -29.694 -3.918 15.585 1.00 89.25 347 PHE A N 1
ATOM 2866 C CA . PHE A 1 347 ? -30.153 -3.962 16.982 1.00 89.25 347 PHE A CA 1
ATOM 2867 C C . PHE A 1 347 ? -31.649 -3.721 17.192 1.00 89.25 347 PHE A C 1
ATOM 2869 O O . PHE A 1 347 ? -32.166 -4.112 18.239 1.00 89.25 347 PHE A O 1
ATOM 2876 N N . PHE A 1 348 ? -32.373 -3.168 16.210 1.00 90.38 348 PHE A N 1
ATOM 2877 C CA . PHE A 1 348 ? -33.810 -2.879 16.338 1.00 90.38 348 PHE A CA 1
ATOM 2878 C C . PHE A 1 348 ? -34.622 -4.109 16.788 1.00 90.38 348 PHE A C 1
ATOM 2880 O O . PHE A 1 348 ? -35.343 -4.055 17.780 1.00 90.38 348 PHE A O 1
ATOM 2887 N N . HIS A 1 349 ? -34.412 -5.259 16.138 1.00 89.19 349 HIS A N 1
ATOM 2888 C CA . HIS A 1 349 ? -35.102 -6.516 16.461 1.00 89.19 349 HIS A CA 1
ATOM 2889 C C . HIS A 1 349 ? -34.702 -7.142 17.814 1.00 89.19 349 HIS A C 1
ATOM 2891 O O . HIS A 1 349 ? -35.397 -8.019 18.333 1.00 89.19 349 HIS A O 1
ATOM 2897 N N . VAL A 1 350 ? -33.566 -6.734 18.391 1.00 90.38 350 VAL A N 1
ATOM 2898 C CA . VAL A 1 350 ? -33.164 -7.164 19.739 1.00 90.38 350 VAL A CA 1
ATOM 2899 C C . VAL A 1 350 ? -33.944 -6.353 20.769 1.00 90.38 350 VAL A C 1
ATOM 2901 O O . VAL A 1 350 ? -34.590 -6.927 21.642 1.00 90.38 350 VAL A O 1
ATOM 2904 N N . ILE A 1 351 ? -33.939 -5.027 20.612 1.00 91.06 351 ILE A N 1
ATOM 2905 C CA . ILE A 1 351 ? -34.584 -4.060 21.512 1.00 91.06 351 ILE A CA 1
ATOM 2906 C C . ILE A 1 351 ? -36.107 -4.263 21.549 1.00 91.06 351 ILE A C 1
ATOM 2908 O O . ILE A 1 351 ? -36.685 -4.267 22.631 1.00 91.06 351 ILE A O 1
ATOM 2912 N N . GLU A 1 352 ? -36.734 -4.553 20.404 1.00 89.50 352 GLU A N 1
ATOM 2913 C CA . GLU A 1 352 ? -38.165 -4.887 20.271 1.00 89.50 352 GLU A CA 1
ATOM 2914 C C . GLU A 1 352 ? -38.629 -6.031 21.204 1.00 89.50 352 GLU A C 1
ATOM 2916 O O . GLU A 1 352 ? -39.778 -6.059 21.650 1.00 89.50 352 GLU A O 1
ATOM 2921 N N . LYS A 1 353 ? -37.749 -6.991 21.527 1.00 88.62 353 LYS A N 1
ATOM 2922 C CA . LYS A 1 353 ? -38.092 -8.160 22.363 1.00 88.62 353 LYS A CA 1
ATOM 2923 C C . LYS A 1 353 ? -37.957 -7.907 23.862 1.00 88.62 353 LYS A C 1
ATOM 2925 O O . LYS A 1 353 ? -38.624 -8.600 24.648 1.00 88.62 353 LYS A O 1
ATOM 2930 N N . VAL A 1 354 ? -37.103 -6.955 24.243 1.00 92.69 354 VAL A N 1
ATOM 2931 C CA . VAL A 1 354 ? -36.774 -6.620 25.635 1.00 92.69 354 VAL A CA 1
ATOM 2932 C C . VAL A 1 354 ? -38.044 -6.204 26.365 1.00 92.69 354 VAL A C 1
ATOM 2934 O O . VAL A 1 354 ? -38.802 -5.370 25.876 1.00 92.69 354 VAL A O 1
ATOM 2937 N N . TYR A 1 355 ? -38.286 -6.779 27.546 1.00 90.38 355 TYR A N 1
ATOM 2938 C CA . TYR A 1 355 ? -39.546 -6.581 28.272 1.00 90.38 355 TYR A CA 1
ATOM 2939 C C . TYR A 1 355 ? -39.852 -5.098 28.545 1.00 90.38 355 TYR A C 1
ATOM 2941 O O . TYR A 1 355 ? -41.011 -4.698 28.478 1.00 90.38 355 TYR A O 1
ATOM 2949 N N . LEU A 1 356 ? -38.815 -4.296 28.813 1.00 91.56 356 LEU A N 1
ATOM 2950 C CA . LEU A 1 356 ? -38.919 -2.891 29.200 1.00 91.56 356 LEU A CA 1
ATOM 2951 C C . LEU A 1 356 ? -39.529 -2.013 28.094 1.00 91.56 356 LEU A C 1
ATOM 2953 O O . LEU A 1 356 ? -40.295 -1.100 28.394 1.00 91.56 356 LEU A O 1
ATOM 2957 N N . PHE A 1 357 ? -39.240 -2.323 26.825 1.00 91.56 357 PHE A N 1
ATOM 2958 C CA . PHE A 1 357 ? -39.618 -1.508 25.662 1.00 91.56 357 PHE A CA 1
ATOM 2959 C C . PHE A 1 357 ? -40.823 -2.060 24.882 1.00 91.56 357 PHE A C 1
ATOM 2961 O O . PHE A 1 357 ? -41.136 -1.589 23.790 1.00 91.56 357 PHE A O 1
ATOM 2968 N N . ARG A 1 358 ? -41.544 -3.047 25.428 1.00 89.44 358 ARG A N 1
ATOM 2969 C CA . ARG A 1 358 ? -42.748 -3.586 24.777 1.00 89.44 358 ARG A CA 1
ATOM 2970 C C . ARG A 1 358 ? -43.862 -2.544 24.752 1.00 89.44 358 ARG A C 1
ATOM 2972 O O . ARG A 1 358 ? -44.246 -2.031 25.797 1.00 89.44 358 ARG A O 1
ATOM 2979 N N . GLY A 1 359 ? -44.397 -2.277 23.562 1.00 86.12 359 GLY A N 1
ATOM 2980 C CA . GLY A 1 359 ? -45.469 -1.297 23.352 1.00 86.12 359 GLY A CA 1
ATOM 2981 C C . GLY A 1 359 ? -45.006 0.161 23.254 1.00 86.12 359 GLY A C 1
ATOM 2982 O O . GLY A 1 359 ? -45.855 1.035 23.119 1.00 86.12 359 GLY A O 1
ATOM 2983 N N . VAL A 1 360 ? -43.695 0.420 23.298 1.00 91.75 360 VAL A N 1
ATOM 2984 C CA . VAL A 1 360 ? -43.102 1.756 23.118 1.00 91.75 360 VAL A CA 1
ATOM 2985 C C . VAL A 1 360 ? -43.194 2.208 21.654 1.00 91.75 360 VAL A C 1
ATOM 2987 O O . VAL A 1 360 ? -43.127 1.393 20.729 1.00 91.75 360 VAL A O 1
ATOM 2990 N N . SER A 1 361 ? -43.339 3.514 21.432 1.00 91.56 361 SER A N 1
ATOM 2991 C CA . SER A 1 361 ? -43.444 4.120 20.108 1.00 91.56 361 SER A CA 1
ATOM 2992 C C . SER A 1 361 ? -42.212 3.866 19.231 1.00 91.56 361 SER A C 1
ATOM 2994 O O . SER A 1 361 ? -41.069 3.766 19.687 1.00 91.56 361 SER A O 1
ATOM 2996 N N . TYR A 1 362 ? -42.436 3.830 17.915 1.00 88.75 362 TYR A N 1
ATOM 2997 C CA . TYR A 1 362 ? -41.359 3.687 16.932 1.00 88.75 362 TY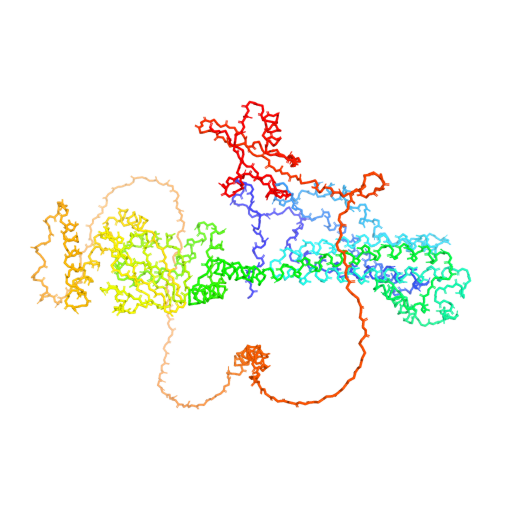R A CA 1
ATOM 2998 C C . TYR A 1 362 ? -40.322 4.824 17.018 1.00 88.75 362 TYR A C 1
ATOM 3000 O O . TYR A 1 362 ? -39.135 4.588 16.799 1.00 88.75 362 TYR A O 1
ATOM 3008 N N . THR A 1 363 ? -40.748 6.044 17.366 1.00 88.75 363 THR A N 1
ATOM 3009 C CA . THR A 1 363 ? -39.865 7.213 17.512 1.00 88.75 363 THR A CA 1
ATOM 3010 C C . THR A 1 363 ? -38.896 7.033 18.678 1.00 88.75 363 THR A C 1
ATOM 3012 O O . THR A 1 363 ? -37.685 7.159 18.484 1.00 88.75 363 THR A O 1
ATOM 3015 N N . CYS A 1 364 ? -39.410 6.657 19.853 1.00 90.69 364 CYS A N 1
ATOM 3016 C CA . CYS A 1 364 ? -38.604 6.381 21.039 1.00 90.69 364 CYS A CA 1
ATOM 3017 C C . CYS A 1 364 ? -37.649 5.197 20.804 1.00 90.69 364 CYS A C 1
ATOM 3019 O O . CYS A 1 364 ? -36.450 5.311 21.066 1.00 90.69 364 CYS A O 1
ATOM 3021 N N . MET A 1 365 ? -38.127 4.102 20.191 1.00 90.06 365 MET A N 1
ATOM 3022 C CA . MET A 1 365 ? -37.257 2.986 19.792 1.00 90.06 365 MET A CA 1
ATOM 3023 C C . MET A 1 365 ? -36.134 3.429 18.845 1.00 90.06 365 MET A C 1
ATOM 3025 O O . MET A 1 365 ? -34.987 3.029 19.032 1.00 90.06 365 MET A O 1
ATOM 3029 N N . LEU A 1 366 ? -36.421 4.268 17.844 1.00 88.06 366 LEU A N 1
ATOM 3030 C CA . LEU A 1 366 ? -35.400 4.756 16.916 1.00 88.06 366 LEU A CA 1
ATOM 3031 C C . LEU A 1 366 ? -34.352 5.619 17.635 1.00 88.06 366 LEU A C 1
ATOM 3033 O O . LEU A 1 366 ? -33.155 5.411 17.431 1.00 88.06 366 LEU A O 1
ATOM 3037 N N . GLN A 1 367 ? -34.771 6.542 18.509 1.00 89.75 367 GLN A N 1
ATOM 3038 C CA . GLN A 1 367 ? -33.845 7.326 19.333 1.00 89.75 367 GLN A CA 1
ATOM 3039 C C . GLN A 1 367 ? -32.950 6.407 20.174 1.00 89.75 367 GLN A C 1
ATOM 3041 O O . GLN A 1 367 ? -31.725 6.530 20.110 1.00 89.75 367 GLN A O 1
ATOM 3046 N N . LEU A 1 368 ? -33.545 5.432 20.867 1.00 91.56 368 LEU A N 1
ATOM 3047 C CA . LEU A 1 368 ? -32.852 4.463 21.713 1.00 91.56 368 LEU A CA 1
ATOM 3048 C C . LEU A 1 368 ? -31.806 3.645 20.938 1.00 91.56 368 LEU A C 1
ATOM 3050 O O . LEU A 1 368 ? -30.646 3.590 21.346 1.00 91.56 368 LEU A O 1
ATOM 3054 N N . VAL A 1 369 ? -32.173 3.083 19.780 1.00 90.56 369 VAL A N 1
ATOM 3055 C CA . VAL A 1 369 ? -31.254 2.303 18.930 1.00 90.56 369 VAL A CA 1
ATOM 3056 C C . VAL A 1 369 ? -30.066 3.151 18.461 1.00 90.56 369 VAL A C 1
ATOM 3058 O O . VAL A 1 369 ? -28.946 2.655 18.381 1.00 90.56 369 VAL A O 1
ATOM 3061 N N . THR A 1 370 ? -30.281 4.438 18.163 1.00 87.69 370 THR A N 1
ATOM 3062 C CA . THR A 1 370 ? -29.199 5.344 17.724 1.00 87.69 370 THR A CA 1
ATOM 3063 C C . THR A 1 370 ? -28.331 5.894 18.857 1.00 87.69 370 THR A C 1
ATOM 3065 O O . THR A 1 370 ? -27.250 6.424 18.583 1.00 87.69 370 THR A O 1
ATOM 3068 N N . ALA A 1 371 ? -28.796 5.777 20.102 1.00 89.44 371 ALA A N 1
ATOM 3069 C CA . ALA A 1 371 ? -28.072 6.145 21.313 1.00 89.44 371 ALA A CA 1
ATOM 3070 C C . ALA A 1 371 ? -27.269 4.980 21.917 1.00 89.44 371 ALA A C 1
ATOM 3072 O O . ALA A 1 371 ? -26.362 5.222 22.711 1.00 89.44 371 ALA A O 1
ATOM 3073 N N . MET A 1 372 ? -27.594 3.735 21.555 1.00 89.00 372 MET A N 1
ATOM 3074 C CA . MET A 1 372 ? -26.912 2.540 22.047 1.00 89.00 372 MET A CA 1
ATOM 3075 C C . MET A 1 372 ? -25.560 2.298 21.372 1.00 89.00 372 MET A C 1
ATOM 3077 O O . MET A 1 372 ? -25.414 2.389 20.153 1.00 89.00 372 MET A O 1
ATOM 3081 N N . GLU A 1 373 ? -24.578 1.908 22.182 1.00 87.12 373 GLU A N 1
ATOM 3082 C CA . GLU A 1 373 ? -23.239 1.518 21.745 1.00 87.12 373 GLU A CA 1
ATOM 3083 C C . GLU A 1 373 ? -23.044 0.010 21.936 1.00 87.12 373 GLU A C 1
ATOM 3085 O O . GLU A 1 373 ? -23.316 -0.531 23.006 1.00 87.12 373 GLU A O 1
ATOM 3090 N N . ALA A 1 374 ? -22.565 -0.685 20.903 1.00 86.56 374 ALA A N 1
ATOM 3091 C CA . ALA A 1 374 ? -22.271 -2.113 20.989 1.00 86.56 374 ALA A CA 1
ATOM 3092 C C . ALA A 1 374 ? -20.870 -2.353 21.564 1.00 86.56 374 ALA A C 1
ATOM 3094 O O . ALA A 1 374 ? -19.868 -1.889 21.014 1.00 86.56 374 ALA A O 1
ATOM 3095 N N . GLU A 1 375 ? -20.799 -3.128 22.641 1.00 86.38 375 GLU A N 1
ATOM 3096 C CA . GLU A 1 375 ? -19.568 -3.440 23.359 1.00 86.38 375 GLU A CA 1
ATOM 3097 C C . GLU A 1 375 ? -19.405 -4.955 23.533 1.00 86.38 375 GLU A C 1
ATOM 3099 O O . GLU A 1 375 ? -20.373 -5.708 23.645 1.00 86.38 375 GLU A O 1
ATOM 3104 N N . TYR A 1 376 ? -18.153 -5.413 23.505 1.00 86.19 376 TYR A N 1
ATOM 3105 C CA . TYR A 1 376 ? -17.802 -6.831 23.541 1.00 86.19 376 TYR A CA 1
ATOM 3106 C C . TYR A 1 376 ? -16.951 -7.119 24.769 1.00 86.19 376 TYR A C 1
ATOM 3108 O O . TYR A 1 376 ? -15.838 -6.596 24.905 1.00 86.19 376 TYR A O 1
ATOM 3116 N N . PHE A 1 377 ? -17.478 -7.988 25.623 1.00 86.44 377 PHE A N 1
ATOM 3117 C CA . PHE A 1 377 ? -16.879 -8.371 26.888 1.00 86.44 377 PHE A CA 1
ATOM 3118 C C . PHE A 1 377 ? -16.340 -9.808 26.798 1.00 86.44 377 PHE A C 1
ATOM 3120 O O . PHE A 1 377 ? -17.045 -10.705 26.313 1.00 86.44 377 PHE A O 1
ATOM 3127 N N . PRO A 1 378 ? -15.085 -10.057 27.217 1.00 86.88 378 PRO A N 1
ATOM 3128 C CA . PRO A 1 378 ? -14.564 -11.413 27.358 1.00 86.88 378 PRO A CA 1
ATOM 3129 C C . PRO A 1 378 ? -15.309 -12.158 28.485 1.00 86.88 378 PRO A C 1
ATOM 3131 O O . PRO A 1 378 ? -15.962 -11.502 29.291 1.00 86.88 378 PRO A O 1
ATOM 3134 N N . PRO A 1 379 ? -15.251 -13.502 28.571 1.00 87.25 379 PRO A N 1
ATOM 3135 C CA . PRO A 1 379 ? -15.755 -14.237 29.733 1.00 87.25 379 PRO A CA 1
ATOM 3136 C C . PRO A 1 379 ? -14.949 -13.924 31.004 1.00 87.25 379 PRO A C 1
ATOM 3138 O O . PRO A 1 379 ? -13.739 -13.724 30.928 1.00 87.25 379 PRO A O 1
ATOM 3141 N N . ARG A 1 380 ? -15.622 -13.992 32.159 1.00 84.44 380 ARG A N 1
ATOM 3142 C CA . ARG A 1 380 ? -15.162 -13.640 33.517 1.00 84.44 380 ARG A CA 1
ATOM 3143 C C . ARG A 1 380 ? -14.930 -12.148 33.777 1.00 84.44 380 ARG A C 1
ATOM 3145 O O . ARG A 1 380 ? -14.350 -11.797 34.796 1.00 84.44 380 ARG A O 1
ATOM 3152 N N . GLU A 1 381 ? -15.424 -11.276 32.906 1.00 86.12 381 GLU A N 1
ATOM 3153 C CA . GLU A 1 381 ? -15.375 -9.830 33.119 1.00 86.12 381 GLU A CA 1
ATOM 3154 C C . GLU A 1 381 ? -16.523 -9.393 34.040 1.00 86.12 381 GLU A C 1
ATOM 3156 O O . GLU A 1 381 ? -17.668 -9.823 33.860 1.00 86.12 381 GLU A O 1
ATOM 3161 N N . LEU A 1 382 ? -16.229 -8.531 35.014 1.00 89.94 382 LEU A N 1
ATOM 3162 C CA . LEU A 1 382 ? -17.230 -7.884 35.863 1.00 89.94 382 LEU A CA 1
ATOM 3163 C C . LEU A 1 382 ? -17.742 -6.627 35.147 1.00 89.94 382 LEU A C 1
ATOM 3165 O O . LEU A 1 382 ? -16.987 -5.682 34.938 1.00 89.94 382 LEU A O 1
ATOM 3169 N N . VAL A 1 383 ? -19.011 -6.635 34.736 1.00 92.75 383 VAL A N 1
ATOM 3170 C CA . VAL A 1 383 ? -19.635 -5.556 33.942 1.00 92.75 383 VAL A CA 1
ATOM 3171 C C . VAL A 1 383 ? -20.267 -4.488 34.838 1.00 92.75 383 VAL A C 1
ATOM 3173 O O . VAL A 1 383 ? -20.253 -3.310 34.499 1.00 92.75 383 VAL A O 1
ATOM 3176 N N . ILE A 1 384 ? -20.831 -4.908 35.973 1.00 93.31 384 ILE A N 1
ATOM 3177 C CA . ILE A 1 384 ? -21.429 -4.050 37.005 1.00 93.31 384 ILE A CA 1
ATOM 3178 C C . ILE A 1 384 ? -21.046 -4.627 38.367 1.00 93.31 384 ILE A C 1
ATOM 3180 O O . ILE A 1 384 ? -21.086 -5.850 38.529 1.00 93.31 384 ILE A O 1
ATOM 3184 N N . LEU A 1 385 ? -20.729 -3.775 39.345 1.00 91.81 385 LEU A N 1
ATOM 3185 C CA . LEU A 1 385 ? -20.506 -4.186 40.733 1.00 91.81 385 LEU A CA 1
ATOM 3186 C C . LEU A 1 385 ? -21.725 -3.893 41.624 1.00 91.81 385 LEU A C 1
ATOM 3188 O O . LEU A 1 385 ? -22.384 -2.859 41.507 1.00 91.81 385 LEU A O 1
ATOM 3192 N N . GLN A 1 386 ? -22.001 -4.786 42.577 1.00 89.31 386 GLN A N 1
ATOM 3193 C CA . GLN A 1 386 ? -23.021 -4.555 43.598 1.00 89.31 386 GLN A CA 1
ATOM 3194 C C . GLN A 1 386 ? -22.704 -3.293 44.424 1.00 89.31 386 GLN A C 1
ATOM 3196 O O . GLN A 1 386 ? -21.572 -3.073 44.851 1.00 89.31 386 GLN A O 1
ATOM 3201 N N . ASN A 1 387 ? -23.736 -2.493 44.703 1.00 88.06 387 ASN A N 1
ATOM 3202 C CA . ASN A 1 387 ? -23.688 -1.182 45.360 1.00 88.06 387 ASN A CA 1
ATOM 3203 C C . ASN A 1 387 ? -22.982 -0.060 44.568 1.00 88.06 387 ASN A C 1
ATOM 3205 O O . ASN A 1 387 ? -22.820 1.040 45.098 1.00 88.06 387 ASN A O 1
ATOM 3209 N N . GLU A 1 388 ? -22.614 -0.283 43.304 1.00 89.94 388 GLU A N 1
ATOM 3210 C CA . GLU A 1 388 ? -22.104 0.774 42.426 1.00 89.94 388 GLU A CA 1
ATOM 3211 C C . GLU A 1 388 ? -23.208 1.779 42.039 1.00 89.94 388 GLU A C 1
ATOM 3213 O O . GLU A 1 388 ? -24.403 1.463 42.039 1.00 89.94 388 GLU A O 1
ATOM 3218 N N . ALA A 1 389 ? -22.819 3.012 41.704 1.00 91.31 389 ALA A N 1
ATOM 3219 C CA . ALA A 1 389 ? -23.739 4.012 41.172 1.00 91.31 389 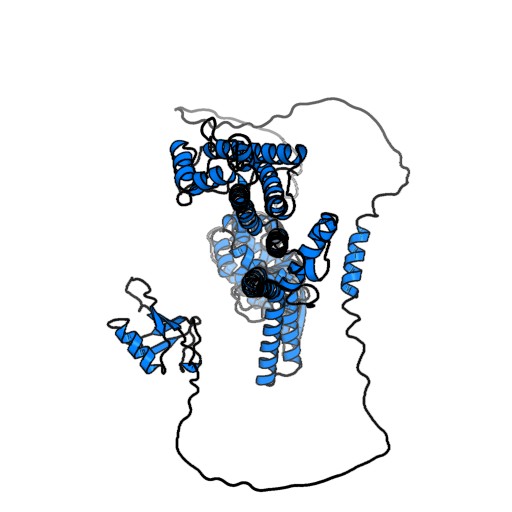ALA A CA 1
ATOM 3220 C C . ALA A 1 389 ? -24.184 3.644 39.736 1.00 91.31 389 ALA A C 1
ATOM 3222 O O . ALA A 1 389 ? -23.353 3.252 38.920 1.00 91.31 389 ALA A O 1
ATOM 3223 N N . PRO A 1 390 ? -25.473 3.795 39.380 1.00 91.06 390 PRO A N 1
ATOM 3224 C CA . PRO A 1 390 ? -26.001 3.336 38.094 1.00 91.06 390 PRO A CA 1
ATOM 3225 C C . PRO A 1 390 ? -25.648 4.284 36.933 1.00 91.06 390 PRO A C 1
ATOM 3227 O O . PRO A 1 390 ? -26.407 5.194 36.589 1.00 91.06 390 PRO A O 1
ATOM 3230 N N . THR A 1 391 ? -24.494 4.061 36.311 1.00 92.25 391 THR A N 1
ATOM 3231 C CA . THR A 1 391 ? -23.970 4.836 35.170 1.00 92.25 391 THR A CA 1
ATOM 3232 C C . THR A 1 391 ? -24.631 4.478 33.838 1.00 92.25 391 THR A C 1
ATOM 3234 O O . THR A 1 391 ? -25.074 5.371 33.111 1.00 92.25 391 THR A O 1
ATOM 3237 N N . ASP A 1 392 ? -24.726 3.181 33.547 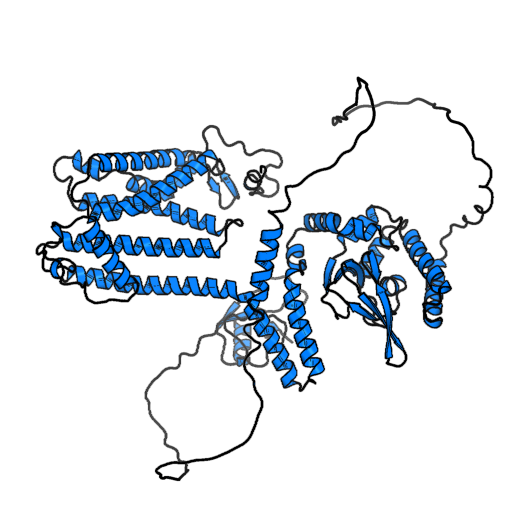1.00 94.50 392 ASP A N 1
ATOM 3238 C CA . ASP A 1 392 ? -25.166 2.622 32.270 1.00 94.50 392 ASP A CA 1
ATOM 3239 C C . ASP A 1 392 ? -26.135 1.437 32.459 1.00 94.50 392 ASP A C 1
ATOM 3241 O O . ASP A 1 392 ? -26.148 0.764 33.492 1.00 94.50 392 ASP A O 1
ATOM 3245 N N . VAL A 1 393 ? -26.932 1.177 31.422 1.00 94.56 393 VAL A N 1
ATOM 3246 C CA . VAL A 1 393 ? -27.861 0.046 31.278 1.00 94.56 393 VAL A CA 1
ATOM 3247 C C . VAL A 1 393 ? -27.422 -0.802 30.089 1.00 94.56 393 VAL A C 1
ATOM 3249 O O . VAL A 1 393 ? -27.012 -0.257 29.059 1.00 94.56 393 VAL A O 1
ATOM 3252 N N . TYR A 1 394 ? -27.530 -2.125 30.215 1.00 95.62 394 TYR A N 1
ATOM 3253 C CA . TYR A 1 394 ? -27.028 -3.075 29.225 1.00 95.62 394 TYR A CA 1
ATOM 3254 C C . TYR A 1 394 ? -28.109 -4.050 28.755 1.00 95.62 394 TYR A C 1
ATOM 3256 O O . TYR A 1 394 ? -28.806 -4.657 29.565 1.00 95.62 394 TYR A O 1
ATOM 3264 N N . ILE A 1 395 ? -28.208 -4.259 27.441 1.00 95.25 395 ILE A N 1
ATOM 3265 C CA . ILE A 1 395 ? -29.015 -5.332 26.837 1.00 95.25 395 ILE A CA 1
ATOM 3266 C C 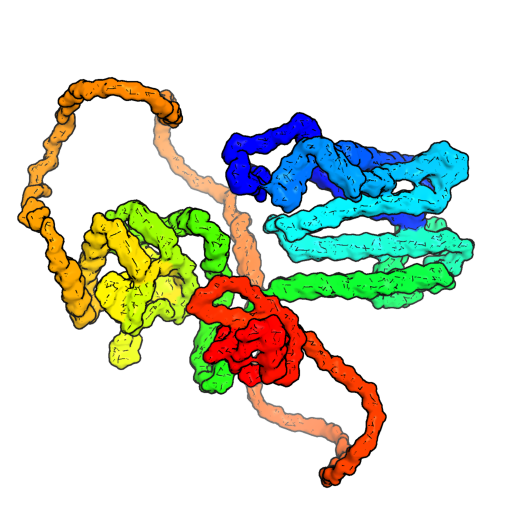. ILE A 1 395 ? -28.073 -6.410 26.303 1.00 95.25 395 ILE A C 1
ATOM 3268 O O . ILE A 1 395 ? -27.165 -6.116 25.524 1.00 95.25 395 ILE A O 1
ATOM 3272 N N . LEU A 1 396 ? -28.302 -7.666 26.683 1.00 94.38 396 LEU A N 1
ATOM 3273 C CA . LEU A 1 396 ? -27.519 -8.808 26.223 1.00 94.38 396 LEU A CA 1
ATOM 3274 C C . LEU A 1 396 ? -27.975 -9.230 24.817 1.00 94.38 396 LEU A C 1
ATOM 3276 O O . LEU A 1 396 ? -29.071 -9.752 24.636 1.00 94.38 396 LEU A O 1
ATOM 3280 N N . VAL A 1 397 ? -27.130 -9.023 23.803 1.00 91.75 397 VAL A N 1
ATOM 3281 C CA . VAL A 1 397 ? -27.410 -9.410 22.404 1.00 91.75 397 VAL A CA 1
ATOM 3282 C C . VAL A 1 397 ? -27.063 -10.876 22.158 1.00 91.75 397 VAL A C 1
ATOM 3284 O O . VAL A 1 397 ? -27.786 -11.594 21.474 1.00 91.75 397 VAL A O 1
ATOM 3287 N N . SER A 1 398 ? -25.928 -11.316 22.699 1.00 90.75 398 SER A N 1
ATOM 3288 C CA . SER A 1 398 ? -25.391 -12.667 22.544 1.00 90.75 398 SER A CA 1
ATOM 3289 C C . SER A 1 398 ? -24.409 -12.957 23.675 1.00 90.75 398 SER A C 1
ATOM 3291 O O . SER A 1 398 ? -23.757 -12.039 24.166 1.00 90.75 398 SER A O 1
ATOM 3293 N N . GLY A 1 399 ? -24.284 -14.222 24.073 1.00 92.12 399 GLY A N 1
ATOM 3294 C CA . GLY A 1 399 ? -23.493 -14.645 25.230 1.00 92.12 399 GLY A CA 1
ATOM 3295 C C . GLY A 1 399 ? -24.370 -15.051 26.412 1.00 92.12 399 GLY A C 1
ATOM 3296 O O . GLY A 1 399 ? -25.499 -15.507 26.225 1.00 92.12 399 GLY A O 1
ATOM 3297 N N . ALA A 1 400 ? -23.816 -14.949 27.618 1.00 93.88 400 ALA A N 1
ATOM 3298 C CA . ALA A 1 400 ? -24.512 -15.226 28.873 1.00 93.88 400 ALA A CA 1
ATOM 3299 C C . ALA A 1 400 ? -23.783 -14.538 30.034 1.00 93.88 400 ALA A C 1
ATOM 3301 O O . ALA A 1 400 ? -22.546 -14.552 30.082 1.00 93.88 400 ALA A O 1
ATOM 3302 N N . VAL A 1 401 ? -24.543 -13.986 30.979 1.00 95.06 401 VAL A N 1
ATOM 3303 C CA . VAL A 1 401 ? -24.013 -13.340 32.190 1.00 95.06 401 VAL A CA 1
ATOM 3304 C C . VAL A 1 401 ? -24.611 -13.977 33.443 1.00 95.06 401 VAL A C 1
ATOM 3306 O O . VAL A 1 401 ? -25.772 -14.366 33.451 1.00 95.06 401 VAL A O 1
ATOM 3309 N N . GLU A 1 402 ? -23.805 -14.124 34.485 1.00 94.69 402 GLU A N 1
ATOM 3310 C CA . GLU A 1 402 ? -24.224 -14.509 35.829 1.00 94.69 402 GLU A CA 1
ATOM 3311 C C . GLU A 1 402 ? -24.560 -13.259 36.637 1.00 94.69 402 GLU A C 1
ATOM 3313 O O . GLU A 1 402 ? -23.745 -12.341 36.751 1.00 94.69 402 GLU A O 1
ATOM 3318 N N . GLU A 1 403 ? -25.741 -13.268 37.241 1.00 91.31 403 GLU A N 1
ATOM 3319 C CA . GLU A 1 403 ? -26.127 -12.330 38.285 1.00 91.31 403 GLU A CA 1
ATOM 3320 C C . GLU A 1 403 ? -25.671 -12.897 39.632 1.00 91.31 403 GLU A C 1
ATOM 3322 O O . GLU A 1 403 ? -26.016 -14.028 39.994 1.00 91.31 403 GLU A O 1
ATOM 3327 N N . ARG A 1 404 ? -24.867 -12.133 40.373 1.00 89.62 404 ARG A N 1
ATOM 3328 C CA . ARG A 1 404 ? -24.324 -12.522 41.677 1.00 89.62 404 ARG A CA 1
ATOM 3329 C C . ARG A 1 404 ? -24.679 -11.500 42.743 1.00 89.62 404 ARG A C 1
ATOM 3331 O O . ARG A 1 404 ? -24.689 -10.297 42.490 1.00 89.62 404 ARG A O 1
ATOM 3338 N N . PHE A 1 405 ? -24.899 -11.975 43.961 1.00 84.25 405 PHE A N 1
ATOM 3339 C CA . PHE A 1 405 ? -24.967 -11.128 45.147 1.00 84.25 405 PHE A CA 1
ATOM 3340 C C . PHE A 1 405 ? -23.921 -11.565 46.170 1.00 84.25 405 PHE A C 1
ATOM 3342 O O . PHE A 1 405 ? -23.570 -12.744 46.257 1.00 84.25 405 PHE A O 1
ATOM 3349 N N . VAL A 1 406 ? -23.474 -10.621 46.991 1.00 80.50 406 VAL A N 1
ATOM 3350 C CA . VAL A 1 406 ? -22.688 -10.879 48.196 1.00 80.50 406 VAL A CA 1
ATOM 3351 C C . VAL A 1 406 ? -23.607 -10.754 49.412 1.00 80.50 406 VAL A C 1
ATOM 3353 O O . VAL A 1 406 ? -24.198 -9.700 49.645 1.00 80.50 406 VAL A O 1
ATOM 3356 N N . ILE A 1 407 ? -23.724 -11.827 50.198 1.00 77.50 407 ILE A N 1
ATOM 3357 C CA . ILE A 1 407 ? -24.283 -11.802 51.562 1.00 77.50 407 ILE A CA 1
ATOM 3358 C C . ILE A 1 407 ? -23.188 -12.303 52.501 1.00 77.50 407 ILE A C 1
ATOM 3360 O O . ILE A 1 407 ? -22.561 -13.322 52.221 1.00 77.50 407 ILE A O 1
ATOM 3364 N N . ASP A 1 408 ? -22.942 -11.573 53.590 1.00 68.75 408 ASP A N 1
ATOM 3365 C CA . ASP A 1 408 ? -21.965 -11.914 54.638 1.00 68.75 408 ASP A CA 1
ATOM 3366 C C . ASP A 1 408 ? -20.551 -12.248 54.112 1.00 68.75 408 ASP A C 1
ATOM 3368 O O . ASP A 1 408 ? -19.835 -13.082 54.662 1.00 68.75 408 ASP A O 1
ATOM 3372 N N . GLY A 1 409 ? -20.142 -11.593 53.017 1.00 73.31 409 GLY A N 1
ATOM 3373 C CA . GLY A 1 409 ? -18.847 -11.806 52.358 1.00 73.31 409 GLY A CA 1
ATOM 3374 C C . GLY A 1 409 ? -18.775 -13.024 51.427 1.00 73.31 409 GLY A C 1
ATOM 3375 O O . GLY A 1 409 ? -17.717 -13.281 50.858 1.00 73.31 409 GLY A O 1
ATOM 3376 N N . VAL A 1 410 ? -19.875 -13.759 51.235 1.00 77.56 410 VAL A N 1
ATOM 3377 C CA . VAL A 1 410 ? -19.952 -14.927 50.345 1.00 77.56 410 VAL A CA 1
ATOM 3378 C C . VAL A 1 410 ? -20.688 -14.559 49.055 1.00 77.56 410 VAL A C 1
ATOM 3380 O O . VAL A 1 410 ? -21.861 -14.181 49.093 1.00 77.56 410 VAL A O 1
ATOM 3383 N N . GLU A 1 411 ? -20.020 -14.709 47.906 1.00 79.19 411 GLU A N 1
ATOM 3384 C CA . GLU A 1 411 ? -20.673 -14.638 46.592 1.00 79.19 411 GLU A CA 1
ATOM 3385 C C . GLU A 1 411 ? -21.629 -15.822 46.392 1.00 79.19 411 GLU A C 1
ATOM 3387 O O . GLU A 1 411 ? -21.257 -16.986 46.564 1.00 79.19 411 GLU A O 1
ATOM 3392 N N . LYS A 1 412 ? -22.857 -15.528 45.964 1.00 83.12 412 LYS A N 1
ATOM 3393 C CA . LYS A 1 412 ? -23.822 -16.516 45.474 1.00 83.12 412 LYS A CA 1
ATOM 3394 C C . LYS A 1 412 ? -24.346 -16.095 44.107 1.00 83.12 412 LYS A C 1
ATOM 3396 O O . LYS A 1 412 ? -24.679 -14.931 43.893 1.00 83.12 412 LYS A O 1
ATOM 3401 N N . VAL A 1 413 ? -24.444 -17.063 43.198 1.00 83.62 413 VAL A N 1
ATOM 3402 C CA . VAL A 1 413 ? -25.076 -16.883 41.886 1.00 83.62 413 VAL A CA 1
ATOM 3403 C C . VAL A 1 413 ? -26.592 -16.937 42.070 1.00 83.62 413 VAL A C 1
ATOM 3405 O O . VAL A 1 413 ? -27.127 -17.942 42.535 1.00 83.62 413 VAL A O 1
ATOM 3408 N N . GLN A 1 414 ? -27.263 -15.845 41.718 1.00 81.31 414 GLN A N 1
ATOM 3409 C CA . GLN A 1 414 ? -28.715 -15.681 41.769 1.00 81.31 414 GLN A CA 1
ATOM 3410 C C . GLN A 1 414 ? -29.390 -16.274 40.527 1.00 81.31 414 GLN A C 1
ATOM 3412 O O . GLN A 1 414 ? -30.438 -16.914 40.619 1.00 81.31 414 GLN A O 1
ATOM 3417 N N . GLY A 1 415 ? -28.778 -16.070 39.361 1.00 86.56 415 GLY A N 1
ATOM 3418 C CA . GLY A 1 415 ? -29.318 -16.490 38.076 1.00 86.56 415 GLY A CA 1
ATOM 3419 C C . GLY A 1 415 ? -28.312 -16.336 36.941 1.00 86.56 415 GLY A C 1
ATOM 3420 O O . GLY A 1 415 ? -27.234 -15.765 37.107 1.00 86.56 415 GLY A O 1
ATOM 3421 N N . VAL A 1 416 ? -28.682 -16.858 35.773 1.00 90.75 416 VAL A N 1
ATOM 3422 C CA . VAL A 1 416 ? -27.947 -16.678 34.516 1.00 90.75 416 VAL A CA 1
ATOM 3423 C C . VAL A 1 416 ? -28.896 -16.045 33.512 1.00 90.75 416 VAL A C 1
ATOM 3425 O O . VAL A 1 416 ? -29.992 -16.564 33.303 1.00 90.75 416 VAL A O 1
ATOM 3428 N N . MET A 1 417 ? -28.461 -14.949 32.900 1.00 92.19 417 MET A N 1
ATOM 3429 C CA . MET A 1 417 ? -29.204 -14.210 31.886 1.00 92.19 417 MET A CA 1
ATOM 3430 C C . MET A 1 417 ? -28.679 -14.533 30.484 1.00 92.19 417 MET A C 1
ATOM 3432 O O . MET A 1 417 ? -27.487 -14.807 30.288 1.00 92.19 417 MET A O 1
ATOM 3436 N N . TYR A 1 418 ? -29.573 -14.470 29.503 1.00 92.38 418 TYR A N 1
ATOM 3437 C CA . TYR A 1 418 ? -29.361 -14.871 28.116 1.00 92.38 418 TYR A CA 1
ATOM 3438 C C . TYR A 1 418 ? -29.756 -13.766 27.118 1.00 92.38 418 TYR A C 1
ATOM 3440 O O . TYR A 1 418 ? -30.247 -12.695 27.471 1.00 92.38 418 TYR A O 1
ATOM 3448 N N . ALA A 1 419 ? -29.499 -14.015 25.832 1.00 91.12 419 ALA A N 1
ATOM 3449 C CA . ALA A 1 419 ? -29.777 -13.072 24.751 1.00 91.12 419 ALA A CA 1
ATOM 3450 C C . ALA A 1 419 ? -31.245 -12.593 24.726 1.00 91.12 419 ALA A C 1
ATOM 3452 O O . ALA A 1 419 ? -32.172 -13.402 24.690 1.00 91.12 419 ALA A O 1
ATOM 3453 N N . GLY A 1 420 ? -31.439 -11.272 24.671 1.00 87.94 420 GLY A N 1
ATOM 3454 C CA . GLY A 1 420 ? -32.738 -10.594 24.720 1.00 87.94 420 GLY A CA 1
ATOM 3455 C C . GLY A 1 420 ? -33.128 -10.055 26.102 1.00 87.94 420 GLY A C 1
ATOM 3456 O O . GLY A 1 420 ? -34.145 -9.370 26.212 1.00 87.94 420 GLY A O 1
ATOM 3457 N N . GLU A 1 421 ? -32.338 -10.331 27.142 1.00 91.69 421 GLU A N 1
ATOM 3458 C CA . GLU A 1 421 ? -32.547 -9.805 28.494 1.00 91.69 421 GLU A CA 1
ATOM 3459 C C . GLU A 1 421 ? -31.744 -8.512 28.735 1.00 91.69 421 GLU A C 1
ATOM 3461 O O . GLU A 1 421 ? -30.783 -8.203 28.026 1.00 91.69 421 GLU A O 1
ATOM 3466 N N . ILE A 1 422 ? -32.181 -7.723 29.718 1.00 93.50 422 ILE A N 1
ATOM 3467 C CA . ILE A 1 422 ? -31.657 -6.395 30.071 1.00 93.50 422 ILE A CA 1
ATOM 3468 C C . ILE A 1 422 ? -31.257 -6.392 31.547 1.00 93.50 422 ILE A C 1
ATOM 3470 O O . ILE A 1 422 ? -31.932 -7.037 32.344 1.00 93.50 422 ILE A O 1
ATOM 3474 N N . PHE A 1 423 ? -30.168 -5.701 31.886 1.00 93.50 423 PHE A N 1
ATOM 3475 C CA . PHE A 1 423 ? -29.708 -5.522 33.261 1.00 93.50 423 PHE A CA 1
ATOM 3476 C C . PHE A 1 423 ? -29.173 -4.102 33.519 1.00 93.50 423 PHE A C 1
ATOM 3478 O O . PHE A 1 423 ? -28.723 -3.393 32.612 1.00 93.50 423 PHE A O 1
ATOM 3485 N N . GLY A 1 424 ? -29.205 -3.689 34.789 1.00 91.06 424 GLY A N 1
ATOM 3486 C CA . GLY A 1 424 ? -28.812 -2.352 35.254 1.00 91.06 424 GLY A CA 1
ATOM 3487 C C . GLY A 1 424 ? -29.924 -1.293 35.183 1.00 91.06 424 GLY A C 1
ATOM 3488 O O . GLY A 1 424 ? -29.800 -0.235 35.803 1.00 91.06 424 GLY A O 1
ATOM 3489 N N . GLU A 1 425 ? -31.042 -1.586 34.513 1.00 90.19 425 GLU A N 1
ATOM 3490 C CA . GLU A 1 425 ? -32.234 -0.734 34.399 1.00 90.19 425 GLU A CA 1
ATOM 3491 C C . GLU A 1 425 ? -32.870 -0.435 35.762 1.00 90.19 425 GLU A C 1
ATOM 3493 O O . GLU A 1 425 ? -33.380 0.662 35.990 1.00 90.19 425 GLU A O 1
ATOM 3498 N N . ILE A 1 426 ? -32.764 -1.393 36.686 1.00 85.38 426 ILE A N 1
ATOM 3499 C CA . ILE A 1 426 ? -33.236 -1.307 38.069 1.00 85.38 426 ILE A CA 1
ATOM 3500 C C . ILE A 1 426 ? -32.555 -0.147 38.811 1.00 85.38 426 ILE A C 1
ATOM 3502 O O . ILE A 1 426 ? -33.230 0.710 39.387 1.00 85.38 426 ILE A O 1
ATOM 3506 N N . GLY A 1 427 ? -31.219 -0.091 38.776 1.00 85.81 427 GLY A N 1
ATOM 3507 C CA . GLY A 1 427 ? -30.456 1.006 39.369 1.00 85.81 427 GLY A CA 1
ATOM 3508 C C . GLY A 1 427 ? -30.709 2.324 38.637 1.00 85.81 427 GLY A C 1
ATOM 3509 O O . GLY A 1 427 ? -30.980 3.349 39.270 1.00 85.81 427 GLY A O 1
ATOM 3510 N N . ALA A 1 428 ? -30.681 2.282 37.301 1.00 87.81 428 ALA A N 1
ATOM 3511 C CA . ALA A 1 428 ? -30.818 3.451 36.439 1.00 87.81 428 ALA A CA 1
ATOM 3512 C C . ALA A 1 428 ? -32.144 4.193 36.646 1.00 87.81 428 ALA A C 1
ATOM 3514 O O . ALA A 1 428 ? -32.136 5.388 36.954 1.00 87.81 428 ALA A O 1
ATOM 3515 N N . LEU A 1 429 ? -33.281 3.503 36.517 1.00 86.81 429 LEU A N 1
ATOM 3516 C CA . LEU A 1 429 ? -34.607 4.115 36.601 1.00 86.81 429 LEU A CA 1
ATOM 3517 C C . LEU A 1 429 ? -34.939 4.500 38.050 1.00 86.81 429 LEU A C 1
ATOM 3519 O O . LEU A 1 429 ? -35.100 5.686 38.341 1.00 86.81 429 LEU A O 1
ATOM 3523 N N . CYS A 1 430 ? -34.892 3.551 38.993 1.00 82.31 430 CYS A N 1
ATOM 3524 C CA . CYS A 1 430 ? -35.233 3.808 40.400 1.00 82.31 430 CYS A CA 1
ATOM 3525 C C . CYS A 1 430 ? -34.213 4.701 41.145 1.00 82.31 430 CYS A C 1
ATOM 3527 O O . CYS A 1 430 ? -34.445 5.099 42.294 1.00 82.31 430 CYS A O 1
ATOM 3529 N N . SER A 1 431 ? -33.093 5.054 40.502 1.00 83.81 431 SER A N 1
ATOM 3530 C CA . SER A 1 431 ? -32.051 5.953 41.017 1.00 83.81 431 SER A CA 1
ATOM 3531 C C . SER A 1 431 ? -31.495 5.461 42.358 1.00 83.81 431 SER A C 1
ATOM 3533 O O . SER A 1 431 ? -31.618 6.114 43.398 1.00 83.81 431 SER A O 1
ATOM 3535 N N . VAL A 1 432 ? -30.972 4.239 42.339 1.00 85.31 432 VAL A N 1
ATOM 3536 C CA . VAL A 1 432 ? -30.506 3.460 43.497 1.00 85.31 432 VAL A CA 1
ATOM 3537 C C . VAL A 1 432 ? -29.225 2.703 43.140 1.00 85.31 432 VAL A C 1
ATOM 3539 O O . VAL A 1 432 ? -28.995 2.459 41.955 1.00 85.31 432 VAL A O 1
ATOM 3542 N N . PRO A 1 433 ? -28.390 2.332 44.129 1.00 88.00 433 PRO A N 1
ATOM 3543 C CA . PRO A 1 433 ? -27.203 1.520 43.879 1.00 88.00 433 PRO A CA 1
ATOM 3544 C C . PRO A 1 433 ? -27.555 0.190 43.207 1.00 88.00 433 PRO A C 1
ATOM 3546 O O . PRO A 1 433 ? -28.638 -0.358 43.439 1.00 88.00 433 PRO A O 1
ATOM 3549 N N . GLN A 1 434 ? -26.640 -0.328 42.390 1.00 88.62 434 GLN A N 1
ATOM 3550 C CA . GLN A 1 434 ? -26.867 -1.560 41.639 1.00 88.62 434 GLN A CA 1
ATOM 3551 C C . GLN A 1 434 ? -27.064 -2.753 42.597 1.00 88.62 434 GLN A C 1
ATOM 3553 O O . GLN A 1 434 ? -26.218 -2.984 43.464 1.00 88.62 434 GLN A O 1
ATOM 3558 N N . PRO A 1 435 ? -28.173 -3.511 42.490 1.00 84.06 435 PRO A N 1
ATOM 3559 C CA . PRO A 1 435 ? -28.510 -4.549 43.468 1.00 84.06 435 PRO A CA 1
ATOM 3560 C C . PRO A 1 435 ? -27.632 -5.805 43.372 1.00 84.06 435 PRO A C 1
ATOM 3562 O O . PRO A 1 435 ? -27.567 -6.562 44.342 1.00 84.06 435 PRO A O 1
ATOM 3565 N N . PHE A 1 436 ? -26.947 -6.012 42.243 1.00 88.38 436 PHE A N 1
ATOM 3566 C CA . PHE A 1 436 ? -26.186 -7.222 41.930 1.00 88.38 436 PHE A CA 1
ATOM 3567 C C . PHE A 1 436 ? -24.861 -6.902 41.234 1.00 88.38 436 PHE A C 1
ATOM 3569 O O . PHE A 1 436 ? -24.731 -5.883 40.556 1.00 88.38 436 PHE A O 1
ATOM 3576 N N . THR A 1 437 ? -23.907 -7.819 41.366 1.00 91.62 437 THR A N 1
ATOM 3577 C CA . THR A 1 437 ? -22.699 -7.885 40.542 1.00 91.62 437 THR A CA 1
ATOM 3578 C C . THR A 1 437 ? -23.004 -8.723 39.301 1.00 91.62 437 THR A C 1
ATOM 3580 O O . THR A 1 437 ? -23.502 -9.842 39.426 1.00 91.62 437 THR A O 1
ATOM 3583 N N . ILE A 1 438 ? -22.690 -8.218 38.107 1.00 94.00 438 ILE A N 1
ATOM 3584 C CA . ILE A 1 438 ? -22.915 -8.925 36.838 1.00 94.00 438 ILE A CA 1
ATOM 3585 C C . ILE A 1 438 ? -21.575 -9.379 36.256 1.00 94.00 438 ILE A C 1
ATOM 3587 O O . ILE A 1 438 ? -20.711 -8.549 35.972 1.00 94.00 438 ILE A O 1
ATOM 3591 N N . CYS A 1 439 ? -21.408 -10.687 36.048 1.00 92.94 439 CYS A N 1
ATOM 3592 C CA . CYS A 1 439 ? -20.184 -11.291 35.514 1.00 92.94 439 CYS A CA 1
ATOM 3593 C C . CYS A 1 439 ? -20.461 -12.047 34.207 1.00 92.94 439 CYS A C 1
ATOM 3595 O O . CYS A 1 439 ? -21.403 -12.830 34.124 1.00 92.94 439 CYS A O 1
ATOM 3597 N N . THR A 1 440 ? -19.649 -11.873 33.166 1.00 92.56 440 THR A N 1
ATOM 3598 C CA . THR A 1 440 ? -19.800 -12.654 31.927 1.00 92.56 440 THR A CA 1
ATOM 3599 C C . THR A 1 440 ? -19.352 -14.110 32.113 1.00 92.56 440 THR A C 1
ATOM 3601 O O . THR A 1 440 ? -18.307 -14.389 32.693 1.00 92.56 440 THR A O 1
ATOM 3604 N N . THR A 1 441 ? -20.080 -15.077 31.549 1.00 90.38 441 THR A N 1
ATOM 3605 C CA . THR A 1 441 ? -19.644 -16.497 31.534 1.00 90.38 441 THR A CA 1
ATOM 3606 C C . THR A 1 441 ? -19.073 -16.925 30.186 1.00 90.38 441 THR A C 1
ATOM 3608 O O . THR A 1 441 ? -18.228 -17.818 30.100 1.00 90.38 441 THR A O 1
ATOM 3611 N N . LYS A 1 442 ? -19.517 -16.260 29.117 1.00 89.62 442 LYS A N 1
ATOM 3612 C CA . LYS A 1 442 ? -19.078 -16.439 27.728 1.00 89.62 442 LYS A CA 1
ATOM 3613 C C . LYS A 1 442 ? -18.653 -15.088 27.156 1.00 89.62 442 LYS A C 1
ATOM 3615 O O . LYS A 1 442 ? -18.984 -14.049 27.728 1.00 89.62 442 LYS A O 1
ATOM 3620 N N . ILE A 1 443 ? -17.970 -15.097 26.007 1.00 88.25 443 ILE A N 1
ATOM 3621 C CA . ILE A 1 443 ? -17.812 -13.873 25.203 1.00 88.25 443 ILE A CA 1
ATOM 3622 C C . ILE A 1 443 ? -19.220 -13.332 24.953 1.00 88.25 443 ILE A C 1
ATOM 3624 O O . ILE A 1 443 ? -20.062 -14.054 24.414 1.00 88.25 443 ILE A O 1
ATOM 3628 N N . SER A 1 444 ? -19.474 -12.109 25.406 1.00 90.62 444 SER A N 1
ATOM 3629 C CA . SER A 1 444 ? -20.812 -11.526 25.429 1.00 90.62 444 SER A CA 1
ATOM 3630 C C . SER A 1 444 ? -20.815 -10.183 24.711 1.00 90.62 444 SER A C 1
ATOM 3632 O O . SER A 1 444 ? -19.931 -9.352 24.917 1.00 90.62 444 SER A O 1
ATOM 3634 N N . GLN A 1 445 ? -21.804 -9.993 23.844 1.00 90.88 445 GLN A N 1
ATOM 3635 C CA . GLN A 1 445 ? -22.066 -8.740 23.152 1.00 90.88 445 GLN A CA 1
ATOM 3636 C C . GLN A 1 445 ? -23.199 -8.025 23.882 1.00 90.88 445 GLN A C 1
ATOM 3638 O O . GLN A 1 445 ? -24.304 -8.563 23.989 1.00 90.88 445 GLN A O 1
ATOM 3643 N N . LEU A 1 446 ? -22.916 -6.821 24.367 1.00 92.44 446 LEU A N 1
ATOM 3644 C CA . LEU A 1 446 ? -23.851 -5.981 25.103 1.00 92.44 446 LEU A CA 1
ATOM 3645 C C . LEU A 1 446 ? -24.139 -4.699 24.317 1.00 92.44 446 LEU A C 1
ATOM 3647 O O . LEU A 1 446 ? -23.252 -4.158 23.659 1.00 92.44 446 LEU A O 1
ATOM 3651 N N . LEU A 1 447 ? -25.366 -4.194 24.410 1.00 92.75 447 LEU A N 1
ATOM 3652 C CA . LEU A 1 447 ? -25.715 -2.834 24.000 1.00 92.75 447 LEU A CA 1
ATOM 3653 C C . LEU A 1 447 ? -25.777 -1.955 25.239 1.00 92.75 447 LEU A C 1
ATOM 3655 O O . LEU A 1 447 ? -26.637 -2.171 26.089 1.00 92.75 447 LEU A O 1
ATOM 3659 N N . ARG A 1 448 ? -24.870 -0.985 25.324 1.00 93.38 448 ARG A N 1
ATOM 3660 C CA . ARG A 1 448 ? -24.759 -0.018 26.413 1.00 93.38 448 ARG A CA 1
ATOM 3661 C C . ARG A 1 448 ? -25.550 1.242 26.071 1.00 93.38 448 ARG A C 1
ATOM 3663 O O . ARG A 1 448 ? -25.395 1.790 24.980 1.00 93.38 448 ARG A O 1
ATOM 3670 N N . VAL A 1 449 ? -26.359 1.732 27.006 1.00 94.56 449 VAL A N 1
ATOM 3671 C CA . VAL A 1 449 ? -26.945 3.081 26.974 1.00 94.56 449 VAL A CA 1
ATOM 3672 C C . VAL A 1 449 ? -26.761 3.735 28.338 1.00 94.56 449 VAL A C 1
ATOM 3674 O O . VAL A 1 449 ? -26.997 3.102 29.364 1.00 94.56 449 VAL A O 1
ATOM 3677 N N . SER A 1 450 ? -26.343 4.999 28.373 1.00 95.00 450 SER A N 1
ATOM 3678 C CA . SER A 1 450 ? -26.160 5.691 29.652 1.00 95.00 450 SER A CA 1
ATOM 3679 C C . SER A 1 450 ? -27.493 6.006 30.321 1.00 95.00 450 SER A C 1
ATOM 3681 O O . SER A 1 450 ? -28.443 6.412 29.649 1.00 95.00 450 SER A O 1
ATOM 3683 N N . THR A 1 451 ? -27.551 5.882 31.650 1.00 93.31 451 THR A N 1
ATOM 3684 C CA . THR A 1 451 ? -28.729 6.183 32.480 1.00 93.31 451 THR A CA 1
ATOM 3685 C C . THR A 1 451 ? -29.321 7.560 32.175 1.00 93.31 451 THR A C 1
ATOM 3687 O O . THR A 1 451 ? -30.541 7.713 32.133 1.00 93.31 451 THR A O 1
ATOM 3690 N N . THR A 1 452 ? -28.477 8.570 31.944 1.00 93.25 452 THR A N 1
ATOM 3691 C CA . THR A 1 452 ? -28.919 9.940 31.628 1.00 93.25 452 THR A CA 1
ATOM 3692 C C . THR A 1 452 ? -29.574 10.020 30.252 1.00 93.25 452 THR A C 1
ATOM 3694 O O . THR A 1 452 ? -30.644 10.601 30.110 1.00 93.25 452 THR A O 1
ATOM 3697 N N . VAL A 1 453 ? -28.972 9.385 29.246 1.00 93.94 453 VAL A N 1
ATOM 3698 C CA . VAL A 1 453 ? -29.487 9.350 27.872 1.00 93.94 453 VAL A CA 1
ATOM 3699 C C . VAL A 1 453 ? -30.791 8.555 27.800 1.00 93.94 453 VAL A C 1
ATOM 3701 O O . VAL A 1 453 ? -31.738 9.009 27.166 1.00 93.94 453 VAL A O 1
ATOM 3704 N N . LEU A 1 454 ? -30.873 7.419 28.500 1.00 93.19 454 LEU A N 1
ATOM 3705 C CA . LEU A 1 454 ? -32.091 6.616 28.600 1.00 93.19 454 LEU A CA 1
ATOM 3706 C C . LEU A 1 454 ? -33.245 7.421 29.217 1.00 93.19 454 LEU A C 1
ATOM 3708 O O . LEU A 1 454 ? -34.336 7.432 28.654 1.00 93.19 454 LEU A O 1
ATOM 3712 N N . LYS A 1 455 ? -33.001 8.129 30.329 1.00 91.19 455 LYS A N 1
ATOM 3713 C CA . LYS A 1 455 ? -34.013 8.993 30.960 1.00 91.19 455 LYS A CA 1
ATOM 3714 C C . LYS A 1 455 ? -34.462 10.118 30.039 1.00 91.19 455 LYS A C 1
ATOM 3716 O O . LYS A 1 455 ? -35.658 10.256 29.832 1.00 91.19 455 LYS A O 1
ATOM 3721 N N . ASN A 1 456 ? -33.530 10.839 29.417 1.00 92.44 456 ASN A N 1
ATOM 3722 C CA . ASN A 1 456 ? -33.867 11.922 28.491 1.00 92.44 456 ASN A CA 1
ATOM 3723 C C . ASN A 1 456 ? -34.752 11.431 27.327 1.00 92.44 456 ASN A C 1
ATOM 3725 O O . ASN A 1 456 ? -35.735 12.083 27.000 1.00 92.44 456 ASN A O 1
ATOM 3729 N N . ILE A 1 457 ? -34.450 10.267 26.735 1.00 92.38 457 ILE A N 1
ATOM 3730 C CA . ILE A 1 457 ? -35.259 9.688 25.644 1.00 92.38 457 ILE A CA 1
ATOM 3731 C C . ILE A 1 457 ? -36.672 9.321 26.127 1.00 92.38 457 ILE A C 1
ATOM 3733 O O . ILE A 1 457 ? -37.642 9.535 25.401 1.00 92.38 457 ILE A O 1
ATOM 3737 N N . ILE A 1 458 ? -36.811 8.801 27.350 1.00 90.19 458 ILE A N 1
ATOM 3738 C CA . ILE A 1 458 ? -38.120 8.480 27.936 1.00 90.19 458 ILE A CA 1
ATOM 3739 C C . ILE A 1 458 ? -38.904 9.766 28.267 1.00 90.19 458 ILE A C 1
ATOM 3741 O O . ILE A 1 458 ? -40.077 9.866 27.926 1.00 90.19 458 ILE A O 1
ATOM 3745 N N . GLU A 1 459 ? -38.260 10.775 28.861 1.00 88.38 459 GLU A N 1
ATOM 3746 C CA . GLU A 1 459 ? -38.874 12.068 29.216 1.00 88.38 459 GLU A CA 1
ATOM 3747 C C . GLU A 1 459 ? -39.296 12.895 27.982 1.00 88.38 459 GLU A C 1
ATOM 3749 O O . GLU A 1 459 ? -40.302 13.612 28.026 1.00 88.38 459 GLU A O 1
ATOM 3754 N N . GLU A 1 460 ? -38.568 12.779 26.864 1.00 89.69 460 GLU A N 1
ATOM 3755 C CA . GLU A 1 460 ? -38.957 13.353 25.567 1.00 89.69 460 GLU A CA 1
ATOM 3756 C C . GLU A 1 460 ? -40.239 12.707 25.005 1.00 89.69 460 GLU A C 1
ATOM 3758 O O . GLU A 1 460 ? -41.053 13.397 24.386 1.00 89.69 460 GLU A O 1
ATOM 3763 N N . ASN A 1 461 ? -40.463 11.412 25.261 1.00 89.38 461 ASN A N 1
ATOM 3764 C CA . ASN A 1 461 ? -41.598 10.633 24.754 1.00 89.38 461 ASN A CA 1
ATOM 3765 C C . ASN A 1 461 ? -42.589 10.293 25.885 1.00 89.38 461 ASN A C 1
ATOM 3767 O O . ASN A 1 461 ? -42.728 9.143 26.296 1.00 89.38 461 ASN A O 1
ATOM 3771 N N . LYS A 1 462 ? -43.316 11.301 26.380 1.00 83.94 462 LYS A N 1
ATOM 3772 C CA . LYS A 1 462 ? -44.214 11.192 27.554 1.00 83.94 462 LYS A CA 1
ATOM 3773 C C . LYS A 1 462 ? -45.256 10.067 27.495 1.00 83.94 462 LYS A C 1
ATOM 3775 O O . LYS A 1 462 ? -45.609 9.515 28.534 1.00 83.94 462 LYS A O 1
ATOM 3780 N N . ASP A 1 463 ? -45.741 9.726 26.303 1.00 81.94 463 ASP A N 1
ATOM 3781 C CA . ASP A 1 463 ? -46.699 8.628 26.114 1.00 81.94 463 ASP A CA 1
ATOM 3782 C C . ASP A 1 463 ? -46.047 7.248 26.359 1.00 81.94 463 ASP A C 1
ATOM 3784 O O . ASP A 1 463 ? -46.709 6.303 26.791 1.00 81.94 463 ASP A O 1
ATOM 3788 N N . ASP A 1 464 ? -44.729 7.142 26.158 1.00 88.38 464 ASP A N 1
ATOM 3789 C CA . ASP A 1 464 ? -43.939 5.928 26.376 1.00 88.38 464 ASP A CA 1
ATOM 3790 C C . ASP A 1 464 ? -43.451 5.781 27.828 1.00 88.38 464 ASP A C 1
ATOM 3792 O O . ASP A 1 464 ? -43.272 4.655 28.294 1.00 88.38 464 ASP A O 1
ATOM 3796 N N . GLU A 1 465 ? -43.289 6.881 28.578 1.00 87.00 465 GLU A N 1
ATOM 3797 C CA . GLU A 1 465 ? -42.892 6.872 30.000 1.00 87.00 465 GLU A CA 1
ATOM 3798 C C . GLU A 1 465 ? -43.809 5.968 30.839 1.00 87.00 465 GLU A C 1
ATOM 3800 O O . GLU A 1 465 ? -43.344 5.090 31.570 1.00 87.00 465 GLU A O 1
ATOM 3805 N N . GLN A 1 466 ? -45.126 6.124 30.676 1.00 84.69 466 GLN A N 1
ATOM 3806 C CA . GLN A 1 466 ? -46.120 5.306 31.374 1.00 84.69 466 GLN A CA 1
ATOM 3807 C C . GLN A 1 466 ? -46.036 3.829 30.965 1.00 84.69 466 GLN A C 1
ATOM 3809 O O . GLN A 1 466 ? -46.193 2.941 31.802 1.00 84.69 466 GLN A O 1
ATOM 3814 N N . THR A 1 467 ? -45.749 3.543 29.694 1.00 88.00 467 THR A N 1
ATOM 3815 C CA . THR A 1 467 ? -45.580 2.176 29.183 1.00 88.00 467 THR A CA 1
ATOM 3816 C C . THR A 1 467 ? -44.353 1.501 29.800 1.00 88.00 467 THR A C 1
ATOM 3818 O O . THR A 1 467 ? -44.457 0.386 30.311 1.00 88.00 467 THR A O 1
ATOM 3821 N N . VAL A 1 468 ? -43.214 2.198 29.851 1.00 88.88 468 VAL A N 1
ATOM 3822 C CA . VAL A 1 468 ? -41.965 1.707 30.463 1.00 88.88 468 VAL A CA 1
ATOM 3823 C C . VAL A 1 468 ? -42.130 1.469 31.971 1.00 88.88 468 VAL A C 1
ATOM 3825 O O . VAL A 1 468 ? -41.735 0.413 32.475 1.00 88.88 468 VAL A O 1
ATOM 3828 N N . LEU A 1 469 ? -42.772 2.395 32.694 1.00 85.25 469 LEU A N 1
ATOM 3829 C CA . LEU A 1 469 ? -43.056 2.248 34.129 1.00 85.25 469 LEU A CA 1
ATOM 3830 C C . LEU A 1 469 ? -44.027 1.091 34.422 1.00 85.25 469 LEU A C 1
ATOM 3832 O O . LEU A 1 469 ? -43.830 0.339 35.379 1.00 85.25 469 LEU A O 1
ATOM 3836 N N . ASN A 1 470 ? -45.045 0.888 33.583 1.00 86.19 470 ASN A N 1
ATOM 3837 C CA . ASN A 1 470 ? -45.942 -0.262 33.703 1.00 86.19 470 ASN A CA 1
ATOM 3838 C C . ASN A 1 470 ? -45.215 -1.588 33.419 1.00 86.19 470 ASN A C 1
ATOM 3840 O O . ASN A 1 470 ? -45.399 -2.552 34.164 1.00 86.19 470 ASN A O 1
ATOM 3844 N N . ASN A 1 471 ? -44.353 -1.636 32.398 1.00 88.44 471 ASN A N 1
ATOM 3845 C CA . ASN A 1 471 ? -43.561 -2.822 32.064 1.00 88.44 471 ASN A CA 1
ATOM 3846 C C . ASN A 1 471 ? -42.649 -3.246 33.228 1.00 88.44 471 ASN A C 1
ATOM 3848 O O . ASN A 1 471 ? -42.631 -4.425 33.591 1.00 88.44 471 ASN A O 1
ATOM 3852 N N . ILE A 1 472 ? -41.939 -2.303 33.862 1.00 84.81 472 ILE A N 1
ATOM 3853 C CA . ILE A 1 472 ? -41.056 -2.629 34.992 1.00 84.81 472 ILE A CA 1
ATOM 3854 C C . ILE A 1 472 ? -41.849 -3.029 36.250 1.00 84.81 472 ILE A C 1
ATOM 3856 O O . ILE A 1 472 ? -41.496 -4.001 36.921 1.00 84.81 472 ILE A O 1
ATOM 3860 N N . PHE A 1 473 ? -42.982 -2.373 36.532 1.00 81.81 473 PHE A N 1
ATOM 3861 C CA . PHE A 1 473 ? -43.850 -2.723 37.664 1.00 81.81 473 PHE A CA 1
ATOM 3862 C C . PHE A 1 473 ? -44.473 -4.125 37.524 1.00 81.81 473 PHE A C 1
ATOM 3864 O O . PHE A 1 473 ? -44.528 -4.885 38.496 1.00 81.81 473 PHE A O 1
ATOM 3871 N N . GLN A 1 474 ? -44.895 -4.515 36.315 1.00 79.31 474 GLN A N 1
ATOM 3872 C CA . GLN A 1 474 ? -45.430 -5.856 36.045 1.00 79.31 474 GLN A CA 1
ATOM 3873 C C . GLN A 1 474 ? -44.387 -6.967 36.229 1.00 79.31 474 GLN A C 1
ATOM 3875 O O . GLN A 1 474 ? -44.739 -8.068 36.657 1.00 79.31 474 GLN A O 1
ATOM 3880 N N . VAL A 1 475 ? -43.114 -6.705 35.919 1.00 78.88 475 VAL A N 1
ATOM 3881 C CA . VAL A 1 475 ? -42.035 -7.669 36.177 1.00 78.88 475 VAL A CA 1
ATOM 3882 C C . VAL A 1 475 ? -41.759 -7.767 37.675 1.00 78.88 475 VAL A C 1
ATOM 3884 O O . VAL A 1 475 ? -41.796 -8.869 38.217 1.00 78.88 475 VAL A O 1
ATOM 3887 N N . PHE A 1 476 ? -41.586 -6.645 38.381 1.00 72.06 476 PHE A N 1
ATOM 3888 C CA . PHE A 1 476 ? -41.324 -6.669 39.825 1.00 72.06 476 PHE A CA 1
ATOM 3889 C C . PHE A 1 476 ? -42.436 -7.330 40.645 1.00 72.06 476 PHE A C 1
ATOM 3891 O O . PHE A 1 476 ? -42.139 -8.087 41.569 1.00 72.06 476 PHE A O 1
ATOM 3898 N N . THR A 1 477 ? -43.705 -7.092 40.308 1.00 69.94 477 THR A N 1
ATOM 3899 C CA . THR A 1 477 ? -44.840 -7.716 41.013 1.00 69.94 477 THR A CA 1
ATOM 3900 C C . THR A 1 477 ? -44.905 -9.230 40.804 1.00 69.94 477 THR A C 1
ATOM 3902 O O . THR A 1 477 ? -45.177 -9.949 41.764 1.00 69.94 477 THR A O 1
ATOM 3905 N N . LYS A 1 478 ? -44.570 -9.737 39.609 1.00 66.88 478 LYS A N 1
ATOM 3906 C CA . LYS A 1 478 ? -44.413 -11.183 39.360 1.00 66.88 478 LYS A CA 1
ATOM 3907 C C . LYS A 1 478 ? -43.218 -11.768 40.116 1.00 66.88 478 LYS A C 1
ATOM 3909 O O . LYS A 1 478 ? -43.365 -12.761 40.820 1.00 66.88 478 LYS A O 1
ATOM 3914 N N . THR A 1 479 ? -42.050 -11.133 40.042 1.00 63.00 479 THR A N 1
ATOM 3915 C CA . THR A 1 479 ? -40.829 -11.636 40.697 1.00 63.00 479 THR A CA 1
ATOM 3916 C C . THR A 1 479 ? -40.932 -11.618 42.230 1.00 63.00 479 THR A C 1
ATOM 3918 O O . THR A 1 479 ? -40.346 -12.473 42.894 1.00 63.00 479 THR A O 1
ATOM 3921 N N . ALA A 1 480 ? -41.715 -10.697 42.805 1.00 57.56 480 ALA A N 1
ATOM 3922 C CA . ALA A 1 480 ? -42.011 -10.658 44.239 1.00 57.56 480 ALA A CA 1
ATOM 3923 C C . ALA A 1 480 ? -42.932 -11.804 44.709 1.00 57.56 480 ALA A C 1
ATOM 3925 O O . ALA A 1 480 ? -42.816 -12.240 45.853 1.00 57.56 480 ALA A O 1
ATOM 3926 N N . GLN A 1 481 ? -43.818 -12.319 43.845 1.00 51.44 481 GLN A N 1
ATOM 3927 C CA . GLN A 1 481 ? -44.652 -13.494 44.147 1.00 51.44 481 GLN A CA 1
ATOM 3928 C C . GLN A 1 481 ? -43.844 -14.804 44.118 1.00 51.44 481 GLN A C 1
ATOM 3930 O O . GLN A 1 481 ? -44.133 -15.723 44.879 1.00 51.44 481 GLN A O 1
ATOM 3935 N N . ASP A 1 482 ? -42.786 -14.853 43.309 1.00 48.88 482 ASP A N 1
ATOM 3936 C CA . ASP A 1 482 ? -41.927 -16.024 43.086 1.00 48.88 482 ASP A CA 1
ATOM 3937 C C . ASP A 1 482 ? -40.842 -16.258 44.168 1.00 48.88 482 ASP A C 1
ATOM 3939 O O . ASP A 1 482 ? -39.987 -17.126 44.000 1.00 48.88 482 ASP A O 1
ATOM 3943 N N . GLN A 1 483 ? -40.817 -15.475 45.257 1.00 49.44 483 GLN A N 1
ATOM 3944 C CA . GLN A 1 483 ? -39.814 -15.529 46.348 1.00 49.44 483 GLN A CA 1
ATOM 3945 C C . GLN A 1 483 ? -38.326 -15.421 45.927 1.00 49.44 483 GLN A C 1
ATOM 3947 O O . GLN A 1 483 ? -37.437 -15.642 46.748 1.00 49.44 483 GLN A O 1
ATOM 3952 N N . ARG A 1 484 ? -38.012 -15.044 44.678 1.00 46.81 484 ARG A N 1
ATOM 3953 C CA . ARG A 1 484 ? -36.618 -15.017 44.185 1.00 46.81 484 ARG A CA 1
ATOM 3954 C C . ARG A 1 484 ? -35.776 -13.875 44.756 1.00 46.81 484 ARG A C 1
ATOM 3956 O O . ARG A 1 484 ? -34.561 -14.014 44.829 1.00 46.81 484 ARG A O 1
ATOM 3963 N N . PHE A 1 485 ? -36.383 -12.756 45.147 1.00 50.78 485 PHE A N 1
ATOM 3964 C CA . PHE A 1 485 ? -35.673 -11.625 45.757 1.00 50.78 485 PHE A CA 1
ATOM 3965 C C . PHE A 1 485 ? -35.722 -11.690 47.284 1.00 50.78 485 PHE A C 1
ATOM 3967 O O . PHE A 1 485 ? -36.772 -11.966 47.864 1.00 50.78 485 PHE A O 1
ATOM 3974 N N . SER A 1 486 ? -34.618 -11.311 47.939 1.00 46.25 486 SER A N 1
ATOM 3975 C CA . SER A 1 486 ? -34.633 -11.016 49.375 1.00 46.25 486 SER A CA 1
ATOM 3976 C C . SER A 1 486 ? -35.674 -9.930 49.679 1.00 46.25 486 SER A C 1
ATOM 3978 O O . SER A 1 486 ? -35.714 -8.878 49.027 1.00 46.25 486 SER A O 1
ATOM 3980 N N . THR A 1 487 ? -36.521 -10.190 50.676 1.00 48.09 487 THR A N 1
ATOM 3981 C CA . THR A 1 487 ? -37.686 -9.366 51.040 1.00 48.09 487 THR A CA 1
ATOM 3982 C C . THR A 1 487 ? -37.319 -7.921 51.382 1.00 48.09 487 THR A C 1
ATOM 3984 O O . THR A 1 487 ? -38.114 -7.013 51.137 1.00 48.09 487 THR A O 1
ATOM 3987 N N . GLU A 1 488 ? -36.105 -7.681 51.881 1.00 49.28 488 GLU A N 1
ATOM 3988 C CA . GLU A 1 488 ? -35.633 -6.341 52.240 1.00 49.28 488 GLU A CA 1
ATOM 3989 C C . GLU A 1 488 ? -35.309 -5.464 51.015 1.00 49.28 488 GLU A C 1
ATOM 3991 O O . GLU A 1 488 ? -35.619 -4.268 51.001 1.00 49.28 488 GLU A O 1
ATOM 3996 N N . VAL A 1 489 ? -34.742 -6.059 49.958 1.00 51.03 489 VAL A N 1
ATOM 3997 C CA . VAL A 1 489 ? -34.484 -5.365 48.687 1.00 51.03 489 VAL A CA 1
ATOM 3998 C C . VAL A 1 489 ? -35.821 -5.049 48.024 1.00 51.03 489 VAL A C 1
ATOM 4000 O O . VAL A 1 489 ? -36.124 -3.884 47.772 1.00 51.03 489 VAL A O 1
ATOM 4003 N N . SER A 1 490 ? -36.674 -6.062 47.835 1.00 49.78 490 SER A N 1
ATOM 4004 C CA . SER A 1 490 ? -37.982 -5.882 47.193 1.00 49.78 490 SER A CA 1
ATOM 4005 C C . SER A 1 490 ? -38.832 -4.805 47.892 1.00 49.78 490 SER A C 1
ATOM 4007 O O . SER A 1 490 ? -39.404 -3.948 47.221 1.00 49.78 490 SER A O 1
ATOM 4009 N N . GLY A 1 491 ? -38.823 -4.749 49.232 1.00 52.75 491 GLY A N 1
ATOM 4010 C CA . GLY A 1 491 ? -39.538 -3.729 50.009 1.00 52.75 491 GLY A CA 1
ATOM 4011 C C . GLY A 1 491 ? -39.054 -2.287 49.784 1.00 52.75 491 GLY A C 1
ATOM 4012 O O . GLY A 1 491 ? -39.876 -1.400 49.541 1.00 52.75 491 GLY A O 1
ATOM 4013 N N . LYS A 1 492 ? -37.735 -2.033 49.812 1.00 57.12 492 LYS A N 1
ATOM 4014 C CA . LYS A 1 492 ? -37.168 -0.692 49.543 1.00 57.12 492 LYS A CA 1
ATOM 4015 C C . LYS A 1 492 ? -37.449 -0.234 48.104 1.00 57.12 492 LYS A C 1
ATOM 4017 O O . LYS A 1 492 ? -37.774 0.933 47.884 1.00 57.12 492 LYS A O 1
ATOM 4022 N N . PHE A 1 493 ? -37.373 -1.153 47.142 1.00 55.44 493 PHE A N 1
ATOM 4023 C CA . PHE A 1 493 ? -37.620 -0.877 45.725 1.00 55.44 493 PHE A CA 1
ATOM 4024 C C . PHE A 1 493 ? -39.100 -0.609 45.416 1.00 55.44 493 PHE A C 1
ATOM 4026 O O . PHE A 1 493 ? -39.420 0.424 44.827 1.00 55.44 493 PHE A O 1
ATOM 4033 N N . LEU A 1 494 ? -40.012 -1.471 45.879 1.00 56.41 494 LEU A N 1
ATOM 4034 C CA . LEU A 1 494 ? -41.459 -1.274 45.730 1.00 56.41 494 LEU A CA 1
ATOM 4035 C C . LEU A 1 494 ? -41.933 0.011 46.421 1.00 56.41 494 LEU A C 1
ATOM 4037 O O . LEU A 1 494 ? -42.804 0.699 45.893 1.00 56.41 494 LEU A O 1
ATOM 4041 N N . GLY A 1 495 ? -41.333 0.382 47.558 1.00 57.09 495 GLY A N 1
ATOM 4042 C CA . GLY A 1 495 ? -41.600 1.656 48.230 1.00 57.09 495 GLY A CA 1
ATOM 4043 C C . GLY A 1 495 ? -41.241 2.882 47.380 1.00 57.09 495 GLY A C 1
ATOM 4044 O O . GLY A 1 495 ? -42.009 3.842 47.347 1.00 57.09 495 GLY A O 1
ATOM 4045 N N . LYS A 1 496 ? -40.116 2.837 46.653 1.00 59.84 496 LYS A N 1
ATOM 4046 C CA . LYS A 1 496 ? -39.669 3.919 45.759 1.00 59.84 496 LYS A CA 1
ATOM 4047 C C . LYS A 1 496 ? -40.488 3.992 44.467 1.00 59.84 496 LYS A C 1
ATOM 4049 O O . LYS A 1 496 ? -40.917 5.079 44.090 1.00 59.84 496 LYS A O 1
ATOM 4054 N N . LEU A 1 497 ? -40.786 2.848 43.846 1.00 55.44 497 LEU A N 1
ATOM 4055 C CA . LEU A 1 497 ? -41.712 2.767 42.707 1.00 55.44 497 LEU A CA 1
ATOM 4056 C C . LEU A 1 497 ? -43.088 3.338 43.083 1.00 55.44 497 LEU A C 1
ATOM 4058 O O . LEU A 1 497 ? -43.589 4.219 42.390 1.00 55.44 497 LEU A O 1
ATOM 4062 N N . ASN A 1 498 ? -43.650 2.952 44.235 1.00 55.84 498 ASN A N 1
ATOM 4063 C CA . ASN A 1 498 ? -44.897 3.537 44.743 1.00 55.84 498 ASN A CA 1
ATOM 4064 C C . ASN A 1 498 ? -44.808 5.042 45.055 1.00 55.84 498 ASN A C 1
ATOM 4066 O O . ASN A 1 498 ? -45.851 5.680 45.144 1.00 55.84 498 ASN A O 1
ATOM 4070 N N . GLN A 1 499 ? -43.622 5.628 45.248 1.00 57.47 499 GLN A N 1
ATOM 4071 C CA . GLN A 1 499 ? -43.477 7.082 45.385 1.00 57.47 499 GLN A CA 1
ATOM 4072 C C . GLN A 1 499 ? -43.495 7.788 44.024 1.00 57.47 499 GLN A C 1
ATOM 4074 O O . GLN A 1 499 ? -44.137 8.831 43.905 1.00 57.47 499 GLN A O 1
ATOM 4079 N N . GLU A 1 500 ? -42.870 7.222 42.986 1.00 53.59 500 GLU A N 1
ATOM 4080 C CA . GLU A 1 500 ? -42.927 7.796 41.633 1.00 53.59 500 GLU A CA 1
ATOM 4081 C C . GLU A 1 500 ? -44.311 7.654 40.992 1.00 53.59 500 GLU A C 1
ATOM 4083 O O . GLU A 1 500 ? -44.847 8.646 40.497 1.00 53.59 500 GLU A O 1
ATOM 4088 N N . PHE A 1 501 ? -44.956 6.488 41.132 1.00 47.53 501 PHE A N 1
ATOM 4089 C CA . PHE A 1 501 ? -46.356 6.264 40.736 1.00 47.53 501 PHE A CA 1
ATOM 4090 C C . PHE A 1 501 ? -47.366 7.164 41.481 1.00 47.53 501 PHE A C 1
ATOM 4092 O O . PHE A 1 501 ? -48.538 7.208 41.111 1.00 47.53 501 PHE A O 1
ATOM 4099 N N . ARG A 1 502 ? -46.944 7.890 42.529 1.00 38.78 502 ARG A N 1
ATOM 4100 C CA . ARG A 1 502 ? -47.804 8.770 43.339 1.00 38.78 502 ARG A CA 1
ATOM 4101 C C . ARG A 1 502 ? -47.556 10.264 43.120 1.00 38.78 502 ARG A C 1
ATOM 4103 O O . ARG A 1 502 ? -48.135 11.070 43.850 1.00 38.78 502 ARG A O 1
ATOM 4110 N N . LYS A 1 503 ? -46.759 10.661 42.117 1.00 37.19 503 LYS A N 1
ATOM 4111 C CA . LYS A 1 503 ? -46.763 12.049 41.616 1.00 37.19 503 LYS A CA 1
ATOM 4112 C C . LYS A 1 503 ? -48.182 12.362 41.093 1.00 37.19 503 LYS A C 1
ATOM 4114 O O . LYS A 1 503 ? -48.635 11.684 40.172 1.00 37.19 503 LYS A O 1
ATOM 4119 N N . PRO A 1 504 ? -48.919 13.334 41.663 1.00 31.19 504 PRO A N 1
ATOM 4120 C CA . PRO A 1 504 ? -50.323 13.536 41.323 1.00 31.19 504 PRO A CA 1
ATOM 4121 C C . PRO A 1 504 ? -50.470 14.273 39.986 1.00 31.19 504 PRO A C 1
ATOM 4123 O O . PRO A 1 504 ? -50.522 15.500 39.946 1.00 31.19 504 PRO A O 1
ATOM 4126 N N . ASN A 1 505 ? -50.585 13.523 38.889 1.00 29.75 505 ASN A N 1
ATOM 4127 C CA . ASN A 1 505 ? -51.137 14.052 37.644 1.00 29.75 505 ASN A CA 1
ATOM 4128 C C . ASN A 1 505 ? -52.672 13.984 37.690 1.00 29.75 505 ASN A C 1
ATOM 4130 O O . ASN A 1 505 ? -53.259 12.934 37.949 1.00 29.75 505 ASN A O 1
ATOM 4134 N N . ASN A 1 506 ? -53.321 15.121 37.423 1.00 30.56 506 ASN A N 1
ATOM 4135 C CA . ASN A 1 506 ? -54.777 15.279 37.411 1.00 30.56 506 ASN A CA 1
ATOM 4136 C C . ASN A 1 506 ? -55.441 14.542 36.230 1.00 30.56 506 ASN A C 1
ATOM 4138 O O . ASN A 1 506 ? -55.880 15.193 35.289 1.00 30.56 506 ASN A O 1
ATOM 4142 N N . TYR A 1 507 ? -55.576 13.214 36.295 1.00 32.03 507 TYR A N 1
ATOM 4143 C CA . TYR A 1 507 ? -56.504 12.456 35.441 1.00 32.03 507 TYR A CA 1
ATOM 4144 C C . TYR A 1 507 ? -57.174 11.311 36.210 1.00 32.03 507 TYR A C 1
ATOM 4146 O O . TYR A 1 507 ? -56.847 10.133 36.076 1.00 32.03 507 TYR A O 1
ATOM 4154 N N . SER A 1 508 ? -58.172 11.670 37.018 1.00 26.25 508 SER A N 1
ATOM 4155 C CA . SER A 1 508 ? -59.097 10.728 37.651 1.00 26.25 508 SER A CA 1
ATOM 4156 C C . SER A 1 508 ? -60.086 10.158 36.622 1.00 26.25 508 SER A C 1
ATOM 4158 O O . SER A 1 508 ? -61.221 10.625 36.531 1.00 26.25 508 SER A O 1
ATOM 4160 N N . ALA A 1 509 ? -59.656 9.171 35.831 1.00 32.19 509 ALA A N 1
ATOM 4161 C CA . ALA A 1 509 ? -60.502 8.516 34.826 1.00 32.19 509 ALA A CA 1
ATOM 4162 C C . ALA A 1 509 ? -60.109 7.051 34.535 1.00 32.19 509 ALA A C 1
ATOM 4164 O O . ALA A 1 509 ? -60.121 6.626 33.386 1.00 32.19 509 ALA A O 1
ATOM 4165 N N . PHE A 1 510 ? -59.778 6.258 35.562 1.00 29.83 510 PHE A N 1
ATOM 4166 C CA . PHE A 1 510 ? -59.618 4.800 35.415 1.00 29.83 510 PHE A CA 1
ATOM 4167 C C . PHE A 1 510 ? -60.136 4.034 36.641 1.00 29.83 510 PHE A C 1
ATOM 4169 O O . PHE A 1 510 ? -59.389 3.442 37.409 1.00 29.83 510 PHE A O 1
ATOM 4176 N N . ASN A 1 511 ? -61.456 4.082 36.838 1.00 28.84 511 ASN A N 1
ATOM 4177 C CA . ASN A 1 511 ? -62.172 3.232 37.795 1.00 28.84 511 ASN A CA 1
ATOM 4178 C C . ASN A 1 511 ? -63.600 2.929 37.299 1.00 28.84 511 ASN A C 1
ATOM 4180 O O . ASN A 1 511 ? -64.570 3.075 38.037 1.00 28.84 511 ASN A O 1
ATOM 4184 N N . GLN A 1 512 ? -63.734 2.556 36.016 1.00 30.16 512 GLN A N 1
ATOM 4185 C CA . GLN A 1 512 ? -64.997 2.061 35.440 1.00 30.16 512 GLN A CA 1
ATOM 4186 C C . GLN A 1 512 ? -64.826 1.308 34.098 1.00 30.16 512 GLN A C 1
ATOM 4188 O O . GLN A 1 512 ? -65.576 1.519 33.155 1.00 30.16 512 GLN A O 1
ATOM 4193 N N . VAL A 1 513 ? -63.849 0.395 34.008 1.00 29.34 513 VAL A N 1
ATOM 4194 C CA . VAL A 1 513 ? -63.820 -0.658 32.966 1.00 29.34 513 VAL A CA 1
ATOM 4195 C C . VAL A 1 513 ? -63.446 -1.981 33.639 1.00 29.34 513 VAL A C 1
ATOM 4197 O O . VAL A 1 513 ? -62.319 -2.460 33.556 1.00 29.34 513 VAL A O 1
ATOM 4200 N N . GLY A 1 514 ? -64.389 -2.507 34.421 1.00 28.62 514 GLY A N 1
ATOM 4201 C CA . GLY A 1 514 ? -64.207 -3.683 35.285 1.00 28.62 514 GLY A CA 1
ATOM 4202 C C . GLY A 1 514 ? -65.479 -4.515 35.458 1.00 28.62 514 GLY A C 1
ATOM 4203 O O . GLY A 1 514 ? -65.609 -5.237 36.438 1.00 28.62 514 GLY A O 1
ATOM 4204 N N . GLN A 1 515 ? -66.420 -4.362 34.528 1.00 28.78 515 GLN A N 1
ATOM 4205 C CA . GLN A 1 515 ? -67.642 -5.137 34.298 1.00 28.78 515 GLN A CA 1
ATOM 4206 C C . GLN A 1 515 ? -68.121 -4.766 32.881 1.00 28.78 515 GLN A C 1
ATOM 4208 O O . GLN A 1 515 ? -67.724 -3.719 32.376 1.00 28.78 515 GLN A O 1
ATOM 4213 N N . GLU A 1 516 ? -68.908 -5.635 32.240 1.00 27.33 516 GLU A N 1
ATOM 4214 C CA . GLU A 1 516 ? -69.280 -5.559 30.810 1.00 27.33 516 GLU A CA 1
ATOM 4215 C C . GLU A 1 516 ? -68.118 -5.774 29.819 1.00 27.33 516 GLU A C 1
ATOM 4217 O O . GLU A 1 516 ? -67.632 -4.859 29.163 1.00 27.33 516 GLU A O 1
ATOM 4222 N N . ASN A 1 517 ? -67.710 -7.040 29.662 1.00 26.28 517 ASN A N 1
ATOM 4223 C CA . ASN A 1 517 ? -67.356 -7.598 28.346 1.00 26.28 517 ASN A CA 1
ATOM 4224 C C . ASN A 1 517 ? -67.397 -9.138 28.359 1.00 26.28 517 ASN A C 1
ATOM 4226 O O . ASN A 1 517 ? -66.437 -9.823 28.018 1.00 26.28 517 ASN A O 1
ATOM 4230 N N . GLU A 1 518 ? -68.546 -9.692 28.757 1.00 27.75 518 GLU A N 1
ATOM 4231 C CA . GLU A 1 518 ? -68.821 -11.132 28.652 1.00 27.75 518 GLU A CA 1
ATOM 4232 C C . GLU A 1 518 ? -70.247 -11.402 28.134 1.00 27.75 518 GLU A C 1
ATOM 4234 O O . GLU A 1 518 ? -70.961 -12.258 28.645 1.00 27.75 518 GLU A O 1
ATOM 4239 N N . SER A 1 519 ? -70.706 -10.627 27.137 1.00 26.84 519 SER A N 1
ATOM 4240 C CA . SER A 1 519 ? -71.880 -10.965 26.300 1.00 26.84 519 SER A CA 1
ATOM 4241 C C . SER A 1 519 ? -72.182 -9.938 25.193 1.00 26.84 519 SER A C 1
ATOM 4243 O O . SER A 1 519 ? -73.231 -9.312 25.217 1.00 26.84 519 SER A O 1
ATOM 4245 N N . GLU A 1 520 ? -71.346 -9.822 24.149 1.00 25.25 520 GLU A N 1
ATOM 4246 C CA . GLU A 1 520 ? -71.873 -9.406 22.826 1.00 25.25 520 GLU A CA 1
ATOM 4247 C C . GLU A 1 520 ? -71.039 -9.865 21.615 1.00 25.25 520 GLU A C 1
ATOM 4249 O O . GLU A 1 520 ? -70.649 -9.117 20.719 1.00 25.25 520 GLU A O 1
ATOM 4254 N N . ALA A 1 521 ? -70.827 -11.178 21.521 1.00 26.09 521 ALA A N 1
ATOM 4255 C CA . ALA A 1 521 ? -70.501 -11.783 20.236 1.00 26.09 521 ALA A CA 1
ATOM 4256 C C . ALA A 1 521 ? -71.769 -11.872 19.359 1.00 26.09 521 ALA A C 1
ATOM 4258 O O . ALA A 1 521 ? -72.530 -12.826 19.533 1.00 26.09 521 ALA A O 1
ATOM 4259 N N . LYS A 1 522 ? -71.968 -10.924 18.417 1.00 24.88 522 LYS A N 1
ATOM 4260 C CA . LYS A 1 522 ? -72.495 -11.109 17.027 1.00 24.88 522 LYS A CA 1
ATOM 4261 C C . LYS A 1 522 ? -73.130 -9.842 16.405 1.00 24.88 522 LYS A C 1
ATOM 4263 O O . LYS A 1 522 ? -74.272 -9.510 16.703 1.00 24.88 522 LYS A O 1
ATOM 4268 N N . GLY A 1 523 ? -72.517 -9.343 15.324 1.00 24.77 523 GLY A N 1
ATOM 4269 C CA . GLY A 1 523 ? -73.255 -8.875 14.132 1.00 24.77 523 GLY A CA 1
ATOM 4270 C C . GLY A 1 523 ? -73.178 -7.385 13.755 1.00 24.77 523 GLY A C 1
ATOM 4271 O O . GLY A 1 523 ? -73.092 -6.521 14.613 1.00 24.77 523 GLY A O 1
ATOM 4272 N N . ARG A 1 524 ? -73.325 -7.128 12.436 1.00 23.58 524 ARG A N 1
ATOM 4273 C CA . ARG A 1 524 ? -73.327 -5.819 11.721 1.00 23.58 524 ARG A CA 1
ATOM 4274 C C . ARG A 1 524 ? -71.951 -5.128 11.692 1.00 23.58 524 ARG A C 1
ATOM 4276 O O . ARG A 1 524 ? -71.364 -4.878 12.727 1.00 23.58 524 ARG A O 1
ATOM 4283 N N . VAL A 1 525 ? -71.303 -4.830 10.560 1.00 24.11 525 VAL A N 1
ATOM 4284 C CA . VAL A 1 525 ? -71.701 -4.615 9.147 1.00 24.11 525 VAL A CA 1
ATOM 4285 C C . VAL A 1 525 ? -72.590 -3.380 8.920 1.00 24.11 525 VAL A C 1
ATOM 4287 O O . VAL A 1 525 ? -73.784 -3.402 9.192 1.00 24.11 525 VAL A O 1
ATOM 4290 N N . THR A 1 526 ? -71.959 -2.356 8.321 1.00 24.42 526 THR A N 1
ATOM 4291 C CA . THR A 1 526 ? -72.495 -1.184 7.583 1.00 24.42 526 THR A CA 1
ATOM 4292 C C . THR A 1 526 ? -73.429 -0.180 8.271 1.00 24.42 526 THR A C 1
ATOM 4294 O O . THR A 1 526 ? -74.560 -0.505 8.609 1.00 24.42 526 THR A O 1
ATOM 4297 N N . SER A 1 527 ? -73.007 1.095 8.285 1.00 22.09 527 SER A N 1
ATOM 4298 C CA . SER A 1 527 ? -73.677 2.299 7.715 1.00 22.09 527 SER A CA 1
ATOM 4299 C C . SER A 1 527 ? -73.107 3.568 8.402 1.00 22.09 527 SER A C 1
ATOM 4301 O O . SER A 1 527 ? -72.641 3.467 9.528 1.00 22.09 527 SER A O 1
ATOM 4303 N N . CYS A 1 528 ? -73.049 4.780 7.833 1.00 22.39 528 CYS A N 1
ATOM 4304 C CA . CYS A 1 528 ? -73.207 5.248 6.450 1.00 22.39 528 CYS A CA 1
ATOM 4305 C C . CYS A 1 528 ? -72.402 6.556 6.255 1.00 22.39 528 CYS A C 1
ATOM 4307 O O . CYS A 1 528 ? -72.144 7.275 7.217 1.00 22.39 528 CYS A O 1
ATOM 4309 N N . CYS A 1 529 ? -72.066 6.920 5.016 1.00 26.00 529 CYS A N 1
ATOM 4310 C CA . CYS A 1 529 ? -71.524 8.245 4.688 1.00 26.00 529 CYS A CA 1
ATOM 4311 C C . CYS A 1 529 ? -72.617 9.333 4.711 1.00 26.00 529 CYS A C 1
ATOM 4313 O O . CYS A 1 529 ? -73.715 9.062 4.224 1.00 26.00 529 CYS A O 1
ATOM 4315 N N . ARG A 1 530 ? -72.276 10.574 5.118 1.00 23.94 530 ARG A N 1
ATOM 4316 C CA . ARG A 1 530 ? -72.558 11.852 4.398 1.00 23.94 530 ARG A CA 1
ATOM 4317 C C . ARG A 1 530 ? -72.357 13.101 5.275 1.00 23.94 530 ARG A C 1
ATOM 4319 O O . ARG A 1 530 ? -73.063 13.267 6.261 1.00 23.94 530 ARG A O 1
ATOM 4326 N N . ASN A 1 531 ? -71.550 14.058 4.805 1.00 24.42 531 ASN A N 1
ATOM 4327 C CA . ASN A 1 531 ? -72.103 15.263 4.162 1.00 24.42 531 ASN A CA 1
ATOM 4328 C C . ASN A 1 531 ? -71.046 16.035 3.341 1.00 24.42 531 ASN A C 1
ATOM 4330 O O . ASN A 1 531 ? -69.849 15.835 3.516 1.00 24.42 531 ASN A O 1
ATOM 4334 N N . GLU A 1 532 ? -71.514 16.858 2.396 1.00 25.64 532 GLU A N 1
ATOM 4335 C CA . GLU A 1 532 ? -70.713 17.584 1.389 1.00 25.64 532 GLU A CA 1
ATOM 4336 C C . GLU A 1 532 ? -70.543 19.092 1.703 1.00 25.64 532 GLU A C 1
ATOM 4338 O O . GLU A 1 532 ? -71.299 19.623 2.513 1.00 25.64 532 GLU A O 1
ATOM 4343 N N . ARG A 1 533 ? -69.702 19.781 0.892 1.00 25.08 533 ARG A N 1
ATOM 4344 C CA . ARG A 1 533 ? -69.630 21.257 0.639 1.00 25.08 533 ARG A CA 1
ATOM 4345 C C . ARG A 1 533 ? -69.015 22.092 1.786 1.00 25.08 533 ARG A C 1
ATOM 4347 O O . ARG A 1 533 ? -69.280 21.814 2.942 1.00 25.08 533 ARG A O 1
ATOM 4354 N N . CYS A 1 534 ? -68.213 23.152 1.587 1.00 24.92 534 CYS A N 1
ATOM 4355 C CA . CYS A 1 534 ? -67.700 23.931 0.428 1.00 24.92 534 CYS A CA 1
ATOM 4356 C C . CYS A 1 534 ? -66.455 24.751 0.924 1.00 24.92 534 CYS A C 1
ATOM 4358 O O . CYS A 1 534 ? -66.298 24.854 2.136 1.00 24.92 534 CYS A O 1
ATOM 4360 N N . LYS A 1 535 ? -65.554 25.397 0.149 1.00 25.00 535 LYS A N 1
ATOM 4361 C CA . LYS A 1 535 ? -65.352 25.625 -1.308 1.00 25.00 535 LYS A CA 1
ATOM 4362 C C . LYS A 1 535 ? -63.874 26.050 -1.596 1.00 25.00 535 LYS A C 1
ATOM 4364 O O . LYS A 1 535 ? -63.108 26.221 -0.660 1.00 25.00 535 LYS A O 1
ATOM 4369 N N . GLU A 1 536 ? -63.532 26.198 -2.886 1.00 25.69 536 GLU A N 1
ATOM 4370 C CA . GLU A 1 536 ? -62.578 27.125 -3.582 1.00 25.69 536 GLU A CA 1
ATOM 4371 C C . GLU A 1 536 ? -61.584 27.997 -2.747 1.00 25.69 536 GLU A C 1
ATOM 4373 O O . GLU A 1 536 ? -61.992 28.623 -1.776 1.00 25.69 536 GLU A O 1
ATOM 4378 N N . LEU A 1 537 ? -60.287 28.166 -3.090 1.00 25.98 537 LEU A N 1
ATOM 4379 C CA . LEU A 1 537 ? -59.660 28.406 -4.416 1.00 25.98 537 LEU A CA 1
ATOM 4380 C C . LEU A 1 537 ? -58.203 27.865 -4.573 1.00 25.98 537 LEU A C 1
ATOM 4382 O O . LEU A 1 537 ? -57.394 28.009 -3.665 1.00 25.98 537 LEU A O 1
ATOM 4386 N N . ASN A 1 538 ? -57.903 27.347 -5.777 1.00 24.77 538 ASN A N 1
ATOM 4387 C CA . ASN A 1 538 ? -56.673 27.400 -6.617 1.00 24.77 538 ASN A CA 1
ATOM 4388 C C . ASN A 1 538 ? -55.259 27.385 -5.970 1.00 24.77 538 ASN A C 1
ATOM 4390 O O . ASN A 1 538 ? -54.896 28.292 -5.235 1.00 24.77 538 ASN A O 1
ATOM 4394 N N . GLU A 1 539 ? -54.403 26.371 -6.178 1.00 23.69 539 GLU A N 1
ATOM 4395 C CA . GLU A 1 539 ? -53.685 25.901 -7.402 1.00 23.69 539 GLU A CA 1
ATOM 4396 C C . GLU A 1 539 ? -52.192 26.314 -7.441 1.00 23.69 539 GLU A C 1
ATOM 4398 O O . GLU A 1 539 ? -51.818 27.314 -8.052 1.00 23.69 539 GLU A O 1
ATOM 4403 N N . SER A 1 540 ? -51.314 25.458 -6.903 1.00 22.88 540 SER A N 1
ATOM 4404 C CA . SER A 1 540 ? -49.980 25.201 -7.470 1.00 22.88 540 SER A CA 1
ATOM 4405 C C . SER A 1 540 ? -49.454 23.811 -7.053 1.00 22.88 540 SER A C 1
ATOM 4407 O O . SER A 1 540 ? -49.787 23.301 -5.990 1.00 22.88 540 SER A O 1
ATOM 4409 N N . GLU A 1 541 ? -48.649 23.200 -7.930 1.00 26.56 541 GLU A N 1
ATOM 4410 C CA . GLU A 1 541 ? -47.772 22.032 -7.683 1.00 26.56 541 GLU A CA 1
ATOM 4411 C C . GLU A 1 541 ? -48.420 20.671 -7.329 1.00 26.56 541 GLU A C 1
ATOM 4413 O O . GLU A 1 541 ? -48.495 20.223 -6.186 1.00 26.56 541 GLU A O 1
ATOM 4418 N N . ARG A 1 542 ? -48.776 19.919 -8.383 1.00 24.62 542 ARG A N 1
ATOM 4419 C CA . ARG A 1 542 ? -49.099 18.483 -8.325 1.00 24.62 542 ARG A CA 1
ATOM 4420 C C . ARG A 1 542 ? -47.839 17.637 -8.561 1.00 24.62 542 ARG A C 1
ATOM 4422 O O . ARG A 1 542 ? -47.405 17.495 -9.702 1.00 24.62 542 ARG A O 1
ATOM 4429 N N . CYS A 1 543 ? -47.304 17.009 -7.514 1.00 25.08 543 CYS A N 1
ATOM 4430 C CA . CYS A 1 543 ? -46.335 15.914 -7.658 1.00 25.08 543 CYS A CA 1
ATOM 4431 C C . CYS A 1 543 ? -47.058 14.597 -7.996 1.00 25.08 543 CYS A C 1
ATOM 4433 O O . CYS A 1 543 ? -48.072 14.262 -7.382 1.00 25.08 543 CYS A O 1
ATOM 4435 N N . ASN A 1 544 ? -46.556 13.846 -8.981 1.00 24.31 544 ASN A N 1
ATOM 4436 C CA . ASN A 1 544 ? -47.231 12.648 -9.487 1.00 24.31 544 ASN A CA 1
ATOM 4437 C C . ASN A 1 544 ? -46.941 11.402 -8.637 1.00 24.31 544 ASN A C 1
ATOM 4439 O O . ASN A 1 544 ? -45.810 10.925 -8.574 1.00 24.31 544 ASN A O 1
ATOM 4443 N N . HIS A 1 545 ? -48.004 10.822 -8.081 1.00 23.22 545 HIS A N 1
ATOM 4444 C CA . HIS A 1 545 ? -48.032 9.444 -7.595 1.00 23.22 545 HIS A CA 1
ATOM 4445 C C . HIS A 1 545 ? -48.131 8.469 -8.780 1.00 23.22 545 HIS A C 1
ATOM 4447 O O . HIS A 1 545 ? -48.914 8.700 -9.702 1.00 23.22 545 HIS A O 1
ATOM 4453 N N . VAL A 1 546 ? -47.441 7.328 -8.708 1.00 23.33 546 VAL A N 1
ATOM 4454 C CA . VAL A 1 546 ? -47.803 6.125 -9.474 1.00 23.33 546 VAL A CA 1
ATOM 4455 C C . VAL A 1 546 ? -47.939 4.968 -8.493 1.00 23.33 546 VAL A C 1
ATOM 4457 O O . VAL A 1 546 ? -46.952 4.471 -7.959 1.00 23.33 546 VAL A O 1
ATOM 4460 N N . THR A 1 547 ? -49.180 4.543 -8.266 1.00 22.19 547 THR A N 1
ATOM 4461 C CA . THR A 1 547 ? -49.520 3.341 -7.497 1.00 22.19 547 THR A CA 1
ATOM 4462 C C . THR A 1 547 ? -50.069 2.306 -8.475 1.00 22.19 547 THR A C 1
ATOM 4464 O O . THR A 1 547 ? -51.005 2.599 -9.218 1.00 22.19 547 THR A O 1
ATOM 4467 N N . ILE A 1 548 ? -49.485 1.107 -8.510 1.00 23.91 548 ILE A N 1
ATOM 4468 C CA . ILE A 1 548 ? -49.850 0.063 -9.481 1.00 23.91 548 ILE A CA 1
ATOM 4469 C C . ILE A 1 548 ? -51.054 -0.748 -8.978 1.00 23.91 548 ILE A C 1
ATOM 4471 O O . ILE A 1 548 ? -51.033 -1.303 -7.880 1.00 23.91 548 ILE A O 1
ATOM 4475 N N . HIS A 1 549 ? -52.090 -0.848 -9.814 1.00 21.39 549 HIS A N 1
ATOM 4476 C CA . HIS A 1 549 ? -53.251 -1.721 -9.611 1.00 21.39 549 HIS A CA 1
ATOM 4477 C C . HIS A 1 549 ? -52.973 -3.172 -10.048 1.00 21.39 549 HIS A C 1
ATOM 4479 O O . HIS A 1 549 ? -52.226 -3.418 -10.992 1.00 21.39 549 HIS A O 1
ATOM 4485 N N . LYS A 1 550 ? -53.654 -4.133 -9.407 1.00 25.59 550 LYS A N 1
ATOM 4486 C CA . LYS A 1 550 ? -53.781 -5.530 -9.866 1.00 25.59 550 LYS A CA 1
ATOM 4487 C C . LYS A 1 550 ? -55.001 -5.722 -10.780 1.00 25.59 550 LYS A C 1
ATOM 4489 O O . LYS A 1 550 ? -56.083 -5.245 -10.447 1.00 25.59 550 LYS A O 1
ATOM 4494 N N . THR A 1 551 ? -54.848 -6.579 -11.788 1.00 21.52 551 THR A N 1
ATOM 4495 C CA . THR A 1 551 ? -55.886 -7.388 -12.469 1.00 21.52 551 THR A CA 1
ATOM 4496 C C . THR A 1 551 ? -55.227 -8.746 -12.802 1.00 21.52 551 THR A C 1
ATOM 4498 O O . THR A 1 551 ? -54.078 -8.762 -13.226 1.00 21.52 551 THR A O 1
ATOM 4501 N N . ALA A 1 552 ? -55.722 -9.895 -12.311 1.00 20.64 552 ALA A N 1
ATOM 4502 C CA . ALA A 1 552 ? -56.752 -10.774 -12.912 1.00 20.64 552 ALA A CA 1
ATOM 4503 C C . ALA A 1 552 ? -56.300 -11.400 -14.261 1.00 20.64 552 ALA A C 1
ATOM 4505 O O . ALA A 1 552 ? -55.832 -10.657 -15.112 1.00 20.64 552 ALA A O 1
ATOM 4506 N N . LYS A 1 553 ? -56.433 -12.708 -14.561 1.00 21.42 553 LYS A N 1
ATOM 4507 C CA . LYS A 1 553 ? -56.974 -13.909 -13.861 1.00 21.42 553 LYS A CA 1
ATOM 4508 C C . LYS A 1 553 ? -56.495 -15.186 -14.631 1.00 21.42 553 LYS A C 1
ATOM 4510 O O . LYS A 1 553 ? -55.709 -15.022 -15.557 1.00 21.42 553 LYS A O 1
ATOM 4515 N N . GLN A 1 554 ? -57.078 -16.371 -14.349 1.00 20.95 554 GLN A N 1
ATOM 4516 C CA . GLN A 1 554 ? -57.181 -17.553 -15.258 1.00 20.95 554 GLN A CA 1
ATOM 4517 C C . GLN A 1 554 ? -55.960 -18.528 -15.289 1.00 20.95 554 GLN A C 1
ATOM 4519 O O . GLN A 1 554 ? -54.833 -18.053 -15.360 1.00 20.95 554 GLN A O 1
ATOM 4524 N N . ASP A 1 555 ? -56.058 -19.875 -15.217 1.00 21.73 555 ASP A N 1
ATOM 4525 C CA . ASP A 1 555 ? -57.192 -20.831 -15.051 1.00 21.73 555 ASP A CA 1
ATOM 4526 C C . ASP A 1 555 ? -56.769 -22.149 -14.312 1.00 21.73 555 ASP A C 1
ATOM 4528 O O . ASP A 1 555 ? -55.592 -22.335 -13.997 1.00 21.73 555 ASP A O 1
ATOM 4532 N N . ASP A 1 556 ? -57.733 -23.037 -14.012 1.00 21.80 556 ASP A N 1
ATOM 4533 C CA . ASP A 1 556 ? -57.651 -24.237 -13.134 1.00 21.80 556 ASP A CA 1
ATOM 4534 C C . ASP A 1 556 ? -56.924 -25.502 -13.684 1.00 21.80 556 ASP A C 1
ATOM 4536 O O . ASP A 1 556 ? -56.934 -25.739 -14.890 1.00 21.80 556 ASP A O 1
ATOM 4540 N N . PHE A 1 557 ? -56.394 -26.381 -12.795 1.00 22.23 557 PHE A N 1
ATOM 4541 C CA . PHE A 1 557 ? -56.916 -27.755 -12.501 1.00 22.23 557 PHE A CA 1
ATOM 4542 C C . PHE A 1 557 ? -55.921 -28.800 -11.888 1.00 22.23 557 PHE A C 1
ATOM 4544 O O . PHE A 1 557 ? -54.842 -29.052 -12.410 1.00 22.23 557 PHE A O 1
ATOM 4551 N N . ASN A 1 558 ? -56.428 -29.537 -10.880 1.00 21.50 558 ASN A N 1
ATOM 4552 C CA . ASN A 1 558 ? -56.255 -30.981 -10.557 1.00 21.50 558 ASN A CA 1
ATOM 4553 C C . ASN A 1 558 ? -54.995 -31.648 -9.906 1.00 21.50 558 ASN A C 1
ATOM 4555 O O . ASN A 1 558 ? -53.991 -31.920 -10.549 1.00 21.50 558 ASN A O 1
ATOM 4559 N N . ILE A 1 559 ? -55.244 -32.171 -8.683 1.00 23.44 559 ILE A N 1
ATOM 4560 C CA . ILE A 1 559 ? -55.151 -33.598 -8.233 1.00 23.44 559 ILE A CA 1
ATOM 4561 C C . ILE A 1 559 ? -53.801 -34.242 -7.780 1.00 23.44 559 ILE A C 1
ATOM 4563 O O . ILE A 1 559 ? -52.985 -34.680 -8.577 1.00 23.44 559 ILE A O 1
ATOM 4567 N N . ILE A 1 560 ? -53.707 -34.420 -6.445 1.00 22.38 560 ILE A N 1
ATOM 4568 C CA . ILE A 1 560 ? -53.432 -35.644 -5.628 1.00 22.38 560 ILE A CA 1
ATOM 4569 C C . ILE A 1 560 ? -52.169 -36.528 -5.865 1.00 22.38 560 ILE A C 1
ATOM 4571 O O . ILE A 1 560 ? -52.002 -37.159 -6.898 1.00 22.38 560 ILE A O 1
ATOM 4575 N N . ASN A 1 561 ? -51.409 -36.695 -4.763 1.00 23.11 561 ASN A N 1
ATOM 4576 C CA . ASN A 1 561 ? -50.512 -37.788 -4.309 1.00 23.11 561 ASN A CA 1
ATOM 4577 C C . ASN A 1 561 ? -49.620 -38.574 -5.301 1.00 23.11 561 ASN A C 1
ATOM 4579 O O . ASN A 1 561 ? -50.111 -39.394 -6.072 1.00 23.11 561 ASN A O 1
ATOM 4583 N N . ASN A 1 562 ? -48.299 -38.571 -5.048 1.00 21.12 562 ASN A N 1
ATOM 4584 C CA . ASN A 1 562 ? -47.602 -39.715 -4.410 1.00 21.12 562 ASN A CA 1
ATOM 4585 C C . ASN A 1 562 ? -46.099 -39.446 -4.150 1.00 21.12 562 ASN A C 1
ATOM 4587 O O . ASN A 1 562 ? -45.413 -38.840 -4.967 1.00 21.12 562 ASN A O 1
ATOM 4591 N N . PHE A 1 563 ? -45.577 -39.968 -3.032 1.00 23.16 563 PHE A N 1
ATOM 4592 C CA . PHE A 1 563 ? -44.135 -40.195 -2.806 1.00 23.16 563 PHE A CA 1
ATOM 4593 C C . PHE A 1 563 ? -43.666 -41.419 -3.626 1.00 23.16 563 PHE A C 1
ATOM 4595 O O . PHE A 1 563 ? -44.467 -42.336 -3.831 1.00 23.16 563 PHE A O 1
ATOM 4602 N N . PRO A 1 564 ? -42.394 -41.486 -4.080 1.00 24.66 564 PRO A N 1
ATOM 4603 C CA . PRO A 1 564 ? -41.366 -42.161 -3.269 1.00 24.66 564 PRO A CA 1
ATOM 4604 C C . PRO A 1 564 ? -39.946 -41.541 -3.350 1.00 24.66 564 PRO A C 1
ATOM 4606 O O . PRO A 1 564 ? -39.737 -40.470 -3.909 1.00 24.66 564 PRO A O 1
ATOM 4609 N N . ALA A 1 565 ? -38.978 -42.203 -2.703 1.00 23.03 565 ALA A N 1
ATOM 4610 C CA . ALA A 1 565 ? -37.658 -41.681 -2.320 1.00 23.03 565 ALA A CA 1
ATOM 4611 C C . ALA A 1 565 ? -36.479 -41.994 -3.284 1.00 23.03 565 ALA A C 1
ATOM 4613 O O . ALA A 1 565 ? -36.632 -42.737 -4.252 1.00 23.03 565 ALA A O 1
ATOM 4614 N N . LYS A 1 566 ? -35.276 -41.524 -2.881 1.00 22.33 566 LYS A N 1
ATOM 4615 C CA . LYS A 1 566 ? -33.931 -41.558 -3.524 1.00 22.33 566 LYS A CA 1
ATOM 4616 C C . LYS A 1 566 ? -33.682 -40.433 -4.552 1.00 22.33 566 LYS A C 1
ATOM 4618 O O . LYS A 1 566 ? -34.557 -40.125 -5.343 1.00 22.33 566 LYS A O 1
ATOM 4623 N N . GLY A 1 567 ? -32.499 -39.810 -4.608 1.00 22.42 567 GLY A N 1
ATOM 4624 C CA . GLY A 1 567 ? -31.315 -39.941 -3.744 1.00 22.42 567 GLY A CA 1
ATOM 4625 C C . GLY A 1 567 ? -30.150 -39.040 -4.197 1.00 22.42 567 GLY A C 1
ATOM 4626 O O . GLY A 1 567 ? -30.134 -38.594 -5.335 1.00 22.42 567 GLY A O 1
ATOM 4627 N N . GLU A 1 568 ? -29.218 -38.781 -3.273 1.00 23.75 568 GLU A N 1
ATOM 4628 C CA . GLU A 1 568 ? -27.817 -38.330 -3.439 1.00 23.75 568 GLU A CA 1
ATOM 4629 C C . GLU A 1 568 ? -27.415 -37.353 -4.572 1.00 23.75 568 GLU A C 1
ATOM 4631 O O . GLU A 1 568 ? -27.375 -37.706 -5.746 1.00 23.75 568 GLU A O 1
ATOM 4636 N N . SER A 1 569 ? -26.898 -36.176 -4.177 1.00 25.03 569 SER A N 1
ATOM 4637 C CA . SER A 1 569 ? -25.545 -35.675 -4.534 1.00 25.03 569 SER A CA 1
ATOM 4638 C C . SER A 1 569 ? -25.482 -34.139 -4.563 1.00 25.03 569 SER A C 1
ATOM 4640 O O . SER A 1 569 ? -25.740 -33.519 -5.596 1.00 25.03 569 SER A O 1
ATOM 4642 N N . LYS A 1 570 ? -25.107 -33.508 -3.434 1.00 26.09 570 LYS A N 1
ATOM 4643 C CA . LYS A 1 570 ? -24.568 -32.125 -3.409 1.00 26.09 570 LYS A CA 1
ATOM 4644 C C . LYS A 1 570 ? -23.829 -31.706 -2.123 1.00 26.09 570 LYS A C 1
ATOM 4646 O O . LYS A 1 570 ? -23.664 -30.519 -1.871 1.00 26.09 570 LYS A O 1
ATOM 4651 N N . GLU A 1 571 ? -23.315 -32.659 -1.343 1.00 27.91 571 GLU A N 1
ATOM 4652 C CA . GLU A 1 571 ? -22.737 -32.395 -0.007 1.00 27.91 571 GLU A CA 1
ATOM 4653 C C . GLU A 1 571 ? -21.205 -32.598 0.081 1.00 27.91 571 GLU A C 1
ATOM 4655 O O . GLU A 1 571 ? -20.627 -32.658 1.160 1.00 27.91 571 GLU A O 1
ATOM 4660 N N . LYS A 1 572 ? -20.503 -32.676 -1.062 1.00 26.77 572 LYS A N 1
ATOM 4661 C CA . LYS A 1 572 ? -19.045 -32.938 -1.117 1.00 26.77 572 LYS A CA 1
ATOM 4662 C C . LYS A 1 572 ? -18.139 -31.720 -1.364 1.00 26.77 572 LYS A C 1
ATOM 4664 O O . LYS A 1 572 ? -16.934 -31.900 -1.478 1.00 26.77 572 LYS A O 1
ATOM 4669 N N . HIS A 1 573 ? -18.677 -30.496 -1.411 1.00 27.16 573 HIS A N 1
ATOM 4670 C CA . HIS A 1 573 ? -17.864 -29.278 -1.612 1.00 27.16 573 HIS A CA 1
ATOM 4671 C C . HIS A 1 573 ? -17.755 -28.332 -0.407 1.00 27.16 573 HIS A C 1
ATOM 4673 O O . HIS A 1 573 ? -16.931 -27.423 -0.445 1.00 27.16 573 HIS A O 1
ATOM 4679 N N . ILE A 1 574 ? -18.522 -28.548 0.667 1.00 30.86 574 ILE A N 1
ATOM 4680 C CA . ILE A 1 574 ? -18.449 -27.713 1.882 1.00 30.86 574 ILE A CA 1
ATOM 4681 C C . ILE A 1 574 ? -17.548 -28.363 2.948 1.00 30.86 574 ILE A C 1
ATOM 4683 O O . ILE A 1 574 ? -16.785 -27.669 3.619 1.00 30.86 574 ILE A O 1
ATOM 4687 N N . LEU A 1 575 ? -17.548 -29.699 3.048 1.00 27.42 575 LEU A N 1
ATOM 4688 C CA . LEU A 1 575 ? -16.799 -30.431 4.079 1.00 27.42 575 LEU A CA 1
ATOM 4689 C C . LEU A 1 575 ? -15.266 -30.329 3.925 1.00 27.42 575 LEU A C 1
ATOM 4691 O O . LEU A 1 575 ? -14.547 -30.283 4.921 1.00 27.42 575 LEU A O 1
ATOM 4695 N N . THR A 1 576 ? -14.760 -30.226 2.690 1.00 28.91 576 THR A N 1
ATOM 4696 C CA . THR A 1 576 ? -13.314 -30.156 2.403 1.00 28.91 576 THR A CA 1
ATOM 4697 C C . THR A 1 576 ? -12.664 -28.879 2.948 1.00 28.91 576 THR A C 1
ATOM 4699 O O . THR A 1 576 ? -11.522 -28.919 3.397 1.00 28.91 576 THR A O 1
ATOM 4702 N N . ASN A 1 577 ? -13.393 -27.757 2.971 1.00 30.19 577 ASN A N 1
ATOM 4703 C CA . ASN A 1 577 ? -12.861 -26.484 3.473 1.00 30.19 577 ASN A CA 1
ATOM 4704 C C . ASN A 1 577 ? -12.866 -26.398 5.010 1.00 30.19 577 ASN A C 1
ATOM 4706 O O . ASN A 1 577 ? -11.994 -25.735 5.568 1.00 30.19 577 ASN A O 1
ATOM 4710 N N . LEU A 1 578 ? -13.781 -27.092 5.705 1.00 31.23 578 LEU A N 1
ATOM 4711 C CA . LEU A 1 578 ? -13.721 -27.187 7.170 1.00 31.23 578 LEU A CA 1
ATOM 4712 C C . LEU A 1 578 ? -12.576 -28.096 7.639 1.00 31.23 578 LEU A C 1
ATOM 4714 O O . LEU A 1 578 ? -11.822 -27.702 8.526 1.00 31.23 578 LEU A O 1
ATOM 4718 N N . MET A 1 579 ? -12.383 -29.265 7.014 1.00 28.03 579 MET A N 1
ATOM 4719 C CA . MET A 1 579 ? -11.298 -30.180 7.405 1.00 28.03 579 MET A CA 1
ATOM 4720 C C . MET A 1 579 ? -9.898 -29.574 7.202 1.00 28.03 579 MET A C 1
ATOM 4722 O O . MET A 1 579 ? -9.000 -29.838 7.999 1.00 28.03 579 MET A O 1
ATOM 4726 N N . PHE A 1 580 ? -9.709 -28.722 6.186 1.00 30.20 580 PHE A N 1
ATOM 4727 C CA . PHE A 1 580 ? -8.420 -28.064 5.942 1.00 30.20 580 PHE A CA 1
ATOM 4728 C C . PHE A 1 580 ? -8.105 -26.955 6.966 1.00 30.20 580 PHE A C 1
ATOM 4730 O O . PHE A 1 580 ? -6.945 -26.752 7.318 1.00 30.20 580 PHE A O 1
ATOM 4737 N N . MET A 1 581 ? -9.120 -26.260 7.498 1.00 29.42 581 MET A N 1
ATOM 4738 C CA . MET A 1 581 ? -8.922 -25.323 8.614 1.00 29.42 581 MET A CA 1
ATOM 4739 C C . MET A 1 581 ? -8.605 -26.055 9.925 1.00 29.42 581 MET A C 1
ATOM 4741 O O . MET A 1 581 ? -7.770 -25.585 10.698 1.00 29.42 581 MET A O 1
ATOM 4745 N N . GLU A 1 582 ? -9.214 -27.219 10.167 1.00 29.47 582 GLU A N 1
ATOM 4746 C CA . GLU A 1 582 ? -8.978 -27.982 11.396 1.00 29.47 582 GLU A CA 1
ATOM 4747 C C . GLU A 1 582 ? -7.586 -28.645 11.437 1.00 29.47 582 GLU A C 1
ATOM 4749 O O . GLU A 1 582 ? -6.976 -28.719 12.506 1.00 29.47 582 GLU A O 1
ATOM 4754 N N . SER A 1 583 ? -7.028 -29.066 10.292 1.00 27.33 583 SER A N 1
ATOM 4755 C CA . SER A 1 583 ? -5.666 -29.626 10.250 1.00 27.33 583 SER A CA 1
ATOM 4756 C C . SER A 1 583 ? -4.575 -28.573 10.464 1.00 27.33 583 SER A C 1
ATOM 4758 O O . SER A 1 583 ? -3.552 -28.876 11.074 1.00 27.33 583 SER A O 1
ATOM 4760 N N . VAL A 1 584 ? -4.787 -27.332 10.008 1.00 31.62 584 VAL A N 1
ATOM 4761 C CA . VAL A 1 584 ? -3.841 -26.222 10.231 1.00 31.62 584 VAL A CA 1
ATOM 4762 C C . VAL A 1 584 ? -3.815 -25.812 11.708 1.00 31.62 584 VAL A C 1
ATOM 4764 O O . VAL A 1 584 ? -2.738 -25.623 12.265 1.00 31.62 584 VAL A O 1
ATOM 4767 N N . TYR A 1 585 ? -4.970 -25.772 12.381 1.00 33.16 585 TYR A N 1
ATOM 4768 C CA . TYR A 1 585 ? -5.042 -25.444 13.813 1.00 33.16 585 TYR A CA 1
ATOM 4769 C C . TYR A 1 585 ? -4.485 -26.527 14.749 1.00 33.16 585 TYR A C 1
ATOM 4771 O O . TYR A 1 585 ? -4.116 -26.219 15.882 1.00 33.16 585 TYR A O 1
ATOM 4779 N N . ARG A 1 586 ? -4.410 -27.787 14.304 1.00 27.55 586 ARG A N 1
ATOM 4780 C CA . ARG A 1 586 ? -3.865 -28.889 15.114 1.00 27.55 586 ARG A CA 1
ATOM 4781 C C . ARG A 1 586 ? -2.330 -28.978 15.045 1.00 27.55 586 ARG A C 1
ATOM 4783 O O . ARG A 1 586 ? -1.714 -29.451 15.992 1.00 27.55 586 ARG A O 1
ATOM 4790 N N . GLY A 1 587 ? -1.709 -28.461 13.979 1.00 28.41 587 GLY A N 1
ATOM 4791 C CA . GLY A 1 587 ? -0.257 -28.533 13.754 1.00 28.41 587 GLY A CA 1
ATOM 4792 C C . GLY A 1 587 ? 0.615 -27.668 14.678 1.00 28.41 587 GLY A C 1
ATOM 4793 O O . GLY A 1 587 ? 1.769 -28.017 14.912 1.00 28.41 587 GLY A O 1
ATOM 4794 N N . GLU A 1 588 ? 0.089 -26.574 15.240 1.00 30.50 588 GLU A N 1
ATOM 4795 C CA . GLU A 1 588 ? 0.846 -25.705 16.165 1.00 30.50 588 GLU A CA 1
ATOM 4796 C C . GLU A 1 588 ? 0.740 -26.131 17.644 1.00 30.50 588 GLU A C 1
ATOM 4798 O O . GLU A 1 588 ? 1.481 -25.625 18.485 1.00 30.50 588 GLU A O 1
ATOM 4803 N N . ALA A 1 589 ? -0.146 -27.075 17.985 1.00 27.88 589 ALA A N 1
ATOM 4804 C CA . ALA A 1 589 ? -0.363 -27.511 19.370 1.00 27.88 589 ALA A CA 1
ATOM 4805 C C . ALA A 1 589 ? 0.619 -28.603 19.847 1.00 27.88 589 ALA A C 1
ATOM 4807 O O . ALA A 1 589 ? 0.914 -28.677 21.042 1.00 27.88 589 ALA A O 1
ATOM 4808 N N . ASP A 1 590 ? 1.147 -29.423 18.931 1.00 27.03 590 ASP A N 1
ATOM 4809 C CA . ASP A 1 590 ? 1.946 -30.614 19.271 1.00 27.03 590 ASP A CA 1
ATOM 4810 C C . ASP A 1 590 ? 3.472 -30.367 19.325 1.00 27.03 590 ASP A C 1
ATOM 4812 O O . ASP A 1 590 ? 4.222 -31.222 19.791 1.00 27.03 590 ASP A O 1
ATOM 4816 N N . VAL A 1 591 ? 3.957 -29.177 18.942 1.00 29.91 591 VAL A N 1
ATOM 4817 C CA . VAL A 1 591 ? 5.403 -28.833 18.916 1.00 29.91 591 VAL A CA 1
ATOM 4818 C C . VAL A 1 591 ? 5.928 -28.299 20.270 1.00 29.91 591 VAL A C 1
ATOM 4820 O O . VAL A 1 591 ? 7.116 -28.018 20.429 1.00 29.91 591 VAL A O 1
ATOM 4823 N N . HIS A 1 592 ? 5.073 -28.179 21.292 1.00 31.00 592 HIS A N 1
ATOM 4824 C CA . HIS A 1 592 ? 5.437 -27.633 22.614 1.00 31.00 592 HIS A CA 1
ATOM 4825 C C . HIS A 1 592 ? 5.062 -28.528 23.812 1.00 31.00 592 HIS A C 1
ATOM 4827 O O . HIS A 1 592 ? 4.923 -28.039 24.932 1.00 31.00 592 HIS A O 1
ATOM 4833 N N . ARG A 1 593 ? 4.933 -29.852 23.616 1.00 26.67 593 ARG A N 1
ATOM 4834 C CA . ARG A 1 593 ? 4.662 -30.807 24.717 1.00 26.67 593 ARG A CA 1
ATOM 4835 C C . ARG A 1 593 ? 5.665 -31.963 24.858 1.00 26.67 593 ARG A C 1
ATOM 4837 O O . ARG A 1 593 ? 5.352 -32.974 25.477 1.00 26.67 593 ARG A O 1
ATOM 4844 N N . GLN A 1 594 ? 6.882 -31.816 24.339 1.00 28.94 594 GLN A N 1
ATOM 4845 C CA . GLN A 1 594 ? 7.997 -32.713 24.663 1.00 28.94 594 GLN A CA 1
ATOM 4846 C C . GLN A 1 594 ? 9.280 -31.910 24.896 1.00 28.94 594 GLN A C 1
ATOM 4848 O O . GLN A 1 594 ? 9.840 -31.370 23.950 1.00 28.94 594 GLN A O 1
ATOM 4853 N N . ILE A 1 595 ? 9.688 -31.833 26.169 1.00 26.03 595 ILE A N 1
ATOM 4854 C CA . ILE A 1 595 ? 11.050 -31.774 26.747 1.00 26.03 595 ILE A CA 1
ATOM 4855 C C . ILE A 1 595 ? 10.903 -31.175 28.154 1.00 26.03 595 ILE A C 1
ATOM 4857 O O . ILE A 1 595 ? 10.822 -29.963 28.321 1.00 26.03 595 ILE A O 1
ATOM 4861 N N . LEU A 1 596 ? 10.820 -32.062 29.148 1.00 24.25 596 LEU A N 1
ATOM 4862 C CA . LEU A 1 596 ? 11.159 -31.846 30.561 1.00 24.25 596 LEU A CA 1
ATOM 4863 C C . LEU A 1 596 ? 10.961 -33.185 31.295 1.00 24.25 596 LEU A C 1
ATOM 4865 O O . LEU A 1 596 ? 9.817 -33.598 31.485 1.00 24.25 596 LEU A O 1
ATOM 4869 N N . PRO A 1 597 ? 12.040 -33.896 31.653 1.00 26.83 597 PRO A N 1
ATOM 4870 C CA . PRO A 1 597 ? 12.014 -34.912 32.695 1.00 26.83 597 PRO A CA 1
ATOM 4871 C C . PRO A 1 597 ? 12.702 -34.418 33.977 1.00 26.83 597 PRO A C 1
ATOM 4873 O O . PRO A 1 597 ? 13.577 -33.551 33.944 1.00 26.83 597 PRO A O 1
ATOM 4876 N N . ASP A 1 598 ? 12.272 -34.995 35.096 1.00 25.22 598 ASP A N 1
ATOM 4877 C CA . ASP A 1 598 ? 12.640 -34.608 36.456 1.00 25.22 598 ASP A CA 1
ATOM 4878 C C . ASP A 1 598 ? 14.073 -34.974 36.889 1.00 25.22 598 ASP A C 1
ATOM 4880 O O . ASP A 1 598 ? 14.888 -35.549 36.168 1.00 25.22 598 ASP A O 1
ATOM 4884 N N . SER A 1 599 ? 14.365 -34.575 38.122 1.00 25.62 599 SER A N 1
ATOM 4885 C CA . SER A 1 599 ? 15.657 -34.548 38.787 1.00 25.62 599 SER A CA 1
ATOM 4886 C C . SER A 1 599 ? 16.244 -35.903 39.225 1.00 25.62 599 SER A C 1
ATOM 4888 O O . SER A 1 599 ? 15.550 -36.839 39.614 1.00 25.62 599 SER A O 1
ATOM 4890 N N . SER A 1 600 ? 17.574 -35.862 39.385 1.00 22.47 600 SER A N 1
ATOM 4891 C CA . SER A 1 600 ? 18.366 -36.462 40.478 1.00 22.47 600 SER A CA 1
ATOM 4892 C C . SER A 1 600 ? 19.123 -37.795 40.281 1.00 22.47 600 SER A C 1
ATOM 4894 O O . SER A 1 600 ? 18.598 -38.804 39.829 1.00 22.47 600 SER A O 1
ATOM 4896 N N . LEU A 1 601 ? 20.353 -37.745 40.823 1.00 24.53 601 LEU A N 1
ATOM 4897 C CA . LEU A 1 601 ? 21.174 -38.801 41.441 1.00 24.53 601 LEU A CA 1
ATOM 4898 C C . LEU A 1 601 ? 22.116 -39.700 40.605 1.00 24.53 601 LEU A C 1
ATOM 4900 O O . LEU A 1 601 ? 21.731 -40.391 39.672 1.00 24.53 601 LEU A O 1
ATOM 4904 N N . THR A 1 602 ? 23.348 -39.793 41.143 1.00 22.81 602 THR A N 1
ATOM 4905 C CA . THR A 1 602 ? 24.475 -40.714 40.842 1.00 22.81 602 THR A CA 1
ATOM 4906 C C . THR A 1 602 ? 25.208 -40.544 39.502 1.00 22.81 602 THR A C 1
ATOM 4908 O O . THR A 1 602 ? 24.600 -40.136 38.526 1.00 22.81 602 THR A O 1
ATOM 4911 N N . ARG A 1 603 ? 26.504 -40.880 39.356 1.00 21.30 603 ARG A N 1
ATOM 4912 C CA . ARG A 1 603 ? 27.701 -40.984 40.246 1.00 21.30 603 ARG A CA 1
ATOM 4913 C C . ARG A 1 603 ? 28.892 -41.340 39.320 1.00 21.30 603 ARG A C 1
ATOM 4915 O O . ARG A 1 603 ? 28.642 -42.046 38.352 1.00 21.30 603 ARG A O 1
ATOM 4922 N N . SER A 1 604 ? 30.125 -40.934 39.675 1.00 20.80 604 SER A N 1
ATOM 4923 C CA . SER A 1 604 ? 31.412 -41.336 39.039 1.00 20.80 604 SER A CA 1
ATOM 4924 C C . SER A 1 604 ? 31.574 -40.975 37.541 1.00 20.80 604 SER A C 1
ATOM 4926 O O . SER A 1 604 ? 30.595 -40.746 36.846 1.00 20.80 604 SER A O 1
ATOM 4928 N N . GLU A 1 605 ? 32.770 -40.828 36.964 1.00 24.17 605 GLU A N 1
ATOM 4929 C CA . GLU A 1 605 ? 34.167 -40.901 37.438 1.00 24.17 605 GLU A CA 1
ATOM 4930 C C . GLU A 1 605 ? 35.040 -40.044 36.479 1.00 24.17 605 GLU A C 1
ATOM 4932 O O . GLU A 1 605 ? 34.626 -39.832 35.345 1.00 24.17 605 GLU A O 1
ATOM 4937 N N . GLU A 1 606 ? 36.182 -39.536 36.968 1.00 24.20 606 GLU A N 1
ATOM 4938 C CA . GLU A 1 606 ? 37.513 -39.414 36.306 1.00 24.20 606 GLU A CA 1
ATOM 4939 C C . GLU A 1 606 ? 37.632 -38.948 34.809 1.00 24.20 606 GLU A C 1
ATOM 4941 O O . GLU A 1 606 ? 36.913 -39.386 33.922 1.00 24.20 606 GLU A O 1
ATOM 4946 N N . ASP A 1 607 ? 38.580 -38.089 34.392 1.00 23.08 607 ASP A N 1
ATOM 4947 C CA . ASP A 1 607 ? 39.771 -37.578 35.087 1.00 23.08 607 ASP A CA 1
ATOM 4948 C C . ASP A 1 607 ? 40.441 -36.349 34.405 1.00 23.08 607 ASP A C 1
ATOM 4950 O O . ASP A 1 607 ? 40.209 -36.097 33.225 1.00 23.08 607 ASP A O 1
ATOM 4954 N N . HIS A 1 608 ? 41.382 -35.706 35.128 1.00 24.92 608 HIS A N 1
ATOM 4955 C CA . HIS A 1 608 ? 42.601 -35.017 34.614 1.00 24.92 608 HIS A CA 1
ATOM 4956 C C . HIS A 1 608 ? 42.464 -33.700 33.765 1.00 24.92 608 HIS A C 1
ATOM 4958 O O . HIS A 1 608 ? 41.594 -33.574 32.917 1.00 24.92 608 HIS A O 1
ATOM 4964 N N . VAL A 1 609 ? 43.327 -32.658 33.859 1.00 24.66 609 VAL A N 1
ATOM 4965 C CA . VAL A 1 609 ? 44.483 -32.354 34.749 1.00 24.66 609 VAL A CA 1
ATOM 4966 C C . VAL A 1 609 ? 44.894 -30.845 34.689 1.00 24.66 609 VAL A C 1
ATOM 4968 O O . VAL A 1 609 ? 44.596 -30.192 33.696 1.00 24.66 609 VAL A O 1
ATOM 4971 N N . ILE A 1 610 ? 45.662 -30.343 35.688 1.00 24.34 610 ILE A N 1
ATOM 4972 C CA . ILE A 1 610 ? 46.492 -29.084 35.727 1.00 24.34 610 ILE A CA 1
ATOM 4973 C C . ILE A 1 610 ? 45.723 -27.724 35.741 1.00 24.34 610 ILE A C 1
ATOM 4975 O O . ILE A 1 610 ? 45.009 -27.408 34.800 1.00 24.34 610 ILE A O 1
ATOM 4979 N N . THR A 1 611 ? 45.663 -26.908 36.819 1.00 23.83 611 THR A N 1
ATOM 4980 C CA . THR A 1 611 ? 46.684 -26.080 37.552 1.00 23.83 611 THR A CA 1
ATOM 4981 C C . THR A 1 611 ? 47.320 -24.940 36.707 1.00 23.83 611 THR A C 1
ATOM 4983 O O . THR A 1 611 ? 47.528 -25.116 35.520 1.00 23.83 611 THR A O 1
ATOM 4986 N N . GLN A 1 612 ? 47.644 -23.720 37.186 1.00 25.61 612 GLN A N 1
ATOM 4987 C CA . GLN A 1 612 ? 47.727 -23.118 38.536 1.00 25.61 612 GLN A CA 1
ATOM 4988 C C . GLN A 1 612 ? 47.809 -21.557 38.461 1.00 25.61 612 GLN A C 1
ATOM 4990 O O . GLN A 1 612 ? 48.232 -21.046 37.432 1.00 25.61 612 GLN A O 1
ATOM 4995 N N . ASN A 1 613 ? 47.576 -20.853 39.590 1.00 24.86 613 ASN A N 1
ATOM 4996 C CA . ASN A 1 613 ? 48.060 -19.485 39.955 1.00 24.86 613 ASN A CA 1
ATOM 4997 C C . ASN A 1 613 ? 47.575 -18.264 39.110 1.00 24.86 613 ASN A C 1
ATOM 4999 O O . ASN A 1 613 ? 47.468 -18.335 37.897 1.00 24.86 613 ASN A O 1
ATOM 5003 N N . SER A 1 614 ? 47.249 -17.081 39.656 1.00 24.56 614 SER A N 1
ATOM 5004 C CA . SER A 1 614 ? 47.804 -16.362 40.823 1.00 24.56 614 SER A CA 1
ATOM 5005 C C . SER A 1 614 ? 46.796 -15.391 41.467 1.00 24.56 614 SER A C 1
ATOM 5007 O O . SER A 1 614 ? 45.879 -14.906 40.806 1.00 24.56 614 SER A O 1
ATOM 5009 N N . LEU A 1 615 ? 47.018 -15.045 42.741 1.00 23.58 615 LEU A N 1
ATOM 5010 C CA . LEU A 1 615 ? 46.339 -13.942 43.436 1.00 23.58 615 LEU A CA 1
ATOM 5011 C C . LEU A 1 615 ? 46.973 -12.563 43.131 1.00 23.58 615 LEU A C 1
ATOM 5013 O O . LEU A 1 615 ? 48.143 -12.466 42.773 1.00 23.58 615 LEU A O 1
ATOM 5017 N N . GLU A 1 616 ? 46.199 -11.528 43.482 1.00 24.77 616 GLU A N 1
ATOM 5018 C CA . GLU A 1 616 ? 46.597 -10.402 44.356 1.00 24.77 616 GLU A CA 1
ATOM 5019 C C . GLU A 1 616 ? 46.745 -8.963 43.811 1.00 24.77 616 GLU A C 1
ATOM 5021 O O . GLU A 1 616 ? 47.105 -8.684 42.674 1.00 24.77 616 GLU A O 1
ATOM 5026 N N . HIS A 1 617 ? 46.487 -8.057 44.763 1.00 24.44 617 HIS A N 1
ATOM 5027 C CA . HIS A 1 617 ? 46.769 -6.623 44.844 1.00 24.44 617 HIS A CA 1
ATOM 5028 C C . HIS A 1 617 ? 45.868 -5.557 44.184 1.00 24.44 617 HIS A C 1
ATOM 5030 O O . HIS A 1 617 ? 46.039 -5.093 43.061 1.00 24.44 617 HIS A O 1
ATOM 5036 N N . THR A 1 618 ? 45.018 -4.993 45.049 1.00 23.17 618 THR A N 1
ATOM 5037 C CA . THR A 1 618 ? 44.513 -3.617 44.997 1.00 23.17 618 THR A CA 1
ATOM 5038 C C . THR A 1 618 ? 45.582 -2.589 45.407 1.00 23.17 618 THR A C 1
ATOM 5040 O O . THR A 1 618 ? 46.227 -2.759 46.444 1.00 23.17 618 THR A O 1
ATOM 5043 N N . LYS A 1 619 ? 45.667 -1.446 44.697 1.00 22.55 619 LYS A N 1
ATOM 5044 C CA . LYS A 1 619 ? 45.650 -0.090 45.307 1.00 22.55 619 LYS A CA 1
ATOM 5045 C C . LYS A 1 619 ? 45.570 1.068 44.295 1.00 22.55 619 LYS A C 1
ATOM 5047 O O . LYS A 1 619 ? 45.988 0.967 43.152 1.00 22.55 619 LYS A O 1
ATOM 5052 N N . LYS A 1 620 ? 45.017 2.184 44.788 1.00 22.25 620 LYS A N 1
ATOM 5053 C CA . LYS A 1 620 ? 44.909 3.516 44.158 1.00 22.25 620 LYS A CA 1
ATOM 5054 C C . LYS A 1 620 ? 46.286 4.138 43.857 1.00 22.25 620 LYS A C 1
ATOM 5056 O O . LYS A 1 620 ? 47.177 3.976 44.684 1.00 22.25 620 LYS A O 1
ATOM 5061 N N . VAL A 1 621 ? 46.376 5.005 42.837 1.00 20.58 621 VAL A N 1
ATOM 5062 C CA . VAL A 1 621 ? 46.571 6.478 42.965 1.00 20.58 621 VAL A CA 1
ATOM 5063 C C . VAL A 1 621 ? 46.561 7.155 41.573 1.00 20.58 621 VAL A C 1
ATOM 5065 O O . VAL A 1 621 ? 46.772 6.515 40.550 1.00 20.58 621 VAL A O 1
ATOM 5068 N N . SER A 1 622 ? 46.212 8.442 41.556 1.00 22.09 622 SER A N 1
ATOM 5069 C CA . SER A 1 622 ? 45.962 9.343 40.418 1.00 22.09 622 SER A CA 1
ATOM 5070 C C . SER A 1 622 ? 47.183 9.772 39.588 1.00 22.09 622 SER A C 1
ATOM 5072 O O . SER A 1 622 ? 48.216 10.092 40.173 1.00 22.09 622 SER A O 1
ATOM 5074 N N . ILE A 1 623 ? 46.987 9.996 38.278 1.00 22.78 623 ILE A N 1
ATOM 5075 C CA . ILE A 1 623 ? 47.760 10.952 37.453 1.00 22.78 623 ILE A CA 1
ATOM 5076 C C . ILE A 1 623 ? 46.797 11.739 36.539 1.00 22.78 623 ILE A C 1
ATOM 5078 O O . ILE A 1 623 ? 45.804 11.199 36.054 1.00 22.78 623 ILE A O 1
ATOM 5082 N N . SER A 1 624 ? 47.084 13.026 36.342 1.00 21.33 624 SER A N 1
ATOM 5083 C CA . SER A 1 624 ? 46.362 13.991 35.501 1.00 21.33 624 SER A CA 1
ATOM 5084 C C . SER A 1 624 ? 47.041 14.219 34.144 1.00 21.33 624 SER A C 1
ATOM 5086 O O . SER A 1 624 ? 48.268 14.218 34.106 1.00 21.33 624 SER A O 1
ATOM 5088 N N . SER A 1 625 ? 46.256 14.592 33.114 1.00 22.33 625 SER A N 1
ATOM 5089 C CA . SER A 1 625 ? 46.675 15.163 31.801 1.00 22.33 625 SER A CA 1
ATOM 5090 C C . SER A 1 625 ? 47.619 14.299 30.928 1.00 22.33 625 SER A C 1
ATOM 5092 O O . SER A 1 625 ? 48.531 13.667 31.431 1.00 22.33 625 SER A O 1
ATOM 5094 N N . GLU A 1 626 ? 47.492 14.226 29.600 1.00 24.30 626 GLU A N 1
ATOM 5095 C CA . GLU A 1 626 ? 46.799 15.100 28.642 1.00 24.30 626 GLU A CA 1
ATOM 5096 C C . GLU A 1 626 ? 46.341 14.313 27.386 1.00 24.30 626 GLU A C 1
ATOM 5098 O O . GLU A 1 626 ? 46.946 13.306 27.043 1.00 24.30 626 GLU A O 1
ATOM 5103 N N . LYS A 1 627 ? 45.287 14.811 26.717 1.00 26.92 627 LYS A N 1
ATOM 5104 C CA . LYS A 1 627 ? 44.899 14.629 25.294 1.00 26.92 627 LYS A CA 1
ATOM 5105 C C . LYS A 1 627 ? 45.276 13.320 24.561 1.00 26.92 627 LYS A C 1
ATOM 5107 O O . LYS A 1 627 ? 46.402 13.173 24.106 1.00 26.92 627 LYS A O 1
ATOM 5112 N N . ASP A 1 628 ? 44.248 12.574 24.146 1.00 26.08 628 ASP A N 1
ATOM 5113 C CA . ASP A 1 628 ? 43.956 12.522 22.703 1.00 26.08 628 ASP A CA 1
ATOM 5114 C C . ASP A 1 628 ? 42.450 12.360 22.415 1.00 26.08 628 ASP A C 1
ATOM 5116 O O . ASP A 1 628 ? 41.674 11.966 23.290 1.00 26.08 628 ASP A O 1
ATOM 5120 N N . GLY A 1 629 ? 42.005 12.788 21.232 1.00 28.97 629 GLY A N 1
ATOM 5121 C CA . GLY A 1 629 ? 40.594 13.104 20.972 1.00 28.97 629 GLY A CA 1
ATOM 5122 C C . GLY A 1 629 ? 39.727 11.973 20.401 1.00 28.97 629 GLY A C 1
ATOM 5123 O O . GLY A 1 629 ? 40.013 11.433 19.339 1.00 28.97 629 GLY A O 1
ATOM 5124 N N . SER A 1 630 ? 38.560 11.740 21.013 1.00 28.25 630 SER A N 1
ATOM 5125 C CA . SER A 1 630 ? 37.393 11.145 20.341 1.00 28.25 630 SER A CA 1
ATOM 5126 C C . SER A 1 630 ? 36.119 11.836 20.824 1.00 28.25 630 SER A C 1
ATOM 5128 O O . SER A 1 630 ? 35.670 11.628 21.950 1.00 28.25 630 SER A O 1
ATOM 5130 N N . SER A 1 631 ? 35.552 12.698 19.979 1.00 29.98 631 SER A N 1
ATOM 5131 C CA . SER A 1 631 ? 34.370 13.492 20.320 1.00 29.98 631 SER A CA 1
ATOM 5132 C C . SER A 1 631 ? 33.113 12.620 20.291 1.00 29.98 631 SER A C 1
ATOM 5134 O O . SER A 1 631 ? 32.652 12.223 19.220 1.00 29.98 631 SER A O 1
ATOM 5136 N N . ALA A 1 632 ? 32.546 12.325 21.463 1.00 35.19 632 ALA A N 1
ATOM 5137 C CA . ALA A 1 632 ? 31.223 11.721 21.554 1.00 35.19 632 ALA A CA 1
ATOM 5138 C C . ALA A 1 632 ? 30.185 12.734 21.046 1.00 35.19 632 ALA A C 1
ATOM 5140 O O . ALA A 1 632 ? 29.957 13.773 21.669 1.00 35.19 632 ALA A O 1
ATOM 5141 N N . VAL A 1 633 ? 29.572 12.446 19.896 1.00 37.12 633 VAL A N 1
ATOM 5142 C CA . VAL A 1 633 ? 28.537 13.302 19.309 1.00 37.12 633 VAL A CA 1
ATOM 5143 C C . VAL A 1 633 ? 27.294 13.247 20.196 1.00 37.12 633 VAL A C 1
ATOM 5145 O O . VAL A 1 633 ? 26.501 12.313 20.115 1.00 37.12 633 VAL A O 1
ATOM 5148 N N . LEU A 1 634 ? 27.135 14.263 21.045 1.00 48.09 634 LEU A N 1
ATOM 5149 C CA . LEU A 1 634 ? 25.905 14.519 21.789 1.00 48.09 634 LEU A CA 1
ATOM 5150 C C . LEU A 1 634 ? 24.758 14.720 20.792 1.00 48.09 634 LEU A C 1
ATOM 5152 O O . LEU A 1 634 ? 24.732 15.688 20.029 1.00 48.09 634 LEU A O 1
ATOM 5156 N N . GLU A 1 635 ? 23.833 13.765 20.780 1.00 54.12 635 GLU A N 1
ATOM 5157 C CA . GLU A 1 635 ? 22.704 13.730 19.860 1.00 54.12 635 GLU A CA 1
ATOM 5158 C C . GLU A 1 635 ? 21.777 14.929 20.129 1.00 54.12 635 GLU A C 1
ATOM 5160 O O . GLU A 1 635 ? 21.190 15.063 21.205 1.00 54.12 635 GLU A O 1
ATOM 5165 N N . ILE A 1 636 ? 21.689 15.856 19.167 1.00 71.50 636 ILE A N 1
ATOM 5166 C CA . ILE A 1 636 ? 20.977 17.129 19.344 1.00 71.50 636 ILE A CA 1
ATOM 5167 C C . ILE A 1 636 ? 19.464 16.885 19.274 1.00 71.50 636 ILE A C 1
ATOM 5169 O O . ILE A 1 636 ? 18.848 17.031 18.214 1.00 71.50 636 ILE A O 1
ATOM 5173 N N . LYS A 1 637 ? 18.866 16.564 20.425 1.00 85.12 637 LYS A N 1
ATOM 5174 C CA . LYS A 1 637 ? 17.412 16.489 20.612 1.00 85.12 637 LYS A CA 1
ATOM 5175 C C . LYS A 1 637 ? 16.752 17.834 20.271 1.00 85.12 637 LYS A C 1
ATOM 5177 O O . LYS A 1 637 ? 17.233 18.906 20.653 1.00 85.12 637 LYS A O 1
ATOM 5182 N N . ARG A 1 638 ? 15.623 17.787 19.571 1.00 88.25 638 ARG A N 1
ATOM 5183 C CA . ARG A 1 638 ? 14.760 18.915 19.207 1.00 88.25 638 ARG A CA 1
ATOM 5184 C C . ARG A 1 638 ? 13.364 18.665 19.754 1.00 88.25 638 ARG A C 1
ATOM 5186 O O . ARG A 1 638 ? 12.807 17.592 19.566 1.00 88.25 638 ARG A O 1
ATOM 5193 N N . VAL A 1 639 ? 12.776 19.673 20.380 1.00 89.88 639 VAL A N 1
ATOM 5194 C CA . VAL A 1 639 ? 11.453 19.572 21.012 1.00 89.88 639 VAL A CA 1
ATOM 5195 C C . VAL A 1 639 ? 10.561 20.728 20.596 1.00 89.88 639 VAL A C 1
ATOM 5197 O O . VAL A 1 639 ? 11.045 21.795 20.205 1.00 89.88 639 VAL A O 1
ATOM 5200 N N . THR A 1 640 ? 9.251 20.515 20.659 1.00 90.31 640 THR A N 1
ATOM 5201 C CA . THR A 1 640 ? 8.249 21.536 20.345 1.00 90.31 640 THR A CA 1
ATOM 5202 C C . THR A 1 640 ? 7.656 22.071 21.639 1.00 90.31 640 THR A C 1
ATOM 5204 O O . THR A 1 640 ? 6.939 21.354 22.331 1.00 90.31 640 THR A O 1
ATOM 5207 N N . ILE A 1 641 ? 7.938 23.334 21.957 1.00 89.75 641 ILE A N 1
ATOM 5208 C CA . ILE A 1 641 ? 7.363 24.015 23.120 1.00 89.75 641 ILE A CA 1
ATOM 5209 C C . ILE A 1 641 ? 6.060 24.731 22.741 1.00 89.75 641 ILE A C 1
ATOM 5211 O O . ILE A 1 641 ? 5.976 25.412 21.711 1.00 89.75 641 ILE A O 1
ATOM 5215 N N . HIS A 1 642 ? 5.054 24.570 23.595 1.00 85.69 642 HIS A N 1
ATOM 5216 C CA . HIS A 1 642 ? 3.730 25.178 23.526 1.00 85.69 642 HIS A CA 1
ATOM 5217 C C . HIS A 1 642 ? 3.480 26.005 24.793 1.00 85.69 642 HIS A C 1
ATOM 5219 O O . HIS A 1 642 ? 3.865 25.595 25.884 1.00 85.69 642 HIS A O 1
ATOM 5225 N N . VAL A 1 643 ? 2.799 27.142 24.656 1.00 78.62 643 VAL A N 1
ATOM 5226 C CA . VAL A 1 643 ? 2.331 27.971 25.779 1.00 78.62 643 VAL A CA 1
ATOM 5227 C C . VAL A 1 643 ? 0.856 27.682 26.034 1.00 78.62 643 VAL A C 1
ATOM 5229 O O . VAL A 1 643 ? 0.065 27.697 25.086 1.00 78.62 643 VAL A O 1
ATOM 5232 N N . TYR A 1 644 ? 0.480 27.427 27.290 1.00 62.41 644 TYR A N 1
ATOM 5233 C CA . TYR A 1 644 ? -0.920 27.212 27.656 1.00 62.41 644 TYR A CA 1
ATOM 5234 C C . TYR A 1 644 ? -1.665 28.552 27.810 1.00 62.41 644 TYR A C 1
ATOM 5236 O O . TYR A 1 644 ? -1.184 29.436 28.523 1.00 62.41 644 TYR A O 1
ATOM 5244 N N . PRO A 1 645 ? -2.834 28.751 27.168 1.00 52.44 645 PRO A N 1
ATOM 5245 C CA . PRO A 1 645 ? -3.591 29.987 27.316 1.00 52.44 645 PRO A CA 1
ATOM 5246 C C . PRO A 1 645 ? -4.328 30.023 28.661 1.00 52.44 645 PRO A C 1
ATOM 5248 O O . PRO A 1 645 ? -5.181 29.177 28.933 1.00 52.44 645 PRO A O 1
ATOM 5251 N N . GLN A 1 646 ? -4.072 31.055 29.471 1.00 52.34 646 GLN A N 1
ATOM 5252 C CA . GLN A 1 646 ? -4.955 31.396 30.589 1.00 52.34 646 GLN A CA 1
ATOM 5253 C C . GLN A 1 646 ? -6.379 31.682 30.076 1.00 52.34 646 GLN A C 1
ATOM 5255 O O . GLN A 1 646 ? -6.579 32.273 29.007 1.00 52.34 646 GLN A O 1
ATOM 5260 N N . GLN A 1 647 ? -7.380 31.270 30.855 1.00 43.09 647 GLN A N 1
ATOM 5261 C CA . GLN A 1 647 ? -8.801 31.354 30.511 1.00 43.09 647 GLN A CA 1
ATOM 5262 C C . GLN A 1 647 ? -9.306 32.813 30.429 1.00 43.09 647 GLN A C 1
ATOM 5264 O O . GLN A 1 647 ? -9.910 33.283 31.386 1.00 43.09 647 GLN A O 1
ATOM 5269 N N . ASN A 1 648 ? -9.069 33.532 29.314 1.00 38.81 648 ASN A N 1
ATOM 5270 C CA . ASN A 1 648 ? -9.985 34.566 28.759 1.00 38.81 648 ASN A CA 1
ATOM 5271 C C . ASN A 1 648 ? -9.518 35.338 27.495 1.00 38.81 648 ASN A C 1
ATOM 5273 O O . ASN A 1 648 ? -10.161 36.321 27.122 1.00 38.81 648 ASN A O 1
ATOM 5277 N N . LYS A 1 649 ? -8.448 34.949 26.780 1.00 35.44 649 LYS A N 1
ATOM 5278 C CA . LYS A 1 649 ? -8.056 35.642 25.526 1.00 35.44 649 LYS A CA 1
ATOM 5279 C C . LYS A 1 649 ? -7.897 34.690 24.338 1.00 35.44 649 LYS A C 1
ATOM 5281 O O . LYS A 1 649 ? -7.037 33.818 24.334 1.00 35.44 649 LYS A O 1
ATOM 5286 N N . LYS A 1 650 ? -8.701 34.908 23.287 1.00 36.72 650 LYS A N 1
ATOM 5287 C CA . LYS A 1 650 ? -8.506 34.296 21.961 1.00 36.72 650 LYS A CA 1
ATOM 5288 C C . LYS A 1 650 ? -7.190 34.798 21.359 1.00 36.72 650 LYS A C 1
ATOM 5290 O O . LYS A 1 650 ? -7.134 35.981 21.054 1.00 36.72 650 LYS A O 1
ATOM 5295 N N . PHE A 1 651 ? -6.209 33.927 21.109 1.00 37.94 651 PHE A N 1
ATOM 5296 C CA . PHE A 1 651 ? -5.295 34.002 19.953 1.00 37.94 651 PHE A CA 1
ATOM 5297 C C . PHE A 1 651 ? -4.540 32.666 19.747 1.00 37.94 651 PHE A C 1
ATOM 5299 O O . PHE A 1 651 ? -4.696 31.727 20.522 1.00 37.94 651 PHE A O 1
ATOM 5306 N N . VAL A 1 652 ? -3.821 32.562 18.626 1.00 40.72 652 VAL A N 1
ATOM 5307 C CA . VAL A 1 652 ? -3.298 31.330 17.991 1.00 40.72 652 VAL A CA 1
ATOM 5308 C C . VAL A 1 652 ? -2.318 30.528 18.875 1.00 40.72 652 VAL A C 1
ATOM 5310 O O . VAL A 1 652 ? -1.451 31.136 19.502 1.00 40.72 652 VAL A O 1
ATOM 5313 N N . PRO A 1 653 ? -2.353 29.174 18.861 1.00 50.09 653 PRO A N 1
ATOM 5314 C CA . PRO A 1 653 ? -1.342 28.343 19.518 1.00 50.09 653 PRO A CA 1
ATOM 5315 C C . PRO A 1 653 ? 0.022 28.457 18.817 1.00 50.09 653 PRO A C 1
ATOM 5317 O O . PRO A 1 653 ? 0.302 27.784 17.824 1.00 50.09 653 PRO A O 1
ATOM 5320 N N . CYS A 1 654 ? 0.898 29.304 19.354 1.00 60.16 654 CYS A N 1
ATOM 5321 C CA . CYS A 1 654 ? 2.273 29.452 18.886 1.00 60.16 654 CYS A CA 1
ATOM 5322 C C . CYS A 1 654 ? 3.147 28.272 19.346 1.00 60.16 654 CYS A C 1
ATOM 5324 O O . CYS A 1 654 ? 3.840 28.358 20.354 1.00 60.16 654 CYS A O 1
ATOM 5326 N N . ALA A 1 655 ? 3.150 27.179 18.585 1.00 75.00 655 ALA A N 1
ATOM 5327 C CA . ALA A 1 655 ? 4.151 26.124 18.732 1.00 75.00 655 ALA A CA 1
ATOM 5328 C C . ALA A 1 655 ? 5.518 26.613 18.217 1.00 75.00 655 ALA A C 1
ATOM 5330 O O . ALA A 1 655 ? 5.601 27.172 17.119 1.00 75.00 655 ALA A O 1
ATOM 5331 N N . LYS A 1 656 ? 6.602 26.393 18.970 1.00 80.44 656 LYS A N 1
ATOM 5332 C CA . LYS A 1 656 ? 7.972 26.706 18.521 1.00 80.44 656 LYS A CA 1
ATOM 5333 C C . LYS A 1 656 ? 8.891 25.509 18.717 1.00 80.44 656 LYS A C 1
ATOM 5335 O O . LYS A 1 656 ? 8.978 24.961 19.807 1.00 80.44 656 LYS A O 1
ATOM 5340 N N . VAL A 1 657 ? 9.617 25.135 17.665 1.00 87.69 657 VAL A N 1
ATOM 5341 C CA . VAL A 1 657 ? 10.665 24.110 17.755 1.00 87.69 657 VAL A CA 1
ATOM 5342 C C . VAL A 1 657 ? 11.943 24.742 18.307 1.00 87.69 657 VAL A C 1
ATOM 5344 O O . VAL A 1 657 ? 12.356 25.829 17.883 1.00 87.69 657 VAL A O 1
ATOM 5347 N N . ILE A 1 658 ? 12.570 24.060 19.259 1.00 88.69 658 ILE A N 1
ATOM 5348 C CA . ILE A 1 658 ? 13.854 24.421 19.863 1.00 88.69 658 ILE A CA 1
ATOM 5349 C C . ILE A 1 658 ? 14.786 23.205 19.885 1.00 88.69 658 ILE A C 1
ATOM 5351 O O . ILE A 1 658 ? 14.343 22.073 19.704 1.00 88.69 658 ILE A O 1
ATOM 5355 N N . LYS A 1 659 ? 16.080 23.434 20.118 1.00 87.38 659 LYS A N 1
ATOM 5356 C CA . LYS A 1 659 ? 16.974 22.376 20.606 1.00 87.38 659 LYS A CA 1
ATOM 5357 C C . LYS A 1 659 ? 16.702 22.194 22.099 1.00 87.38 659 LYS A C 1
ATOM 5359 O O . LYS A 1 659 ? 16.466 23.197 22.771 1.00 87.38 659 LYS A O 1
ATOM 5364 N N . LEU A 1 660 ? 16.714 20.959 22.589 1.00 87.62 660 LEU A N 1
ATOM 5365 C CA . LEU A 1 660 ? 16.583 20.692 24.018 1.00 87.62 660 LEU A CA 1
ATOM 5366 C C . LEU A 1 660 ? 17.843 21.219 24.739 1.00 87.62 660 LEU A C 1
ATOM 5368 O O . LEU A 1 660 ? 18.947 20.856 24.326 1.00 87.62 660 LEU A O 1
ATOM 5372 N N . PRO A 1 661 ? 17.701 22.094 25.747 1.00 86.19 661 PRO A N 1
ATOM 5373 C CA . PRO A 1 661 ? 18.823 22.618 26.522 1.00 86.19 661 PRO A CA 1
ATOM 5374 C C . PRO A 1 661 ? 19.324 21.625 27.583 1.00 86.19 661 PRO A C 1
ATOM 5376 O O . PRO A 1 661 ? 18.768 20.538 27.739 1.00 86.19 661 PRO A O 1
ATOM 5379 N N . GLY A 1 662 ? 20.382 21.997 28.310 1.00 81.31 662 GLY A N 1
ATOM 5380 C CA . GLY A 1 662 ? 21.013 21.135 29.317 1.00 81.31 662 GLY A CA 1
ATOM 5381 C C . GLY A 1 662 ? 20.284 21.070 30.664 1.00 81.31 662 GLY A C 1
ATOM 5382 O O . GLY A 1 662 ? 20.581 20.186 31.464 1.00 81.31 662 GLY A O 1
ATOM 5383 N N . SER A 1 663 ? 19.343 21.982 30.928 1.00 87.00 663 SER A N 1
ATOM 5384 C CA . SER A 1 663 ? 18.549 22.036 32.163 1.00 87.00 663 SER A CA 1
ATOM 5385 C C . SER A 1 663 ? 17.145 22.608 31.929 1.00 87.00 663 SER A C 1
ATOM 5387 O O . SER A 1 663 ? 16.880 23.252 30.908 1.00 87.00 663 SER A O 1
ATOM 5389 N N . LEU A 1 664 ? 16.240 22.407 32.894 1.00 86.62 664 LEU A N 1
ATOM 5390 C CA . LEU A 1 664 ? 14.906 23.018 32.870 1.00 86.62 664 LEU A CA 1
ATOM 5391 C C . LEU A 1 664 ? 14.957 24.547 33.038 1.00 86.62 664 LEU A C 1
ATOM 5393 O O . LEU A 1 664 ? 14.203 25.250 32.372 1.00 86.62 664 LEU A O 1
ATOM 5397 N N . ASP A 1 665 ? 15.899 25.087 33.815 1.00 86.00 665 ASP A N 1
ATOM 5398 C CA . ASP A 1 665 ? 16.081 26.543 33.934 1.00 86.00 665 ASP A CA 1
ATOM 5399 C C . ASP A 1 665 ? 16.448 27.183 32.587 1.00 86.00 665 ASP A C 1
ATOM 5401 O O . ASP A 1 665 ? 15.951 28.252 32.226 1.00 86.00 665 ASP A O 1
ATOM 5405 N N . GLU A 1 666 ? 17.305 26.527 31.802 1.00 86.19 666 GLU A N 1
ATOM 5406 C CA . GLU A 1 666 ? 17.660 26.982 30.458 1.00 86.19 666 GLU A CA 1
ATOM 5407 C C . GLU A 1 666 ? 16.465 26.833 29.489 1.00 86.19 666 GLU A C 1
ATOM 5409 O O . GLU A 1 666 ? 16.239 27.712 28.653 1.00 86.19 666 GLU A O 1
ATOM 5414 N N . LEU A 1 667 ? 15.627 25.798 29.653 1.00 88.12 667 LEU A N 1
ATOM 5415 C CA . LEU A 1 667 ? 14.362 25.635 28.918 1.00 88.12 667 LEU A CA 1
ATOM 5416 C C . LEU A 1 667 ? 13.380 26.779 29.193 1.00 88.12 667 LEU A C 1
ATOM 5418 O O . LEU A 1 667 ? 12.840 27.354 28.242 1.00 88.12 667 LEU A O 1
ATOM 5422 N N . PHE A 1 668 ? 13.179 27.142 30.461 1.00 88.88 668 PHE A N 1
ATOM 5423 C CA . PHE A 1 668 ? 12.318 28.258 30.845 1.00 88.88 668 PHE A CA 1
ATOM 5424 C C . PHE A 1 668 ? 12.876 29.593 30.333 1.00 88.88 668 PHE A C 1
ATOM 5426 O O . PHE A 1 668 ? 12.145 30.347 29.696 1.00 88.88 668 PHE A O 1
ATOM 5433 N N . ASN A 1 669 ? 14.183 29.850 30.460 1.00 85.31 669 ASN A N 1
ATOM 5434 C CA . ASN A 1 669 ? 14.812 31.057 29.904 1.00 85.31 669 ASN A CA 1
ATOM 5435 C C . ASN A 1 669 ? 14.656 31.170 28.372 1.00 85.31 669 ASN A C 1
ATOM 5437 O O . ASN A 1 669 ? 14.335 32.244 27.852 1.00 85.31 669 ASN A O 1
ATOM 5441 N N . ILE A 1 670 ? 14.827 30.067 27.632 1.00 85.19 670 ILE A N 1
ATOM 5442 C CA . ILE A 1 670 ? 14.588 30.021 26.179 1.00 85.19 670 ILE A CA 1
ATOM 5443 C C . ILE A 1 670 ? 13.109 30.274 25.853 1.00 85.19 670 ILE A C 1
ATOM 5445 O O . ILE A 1 670 ? 12.806 30.929 24.848 1.00 85.19 670 ILE A O 1
ATOM 5449 N N . ALA A 1 671 ? 12.185 29.788 26.686 1.00 83.50 671 ALA A N 1
ATOM 5450 C CA . ALA A 1 671 ? 10.763 30.068 26.546 1.00 83.50 671 ALA A CA 1
ATOM 5451 C C . ALA A 1 671 ? 10.452 31.556 26.762 1.00 83.50 671 ALA A C 1
ATOM 5453 O O . ALA A 1 671 ? 9.831 32.145 25.880 1.00 83.50 671 ALA A O 1
ATOM 5454 N N . CYS A 1 672 ? 10.967 32.188 27.824 1.00 81.50 672 CYS A N 1
ATOM 5455 C CA . CYS A 1 672 ? 10.809 33.625 28.093 1.00 81.50 672 CYS A CA 1
ATOM 5456 C C . CYS A 1 672 ? 11.291 34.503 26.926 1.00 81.50 672 CYS A C 1
ATOM 5458 O O . CYS A 1 672 ? 10.636 35.471 26.539 1.00 81.50 672 CYS A O 1
ATOM 5460 N N . GLN A 1 673 ? 12.429 34.150 26.316 1.00 81.75 673 GLN A N 1
ATOM 5461 C CA . GLN A 1 673 ? 12.954 34.866 25.149 1.00 81.75 673 GLN A CA 1
ATOM 5462 C C . GLN A 1 673 ? 12.096 34.660 23.892 1.00 81.75 673 GLN A C 1
ATOM 5464 O O . GLN A 1 673 ? 11.913 35.583 23.096 1.00 81.75 673 GLN A O 1
ATOM 5469 N N . LYS A 1 674 ? 11.577 33.444 23.673 1.00 81.69 674 LYS A N 1
ATOM 5470 C CA . LYS A 1 674 ? 10.785 33.107 22.478 1.00 81.69 674 LYS A CA 1
ATOM 5471 C C . LYS A 1 674 ? 9.318 33.513 22.593 1.00 81.69 674 LYS A C 1
ATOM 5473 O O . LYS A 1 674 ? 8.694 33.729 21.552 1.00 81.69 674 LYS A O 1
ATOM 5478 N N . PHE A 1 675 ? 8.766 33.610 23.791 1.00 80.81 675 PHE A N 1
ATOM 5479 C CA . PHE A 1 675 ? 7.390 34.000 24.072 1.00 80.81 675 PHE A CA 1
ATOM 5480 C C . PHE A 1 675 ? 7.417 35.268 24.924 1.00 80.81 675 PHE A C 1
ATOM 5482 O O . PHE A 1 675 ? 7.368 35.227 26.146 1.00 80.81 675 PHE A O 1
ATOM 5489 N N . SER A 1 676 ? 7.558 36.408 24.245 1.00 67.75 676 SER A N 1
ATOM 5490 C CA . SER A 1 676 ? 7.754 37.714 24.871 1.00 67.75 676 SER A CA 1
ATOM 5491 C C . SER A 1 676 ? 6.646 38.029 25.882 1.00 67.75 676 SER A C 1
ATOM 5493 O O . SER A 1 676 ? 5.496 38.228 25.492 1.00 67.75 676 SER A O 1
ATOM 5495 N N . GLY A 1 677 ? 7.012 38.096 27.164 1.00 65.06 677 GLY A N 1
ATOM 5496 C CA . GLY A 1 677 ? 6.080 38.350 28.266 1.00 65.06 677 GLY A CA 1
ATOM 5497 C C . GLY A 1 677 ? 5.417 37.104 28.865 1.00 65.06 677 GLY A C 1
ATOM 5498 O O . GLY A 1 677 ? 4.377 37.261 29.493 1.00 65.06 677 GLY A O 1
ATOM 5499 N N . TYR A 1 678 ? 5.984 35.907 28.667 1.00 73.62 678 TYR A N 1
ATOM 5500 C CA . TYR A 1 678 ? 5.541 34.661 29.302 1.00 73.62 678 TYR A CA 1
ATOM 5501 C C . TYR A 1 678 ? 6.699 33.990 30.054 1.00 73.62 678 TYR A C 1
ATOM 5503 O O . TYR A 1 678 ? 7.708 33.649 29.434 1.00 73.62 678 TYR A O 1
ATOM 5511 N N . CYS A 1 679 ? 6.558 33.793 31.364 1.00 77.56 679 CYS A N 1
ATOM 5512 C CA . CYS A 1 679 ? 7.598 33.289 32.267 1.00 77.56 679 CYS A CA 1
ATOM 5513 C C . CYS A 1 679 ? 7.173 31.964 32.928 1.00 77.56 679 CYS A C 1
ATOM 5515 O O . CYS A 1 679 ? 6.799 31.960 34.102 1.00 77.56 679 CYS A O 1
ATOM 5517 N N . PRO A 1 680 ? 7.208 30.832 32.200 1.00 82.44 680 PRO A N 1
ATOM 5518 C CA . PRO A 1 680 ? 6.715 29.560 32.713 1.00 82.44 680 PRO A CA 1
ATOM 5519 C C . PRO A 1 680 ? 7.550 29.048 33.888 1.00 82.44 680 PRO A C 1
ATOM 5521 O O . PRO A 1 680 ? 8.778 29.107 33.863 1.00 82.44 680 PRO A O 1
ATOM 5524 N N . THR A 1 681 ? 6.861 28.494 34.882 1.00 83.19 681 THR A N 1
ATOM 5525 C CA . THR A 1 681 ? 7.441 27.885 36.090 1.00 83.19 681 THR A CA 1
ATOM 5526 C C . THR A 1 681 ? 7.263 26.367 36.126 1.00 83.19 681 THR A C 1
ATOM 5528 O O . THR A 1 681 ? 7.918 25.699 36.920 1.00 83.19 681 THR A O 1
ATOM 5531 N N . LYS A 1 682 ? 6.401 25.811 35.261 1.00 86.69 682 LYS A N 1
ATOM 5532 C CA . LYS A 1 682 ? 6.146 24.370 35.125 1.00 86.69 682 LYS A CA 1
ATOM 5533 C C . LYS A 1 682 ? 6.172 23.929 33.662 1.00 86.69 682 LYS A C 1
ATOM 5535 O O . LYS A 1 682 ? 5.826 24.693 32.755 1.00 86.69 682 LYS A O 1
ATOM 5540 N N . VAL A 1 683 ? 6.545 22.670 33.438 1.00 89.31 683 VAL A N 1
ATOM 5541 C CA . VAL A 1 683 ? 6.525 22.006 32.129 1.00 89.31 683 VAL A CA 1
ATOM 5542 C C . VAL A 1 683 ? 5.807 20.660 32.229 1.00 89.31 683 VAL A C 1
ATOM 5544 O O . VAL A 1 683 ? 6.024 19.898 33.165 1.00 89.31 683 VAL A O 1
ATOM 5547 N N . PHE A 1 684 ? 4.962 20.368 31.245 1.00 87.19 684 PHE A N 1
ATOM 5548 C CA . PHE A 1 684 ? 4.184 19.137 31.146 1.00 87.19 684 PHE A CA 1
ATOM 5549 C C . PHE A 1 684 ? 4.438 18.428 29.812 1.00 87.19 684 PHE A C 1
ATOM 5551 O O . PHE A 1 684 ? 4.733 19.073 28.800 1.00 87.19 684 PHE A O 1
ATOM 5558 N N . ASN A 1 685 ? 4.289 17.104 29.787 1.00 88.06 685 ASN A N 1
ATOM 5559 C CA . ASN A 1 685 ? 4.274 16.325 28.549 1.00 88.06 685 ASN A CA 1
ATOM 5560 C C . ASN A 1 685 ? 2.899 16.416 27.839 1.00 88.06 685 ASN A C 1
ATOM 5562 O O . ASN A 1 685 ? 1.969 17.072 28.310 1.00 88.06 685 ASN A O 1
ATOM 5566 N N . GLN A 1 686 ? 2.746 15.733 26.700 1.00 82.88 686 GLN A N 1
ATOM 5567 C CA . GLN A 1 686 ? 1.479 15.679 25.951 1.00 82.88 686 GLN A CA 1
ATOM 5568 C C . GLN A 1 686 ? 0.329 14.960 26.696 1.00 82.88 686 GLN A C 1
ATOM 5570 O O . GLN A 1 686 ? -0.830 15.112 26.319 1.00 82.88 686 GLN A O 1
ATOM 5575 N N . GLU A 1 687 ? 0.636 14.206 27.749 1.00 78.94 687 GLU A N 1
ATOM 5576 C CA . GLU A 1 687 ? -0.317 13.479 28.600 1.00 78.94 687 GLU A CA 1
ATOM 5577 C C . GLU A 1 687 ? -0.654 14.252 29.892 1.00 78.94 687 GLU A C 1
ATOM 5579 O O . GLU A 1 687 ? -1.324 13.718 30.770 1.00 78.94 687 GLU A O 1
ATOM 5584 N N . PHE A 1 688 ? -0.218 15.516 30.001 1.00 75.88 688 PHE A N 1
ATOM 5585 C CA . PHE A 1 688 ? -0.382 16.392 31.171 1.00 75.88 688 PHE A CA 1
ATOM 5586 C C . PHE A 1 688 ? 0.331 15.926 32.455 1.00 75.88 688 PHE A C 1
ATOM 5588 O O . PHE A 1 688 ? 0.015 16.407 33.542 1.00 75.88 688 PHE A O 1
ATOM 5595 N N . ALA A 1 689 ? 1.335 15.052 32.345 1.00 80.69 689 ALA A N 1
ATOM 5596 C CA . ALA A 1 689 ? 2.250 14.752 33.445 1.00 80.69 689 ALA A CA 1
ATOM 5597 C C . ALA A 1 689 ? 3.326 15.845 33.562 1.00 80.69 689 ALA A C 1
ATOM 5599 O O . ALA A 1 689 ? 3.900 16.259 32.550 1.00 80.69 689 ALA A O 1
ATOM 5600 N N . GLU A 1 690 ? 3.588 16.314 34.785 1.00 87.88 690 GLU A N 1
ATOM 5601 C CA . GLU A 1 690 ? 4.638 17.298 35.082 1.00 87.88 690 GLU A CA 1
ATOM 5602 C C . GLU A 1 690 ? 6.034 16.678 34.873 1.00 87.88 690 GLU A C 1
ATOM 5604 O O . GLU A 1 690 ? 6.232 15.486 35.115 1.00 87.88 690 GLU A O 1
ATOM 5609 N N . ILE A 1 691 ? 6.985 17.464 34.359 1.00 87.75 691 ILE A N 1
ATOM 5610 C CA . ILE A 1 691 ? 8.345 17.008 34.043 1.00 87.75 691 ILE A CA 1
ATOM 5611 C C . ILE A 1 691 ? 9.352 17.695 34.969 1.00 87.75 691 ILE A C 1
ATOM 5613 O O . ILE A 1 691 ? 9.691 18.859 34.767 1.00 87.75 691 ILE A O 1
ATOM 5617 N N . ASP A 1 692 ? 9.880 16.935 35.929 1.00 85.62 692 ASP A N 1
ATOM 5618 C CA . ASP A 1 692 ? 10.835 17.428 36.934 1.00 85.62 692 ASP A CA 1
ATOM 5619 C C . ASP A 1 692 ? 12.313 17.360 36.488 1.00 85.62 692 ASP A C 1
ATOM 5621 O O . ASP A 1 692 ? 13.181 17.963 37.117 1.00 85.62 692 ASP A O 1
ATOM 5625 N N . ASP A 1 693 ? 12.626 16.641 35.402 1.00 83.38 693 ASP A N 1
ATOM 5626 C CA . ASP A 1 693 ? 13.989 16.502 34.865 1.00 83.38 693 ASP A CA 1
ATOM 5627 C C . ASP A 1 693 ? 13.997 16.532 33.326 1.00 83.38 693 ASP A C 1
ATOM 5629 O O . ASP A 1 693 ? 13.198 15.881 32.658 1.00 83.38 693 ASP A O 1
ATOM 5633 N N . VAL A 1 694 ? 14.952 17.255 32.739 1.00 85.75 694 VAL A N 1
ATOM 5634 C CA . VAL A 1 694 ? 15.180 17.318 31.289 1.00 85.75 694 VAL A CA 1
ATOM 5635 C C . VAL A 1 694 ? 15.631 15.969 30.697 1.00 85.75 694 VAL A C 1
ATOM 5637 O O . VAL A 1 694 ? 15.448 15.732 29.500 1.00 85.75 694 VAL A O 1
ATOM 5640 N N . THR A 1 695 ? 16.196 15.058 31.504 1.00 83.38 695 THR A N 1
ATOM 5641 C CA . THR A 1 695 ? 16.697 13.755 31.023 1.00 83.38 695 THR A CA 1
ATOM 5642 C C . THR A 1 695 ? 15.604 12.850 30.449 1.00 83.38 695 THR A C 1
ATOM 5644 O O . THR A 1 695 ? 15.882 12.096 29.509 1.00 83.38 695 THR A O 1
ATOM 5647 N N . VAL A 1 696 ? 14.361 12.949 30.945 1.00 86.62 696 VAL A N 1
ATOM 5648 C CA . VAL A 1 696 ? 13.237 12.106 30.490 1.00 86.62 696 VAL A CA 1
ATOM 5649 C C . VAL A 1 696 ? 12.701 12.509 29.111 1.00 86.62 696 VAL A C 1
ATOM 5651 O O . VAL A 1 696 ? 12.001 11.721 28.474 1.00 86.62 696 VAL A O 1
ATOM 5654 N N . ILE A 1 697 ? 13.061 13.703 28.628 1.00 86.50 697 ILE A N 1
ATOM 5655 C CA . ILE A 1 697 ? 12.572 14.285 27.374 1.00 86.50 697 ILE A CA 1
ATOM 5656 C C . ILE A 1 697 ? 13.317 13.690 26.164 1.00 86.50 697 ILE A C 1
ATOM 5658 O O . ILE A 1 697 ? 14.548 13.566 26.150 1.00 86.50 697 ILE A O 1
ATOM 5662 N N . ARG A 1 698 ? 12.575 13.323 25.116 1.00 87.44 698 ARG A N 1
ATOM 5663 C CA . ARG A 1 698 ? 13.045 12.650 23.891 1.00 87.44 698 ARG A CA 1
ATOM 5664 C C . ARG A 1 698 ? 13.024 13.588 22.672 1.00 87.44 698 ARG A C 1
ATOM 5666 O O . ARG A 1 698 ? 12.454 14.676 22.710 1.00 87.44 698 ARG A O 1
ATOM 5673 N N . ASP A 1 699 ? 13.693 13.190 21.584 1.00 86.50 699 ASP A N 1
ATOM 5674 C CA . ASP A 1 699 ? 13.638 13.940 20.315 1.00 86.50 699 ASP A CA 1
ATOM 5675 C C . ASP A 1 699 ? 12.222 13.870 19.719 1.00 86.50 699 ASP A C 1
ATOM 5677 O O . ASP A 1 699 ? 11.638 12.794 19.610 1.00 86.50 699 ASP A O 1
ATOM 5681 N N . GLY A 1 700 ? 11.677 15.022 19.332 1.00 83.62 700 GLY A N 1
ATOM 5682 C CA . GLY A 1 700 ? 10.322 15.167 18.796 1.00 83.62 700 GLY A CA 1
ATOM 5683 C C . GLY A 1 700 ? 9.221 15.456 19.825 1.00 83.62 700 GLY A C 1
ATOM 5684 O O . GLY A 1 700 ? 8.101 15.759 19.406 1.00 83.62 700 GLY A O 1
ATOM 5685 N N . ASP A 1 701 ? 9.515 15.423 21.130 1.00 88.75 701 ASP A N 1
ATOM 5686 C CA . ASP A 1 701 ? 8.506 15.605 22.184 1.00 88.75 701 ASP A CA 1
ATOM 5687 C C . ASP A 1 701 ? 7.800 16.971 22.125 1.00 88.75 701 ASP A C 1
ATOM 5689 O O . ASP A 1 701 ? 8.367 17.998 21.721 1.00 88.75 701 ASP A O 1
ATOM 5693 N N . ARG A 1 702 ? 6.535 16.978 22.567 1.00 88.88 702 ARG A N 1
ATOM 5694 C CA . ARG A 1 702 ? 5.719 18.183 22.751 1.00 88.88 702 ARG A CA 1
ATOM 5695 C C . ARG A 1 702 ? 5.632 18.526 24.230 1.00 88.88 702 ARG A C 1
ATOM 5697 O O . ARG A 1 702 ? 5.120 17.738 25.021 1.00 88.88 702 ARG A O 1
ATOM 5704 N N . LEU A 1 703 ? 6.116 19.715 24.563 1.00 90.06 703 LEU A N 1
ATOM 5705 C CA . LEU A 1 703 ? 6.198 20.234 25.921 1.00 90.06 703 LEU A CA 1
ATOM 5706 C C . LEU A 1 703 ? 5.205 21.384 26.082 1.00 90.06 703 LEU A C 1
ATOM 5708 O O . LEU A 1 703 ? 5.194 22.312 25.270 1.00 90.06 703 LEU A O 1
ATOM 5712 N N . PHE A 1 704 ? 4.393 21.336 27.129 1.00 88.12 704 PHE A N 1
ATOM 5713 C CA . PHE A 1 704 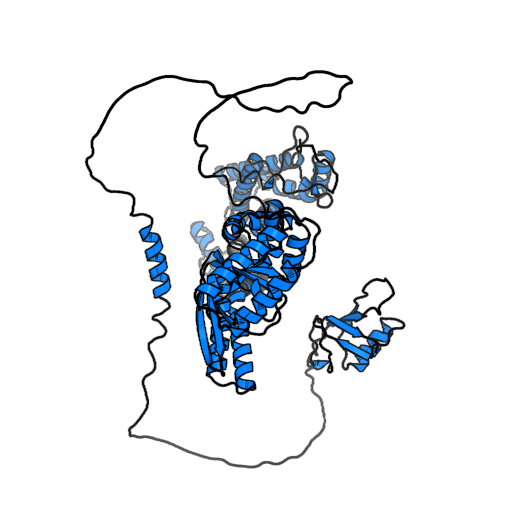? 3.405 22.355 27.462 1.00 88.12 704 PHE A CA 1
ATOM 5714 C C . PHE A 1 704 ? 3.901 23.143 28.669 1.00 88.12 704 PHE A C 1
ATOM 5716 O O . PHE A 1 704 ? 4.073 22.600 29.755 1.00 88.12 704 PHE A O 1
ATOM 5723 N N . LEU A 1 705 ? 4.186 24.420 28.451 1.00 86.81 705 LEU A N 1
ATOM 5724 C CA . LEU A 1 705 ? 4.745 25.326 29.443 1.00 86.81 705 LEU A CA 1
ATOM 5725 C C . LEU A 1 705 ? 3.614 26.114 30.101 1.00 86.81 705 LEU A C 1
ATOM 5727 O O . LEU A 1 705 ? 2.741 26.629 29.394 1.00 86.81 705 LEU A O 1
ATOM 5731 N N . MET A 1 706 ? 3.645 26.192 31.433 1.00 80.00 706 MET A N 1
ATOM 5732 C CA . MET A 1 706 ? 2.616 26.838 32.243 1.00 80.00 706 MET A CA 1
ATOM 5733 C C . MET A 1 706 ? 3.231 27.847 33.222 1.00 80.00 706 MET A C 1
ATOM 5735 O O . MET A 1 706 ? 4.236 27.565 33.876 1.00 80.00 706 MET A O 1
ATOM 5739 N N . GLU A 1 707 ? 2.611 29.020 33.322 1.00 78.44 707 GLU A N 1
ATOM 5740 C CA . GLU A 1 707 ? 2.777 29.954 34.440 1.00 78.44 707 GLU A CA 1
ATOM 5741 C C . GLU A 1 707 ? 1.929 29.484 35.631 1.00 78.44 707 GLU A C 1
ATOM 5743 O O . GLU A 1 707 ? 0.790 29.049 35.443 1.00 78.44 707 GLU A O 1
ATOM 5748 N N . SER A 1 708 ? 2.498 29.571 36.833 1.00 59.56 708 SER A N 1
ATOM 5749 C CA . SER A 1 708 ? 1.843 29.306 38.126 1.00 59.56 708 SER A CA 1
ATOM 5750 C C . SER A 1 708 ? 0.914 30.434 38.559 1.00 59.56 708 SER A C 1
ATOM 5752 O O . SER A 1 708 ? 1.414 31.583 38.551 1.00 59.56 708 SER A O 1
#